Protein AF-A0A1U7CXY1-F1 (afdb_monomer_lite)

Structure (mmCIF, N/CA/C/O backbone):
data_AF-A0A1U7CXY1-F1
#
_entry.id   AF-A0A1U7CXY1-F1
#
loop_
_atom_site.group_PDB
_atom_site.id
_atom_site.type_symbol
_atom_site.label_atom_id
_atom_site.label_alt_id
_atom_site.label_comp_id
_atom_site.label_asym_id
_atom_site.label_entity_id
_atom_site.label_seq_id
_atom_site.pdbx_PDB_ins_code
_atom_site.Cartn_x
_atom_site.Cartn_y
_atom_site.Cartn_z
_atom_site.occupancy
_atom_site.B_iso_or_equiv
_atom_site.auth_seq_id
_atom_site.auth_comp_id
_atom_site.auth_asym_id
_atom_site.auth_atom_id
_atom_site.pdbx_PDB_model_num
ATOM 1 N N . MET A 1 1 ? -41.734 67.613 63.235 1.00 40.50 1 MET A N 1
ATOM 2 C CA . MET A 1 1 ? -42.767 66.826 62.538 1.00 40.50 1 MET A CA 1
ATOM 3 C C . MET A 1 1 ? -42.144 66.331 61.251 1.00 40.50 1 MET A C 1
ATOM 5 O O . MET A 1 1 ? -41.524 67.147 60.585 1.00 40.50 1 MET A O 1
ATOM 9 N N . ASP A 1 2 ? -42.250 65.020 61.036 1.00 42.50 2 ASP A N 1
ATOM 10 C CA . ASP A 1 2 ? -41.986 64.222 59.826 1.00 42.50 2 ASP A CA 1
ATOM 11 C C . ASP A 1 2 ? -40.597 64.374 59.172 1.00 42.50 2 ASP A C 1
ATOM 13 O O . ASP A 1 2 ? -40.271 65.404 58.602 1.00 42.50 2 ASP A O 1
ATOM 17 N N . GLY A 1 3 ? -39.666 63.416 59.226 1.00 46.53 3 GLY A N 1
ATOM 18 C CA . GLY A 1 3 ? -39.809 61.965 59.360 1.00 46.53 3 GLY A CA 1
ATOM 19 C C . GLY A 1 3 ? -39.833 61.328 57.973 1.00 46.53 3 GLY A C 1
ATOM 20 O O . GLY A 1 3 ? -40.895 60.905 57.537 1.00 46.53 3 GLY A O 1
ATOM 21 N N . ASP A 1 4 ? -38.681 61.283 57.288 1.00 50.22 4 ASP A N 1
ATOM 22 C CA . ASP A 1 4 ? -38.557 60.582 56.008 1.00 50.22 4 ASP A CA 1
ATOM 23 C C . ASP A 1 4 ? -37.479 59.491 56.049 1.00 50.22 4 ASP A C 1
ATOM 25 O O . ASP A 1 4 ? -36.355 59.659 56.532 1.00 50.22 4 ASP A O 1
ATOM 29 N N . ASP A 1 5 ? -37.927 58.339 55.575 1.00 54.22 5 ASP A N 1
ATOM 30 C CA . ASP A 1 5 ? -37.474 56.977 55.793 1.00 54.22 5 ASP A CA 1
ATOM 31 C C . ASP A 1 5 ? -36.696 56.523 54.551 1.00 54.22 5 ASP A C 1
ATOM 33 O O . ASP A 1 5 ? -37.265 56.382 53.470 1.00 54.22 5 ASP A O 1
ATOM 37 N N . ARG A 1 6 ? -35.388 56.248 54.667 1.00 48.00 6 ARG A N 1
ATOM 38 C CA . ARG A 1 6 ? -34.667 55.438 53.663 1.00 48.00 6 ARG A CA 1
ATOM 39 C C . ARG A 1 6 ? -33.826 54.347 54.307 1.00 48.00 6 ARG A C 1
ATOM 41 O O . ARG A 1 6 ? -32.605 54.408 54.424 1.00 48.00 6 ARG A O 1
ATOM 48 N N . ARG A 1 7 ? -34.568 53.306 54.672 1.00 44.97 7 ARG A N 1
ATOM 49 C CA . ARG A 1 7 ? -34.212 51.886 54.793 1.00 44.97 7 ARG A CA 1
ATOM 50 C C . ARG A 1 7 ? -32.926 51.483 54.057 1.00 44.97 7 ARG A C 1
ATOM 52 O O . ARG A 1 7 ? -32.896 51.341 52.834 1.00 44.97 7 ARG A O 1
ATOM 59 N N . ARG A 1 8 ? -31.895 51.145 54.834 1.00 47.06 8 ARG A N 1
ATOM 60 C CA . ARG A 1 8 ? -30.815 50.248 54.404 1.00 47.06 8 ARG A CA 1
ATOM 61 C C . ARG A 1 8 ? -31.394 48.841 54.218 1.00 47.06 8 ARG A C 1
ATOM 63 O O . ARG A 1 8 ? -31.866 48.236 55.177 1.00 47.06 8 ARG A O 1
ATOM 70 N N . ARG A 1 9 ? -31.350 48.307 52.992 1.00 49.25 9 ARG A N 1
ATOM 71 C CA . ARG A 1 9 ? -31.550 46.871 52.728 1.00 49.25 9 ARG A CA 1
ATOM 72 C C . ARG A 1 9 ? -30.465 46.091 53.472 1.00 49.25 9 ARG A C 1
ATOM 74 O O . ARG A 1 9 ? -29.294 46.183 53.118 1.00 49.25 9 ARG A O 1
ATOM 81 N N . GLY A 1 10 ? -30.857 45.325 54.485 1.00 45.25 10 GLY A N 1
ATOM 82 C CA . GLY A 1 10 ? -30.003 44.291 55.054 1.00 45.25 10 GLY A CA 1
ATOM 83 C C . GLY A 1 10 ? -29.733 43.221 53.999 1.00 45.25 10 GLY A C 1
ATOM 84 O O . GLY A 1 10 ? -30.667 42.612 53.476 1.00 45.25 10 GLY A O 1
ATOM 85 N N . LEU A 1 11 ? -28.458 43.011 53.677 1.00 48.41 11 LEU A N 1
ATOM 86 C CA . LEU A 1 11 ? -27.990 41.806 53.004 1.00 48.41 11 LEU A CA 1
ATOM 87 C C . LEU A 1 11 ? -28.370 40.607 53.880 1.00 48.41 11 LEU A C 1
ATOM 89 O O . LEU A 1 11 ? -27.774 40.387 54.933 1.00 48.41 11 LEU A O 1
ATOM 93 N N . ARG A 1 12 ? -29.375 39.833 53.460 1.00 45.97 12 ARG A N 1
ATOM 94 C CA . ARG A 1 12 ? -29.540 38.466 53.957 1.00 45.97 12 ARG A CA 1
ATOM 95 C C . ARG A 1 12 ? -28.348 37.669 53.440 1.00 45.97 12 ARG A C 1
ATOM 97 O O . ARG A 1 12 ? -28.246 37.435 52.238 1.00 45.97 12 ARG A O 1
ATOM 104 N N . ALA A 1 13 ? -27.455 37.279 54.344 1.00 49.75 13 ALA A N 1
ATOM 105 C CA . ALA A 1 13 ? -26.502 36.219 54.063 1.00 49.75 13 ALA A CA 1
ATOM 106 C C . ALA A 1 13 ? -27.299 34.972 53.631 1.00 49.75 13 ALA A C 1
ATOM 108 O O . ALA A 1 13 ? -28.280 34.633 54.304 1.00 49.75 13 ALA A O 1
ATOM 109 N N . PRO A 1 14 ? -26.954 34.318 52.510 1.00 50.22 14 PRO A N 1
ATOM 110 C CA . PRO A 1 14 ? -27.575 33.051 52.166 1.00 50.22 14 PRO A CA 1
ATOM 111 C C . PRO A 1 14 ? -27.293 32.065 53.300 1.00 50.22 14 PRO A C 1
ATOM 113 O O . PRO A 1 14 ? -26.146 31.895 53.713 1.00 50.22 14 PRO A O 1
ATOM 116 N N . SER A 1 15 ? -28.346 31.442 53.827 1.00 45.56 15 SER A N 1
ATOM 117 C CA . SER A 1 15 ? -28.212 30.304 54.726 1.00 45.56 15 SER A CA 1
ATOM 118 C C . SER A 1 15 ? -27.578 29.168 53.931 1.00 45.56 15 SER A C 1
ATOM 120 O O . SER A 1 15 ? -28.256 28.463 53.183 1.00 45.56 15 SER A O 1
ATOM 122 N N . VAL A 1 16 ? -26.261 29.034 54.044 1.00 48.34 16 VAL A N 1
ATOM 123 C CA . VAL A 1 16 ? -25.556 27.822 53.646 1.00 48.34 16 VAL A CA 1
ATOM 124 C C . VAL A 1 16 ? -25.973 26.767 54.662 1.00 48.34 16 VAL A C 1
ATOM 126 O O . VAL A 1 16 ? -25.459 26.731 55.777 1.00 48.34 16 VAL A O 1
ATOM 129 N N . GLU A 1 17 ? -26.976 25.962 54.317 1.00 45.97 17 GLU A N 1
ATOM 130 C CA . GLU A 1 17 ? -27.211 24.712 55.032 1.00 45.97 17 GLU A CA 1
ATOM 131 C C . GLU A 1 17 ? -25.929 23.882 54.949 1.00 45.97 17 GLU A C 1
ATOM 133 O O . GLU A 1 17 ? -25.409 23.620 53.860 1.00 45.97 17 GLU A O 1
ATOM 138 N N . ALA A 1 18 ? -25.398 23.490 56.106 1.00 44.38 18 ALA A N 1
ATOM 139 C CA . ALA A 1 18 ? -24.263 22.590 56.180 1.00 44.38 18 ALA A CA 1
ATOM 140 C C . ALA A 1 18 ? -24.681 21.230 55.599 1.00 44.38 18 ALA A C 1
ATOM 142 O O . ALA A 1 18 ? -25.408 20.458 56.222 1.00 44.38 18 ALA A O 1
ATOM 143 N N . LEU A 1 19 ? -24.199 20.924 54.394 1.00 52.28 19 LEU A N 1
ATOM 144 C CA . LEU A 1 19 ? -24.358 19.631 53.715 1.00 52.28 19 LEU A CA 1
ATOM 145 C C . LEU A 1 19 ? -23.568 18.488 54.395 1.00 52.28 19 LEU A C 1
ATOM 147 O O . LEU A 1 19 ? -23.391 17.426 53.808 1.00 52.28 19 LEU A O 1
ATOM 151 N N . GLU A 1 20 ? -23.102 18.672 55.631 1.00 46.62 20 GLU A N 1
ATOM 152 C CA . GLU A 1 20 ? -22.157 17.783 56.321 1.00 46.62 20 GLU A CA 1
ATOM 153 C C . GLU A 1 20 ? -22.770 16.461 56.822 1.00 46.62 20 GLU A C 1
ATOM 155 O O . GLU A 1 20 ? -22.054 15.591 57.304 1.00 46.62 20 GLU A O 1
ATOM 160 N N . GLY A 1 21 ? -24.083 16.258 56.672 1.00 40.16 21 GLY A N 1
ATOM 161 C CA . GLY A 1 21 ? -24.771 15.042 57.131 1.00 40.16 21 GLY A CA 1
ATOM 162 C C . GLY A 1 21 ? -25.269 14.101 56.032 1.00 40.16 21 GLY A C 1
ATOM 163 O O . GLY A 1 21 ? -25.751 13.011 56.336 1.00 40.16 21 GLY A O 1
ATOM 164 N N . ARG A 1 22 ? -25.192 14.491 54.754 1.00 43.25 22 ARG A N 1
ATOM 165 C CA . ARG A 1 22 ? -25.581 13.617 53.642 1.00 43.25 22 ARG A CA 1
ATOM 166 C C . ARG A 1 22 ? -24.326 13.014 53.044 1.00 43.25 22 ARG A C 1
ATOM 168 O O . ARG A 1 22 ? -23.714 13.595 52.153 1.00 43.25 22 ARG A O 1
ATOM 175 N N . THR A 1 23 ? -23.997 11.802 53.480 1.00 41.00 23 THR A N 1
ATOM 176 C CA . THR A 1 23 ? -23.363 10.829 52.591 1.00 41.00 23 THR A CA 1
ATOM 177 C C . THR A 1 23 ? -24.281 10.717 51.377 1.00 41.00 23 THR A C 1
ATOM 179 O O . THR A 1 23 ? -25.272 9.989 51.368 1.00 41.00 23 THR A O 1
ATOM 182 N N . LEU A 1 24 ? -24.009 11.539 50.361 1.00 45.53 24 LEU A N 1
ATOM 183 C CA . LEU A 1 24 ? -24.517 11.324 49.020 1.00 45.53 24 LEU A CA 1
ATOM 184 C C . LEU A 1 24 ? -24.288 9.838 48.724 1.00 45.53 24 LEU A C 1
ATOM 186 O O . LEU A 1 24 ? -23.252 9.288 49.104 1.00 45.53 24 LEU A O 1
ATOM 190 N N . LEU A 1 25 ? -25.227 9.185 48.038 1.00 46.34 25 LEU A N 1
ATOM 191 C CA . LEU A 1 25 ? -25.033 7.863 47.429 1.00 46.34 25 LEU A CA 1
ATOM 192 C C . LEU A 1 25 ? -23.925 7.901 46.339 1.00 46.34 25 LEU A C 1
ATOM 194 O O . LEU A 1 25 ? -24.042 7.309 45.268 1.00 46.34 25 LEU A O 1
ATOM 198 N N . SER A 1 26 ? -22.846 8.647 46.563 1.00 45.41 26 SER A N 1
ATOM 199 C CA . SER A 1 26 ? -21.667 8.727 45.735 1.00 45.41 26 SER A CA 1
ATOM 200 C C . SER A 1 26 ? -20.833 7.481 45.989 1.00 45.41 26 SER A C 1
ATOM 202 O O . SER A 1 26 ? -20.051 7.414 46.934 1.00 45.41 26 SER A O 1
ATOM 204 N N . GLY A 1 27 ? -20.995 6.493 45.116 1.00 53.28 27 GLY A N 1
ATOM 205 C CA . GLY A 1 27 ? -19.902 5.569 44.845 1.00 53.28 27 GLY A CA 1
ATOM 206 C C . GLY A 1 27 ? -20.139 4.106 45.178 1.00 53.28 27 GLY A C 1
ATOM 207 O O . GLY A 1 27 ? -19.158 3.414 45.439 1.00 53.28 27 GLY A O 1
ATOM 208 N N . TYR A 1 28 ? -21.369 3.575 45.105 1.00 54.19 28 TYR A N 1
ATOM 209 C CA . TYR A 1 28 ? -21.474 2.119 44.954 1.00 54.19 28 TYR A CA 1
ATOM 210 C C . TYR A 1 28 ? -20.873 1.722 43.599 1.00 54.19 28 TYR A C 1
ATOM 212 O O . TYR A 1 28 ? -21.511 1.809 42.550 1.00 54.19 28 TYR A O 1
ATOM 220 N N . SER A 1 29 ? -19.605 1.317 43.628 1.00 63.94 29 SER A N 1
ATOM 221 C CA . SER A 1 29 ? -18.843 0.879 42.464 1.00 63.94 29 SER A CA 1
ATOM 222 C C . SER A 1 29 ? -18.968 -0.627 42.209 1.00 63.94 29 SER A C 1
ATOM 224 O O . SER A 1 29 ? -18.279 -1.133 41.327 1.00 63.94 29 SER A O 1
ATOM 226 N N . GLY A 1 30 ? -19.871 -1.333 42.904 1.00 79.50 30 GLY A N 1
ATOM 227 C CA . GLY A 1 30 ? -20.042 -2.789 42.812 1.00 79.50 30 GLY A CA 1
ATOM 228 C C . GLY A 1 30 ? -20.538 -3.301 41.456 1.00 79.50 30 GLY A C 1
ATOM 229 O O . GLY A 1 30 ? -20.727 -2.541 40.510 1.00 79.50 30 GLY A O 1
ATOM 230 N N . LEU A 1 31 ? -20.717 -4.615 41.344 1.00 89.94 31 LEU A N 1
ATOM 231 C CA . LEU A 1 31 ? -21.117 -5.270 40.096 1.00 89.94 31 LEU A CA 1
ATOM 232 C C . LEU A 1 31 ? -22.504 -4.801 39.638 1.00 89.94 31 LEU A C 1
ATOM 234 O O . LEU A 1 31 ? -23.442 -4.749 40.427 1.00 89.94 31 LEU A O 1
ATOM 238 N N . SER A 1 32 ? -22.638 -4.473 38.355 1.00 93.88 32 SER A N 1
ATOM 239 C CA . SER A 1 32 ? -23.922 -4.125 37.740 1.00 93.88 32 SER A CA 1
ATOM 240 C C . SER A 1 32 ? -23.974 -4.633 36.303 1.00 93.88 32 SER A C 1
ATOM 242 O O . SER A 1 32 ? -22.946 -4.955 35.728 1.00 93.88 32 SER A O 1
ATOM 244 N N . ARG A 1 33 ? -25.156 -4.702 35.690 1.00 95.69 33 ARG A N 1
ATOM 245 C CA . ARG A 1 33 ? -25.291 -4.893 34.231 1.00 95.69 33 ARG A CA 1
ATOM 246 C C . ARG A 1 33 ? -25.418 -3.582 33.469 1.00 95.69 33 ARG A C 1
ATOM 248 O O . ARG A 1 33 ? -25.296 -3.567 32.254 1.00 95.69 33 ARG A O 1
ATOM 255 N N . MET A 1 34 ? -25.665 -2.489 34.180 1.00 96.31 34 MET A N 1
ATOM 256 C CA . MET A 1 34 ? -25.820 -1.162 33.606 1.00 96.31 34 MET A CA 1
ATOM 257 C C . MET A 1 34 ? -25.215 -0.118 34.538 1.00 96.31 34 MET A C 1
ATOM 259 O O . MET A 1 34 ? -25.375 -0.190 35.760 1.00 96.31 34 MET A O 1
ATOM 263 N N . ARG A 1 35 ? -24.517 0.868 33.983 1.00 95.19 35 ARG A N 1
ATOM 264 C CA . ARG A 1 35 ? -23.955 1.975 34.750 1.00 95.19 35 ARG A CA 1
ATOM 265 C C . ARG A 1 35 ? -23.931 3.244 33.927 1.00 95.19 35 ARG A C 1
ATOM 267 O O . ARG A 1 35 ? -23.490 3.232 32.787 1.00 95.19 35 ARG A O 1
ATOM 274 N N . ASN A 1 36 ? -24.319 4.342 34.559 1.00 95.06 36 ASN A N 1
ATOM 275 C CA . ASN A 1 36 ? -24.144 5.665 33.988 1.00 95.06 36 ASN A CA 1
ATOM 276 C C . ASN A 1 36 ? -22.847 6.283 34.518 1.00 95.06 36 ASN A C 1
ATOM 278 O O . ASN A 1 36 ? -22.587 6.263 35.722 1.00 95.06 36 ASN A O 1
ATOM 282 N N . VAL A 1 37 ? -22.041 6.834 33.619 1.00 94.06 37 VAL A N 1
ATOM 283 C CA . VAL A 1 37 ? -20.775 7.511 33.901 1.00 94.06 37 VAL A CA 1
ATOM 284 C C . VAL A 1 37 ? -20.924 8.956 33.465 1.00 94.06 37 VAL A C 1
ATOM 286 O O . VAL A 1 37 ? -21.086 9.252 32.283 1.00 94.06 37 VAL A O 1
ATOM 289 N N . ALA A 1 38 ? -20.894 9.867 34.431 1.00 92.19 38 ALA A N 1
ATOM 290 C CA . ALA A 1 38 ? -20.857 11.293 34.153 1.00 92.19 38 ALA A CA 1
ATOM 291 C C . ALA A 1 38 ? -19.404 11.736 33.938 1.00 92.19 38 ALA A C 1
ATOM 293 O O . ALA A 1 38 ? -18.577 11.588 34.834 1.00 92.19 38 ALA A O 1
ATOM 294 N N . THR A 1 39 ? -19.111 12.321 32.779 1.00 92.44 39 THR A N 1
ATOM 295 C CA . THR A 1 39 ? -17.839 12.990 32.469 1.00 92.44 39 THR A CA 1
ATOM 296 C C . THR A 1 39 ? -18.075 14.489 32.310 1.00 92.44 39 THR A C 1
ATOM 298 O O . THR A 1 39 ? -19.199 14.968 32.478 1.00 92.44 39 THR A O 1
ATOM 301 N N . ASN A 1 40 ? -17.036 15.252 31.968 1.00 89.06 40 ASN A N 1
ATOM 302 C CA . ASN A 1 40 ? -17.157 16.680 31.668 1.00 89.06 40 ASN A CA 1
ATOM 303 C C . ASN A 1 40 ? -17.896 16.979 30.351 1.00 89.06 40 ASN A C 1
ATOM 305 O O . ASN A 1 40 ? -18.333 18.113 30.165 1.00 89.06 40 ASN A O 1
ATOM 309 N N . THR A 1 41 ? -18.060 15.994 29.463 1.00 92.06 41 THR A N 1
ATOM 310 C CA . THR A 1 41 ? -18.671 16.173 28.132 1.00 92.06 41 THR A CA 1
ATOM 311 C C . THR A 1 41 ? -20.084 15.604 28.043 1.00 92.06 41 THR A C 1
ATOM 313 O O . THR A 1 41 ? -20.911 16.110 27.287 1.00 92.06 41 THR A O 1
ATOM 316 N N . GLY A 1 42 ? -20.428 14.631 28.887 1.00 93.88 42 GLY A N 1
ATOM 317 C CA . GLY A 1 42 ? -21.768 14.055 28.899 1.00 93.88 42 GLY A CA 1
ATOM 318 C C . GLY A 1 42 ? -21.986 13.023 29.995 1.00 93.88 42 GLY A C 1
ATOM 319 O O . GLY A 1 42 ? -21.148 12.822 30.873 1.00 93.88 42 GLY A O 1
ATOM 320 N N . VAL A 1 43 ? -23.148 12.383 29.949 1.00 95.38 43 VAL A N 1
ATOM 321 C CA . VAL A 1 43 ? -23.457 11.172 30.708 1.00 95.38 43 VAL A CA 1
ATOM 322 C C . VAL A 1 43 ? -23.550 10.021 29.720 1.00 95.38 43 VAL A C 1
ATOM 324 O O . VAL A 1 43 ? -24.389 10.053 28.821 1.00 95.38 43 VAL A O 1
ATOM 327 N N . TYR A 1 44 ? -22.712 9.011 29.912 1.00 97.50 44 TYR A N 1
ATOM 328 C CA . TYR A 1 44 ? -22.659 7.809 29.086 1.00 97.50 44 TYR A CA 1
ATOM 329 C C . TYR A 1 44 ? -23.284 6.650 29.843 1.00 97.50 44 TYR A C 1
ATOM 331 O O . TYR A 1 44 ? -23.065 6.510 31.046 1.00 97.50 44 TYR A O 1
ATOM 339 N N . GLN A 1 45 ? -24.042 5.817 29.150 1.00 97.69 45 GLN A N 1
ATOM 340 C CA . GLN A 1 45 ? -24.532 4.546 29.652 1.00 97.69 45 GLN A CA 1
ATOM 341 C C . GLN A 1 45 ? -23.638 3.433 29.141 1.00 97.69 45 GLN A C 1
ATOM 343 O O . GLN A 1 45 ? -23.401 3.312 27.943 1.00 97.69 45 GLN A O 1
ATOM 348 N N . LEU A 1 46 ? -23.180 2.608 30.069 1.00 97.81 46 LEU A N 1
ATOM 349 C CA . LEU A 1 46 ? -22.530 1.342 29.804 1.00 97.81 46 LEU A CA 1
ATOM 350 C C . LEU A 1 46 ? -23.522 0.247 30.164 1.00 97.81 46 LEU A C 1
ATOM 352 O O . LEU A 1 46 ? -24.054 0.246 31.276 1.00 97.81 46 LEU A O 1
ATOM 356 N N . GLN A 1 47 ? -23.775 -0.672 29.246 1.00 97.94 47 GLN A N 1
ATOM 357 C CA . GLN A 1 47 ? -24.720 -1.763 29.430 1.00 97.94 47 GLN A CA 1
ATOM 358 C C . GLN A 1 47 ? -24.114 -3.072 28.931 1.00 97.94 47 GLN A C 1
ATOM 360 O O . GLN A 1 47 ? -23.494 -3.115 27.875 1.00 97.94 47 GLN A O 1
ATOM 365 N N . LEU A 1 48 ? -24.333 -4.147 29.682 1.00 97.94 48 LEU A N 1
ATOM 366 C CA . LEU A 1 48 ? -24.151 -5.511 29.213 1.00 97.94 48 LEU A CA 1
ATOM 367 C C . LEU A 1 48 ? -25.517 -6.133 28.926 1.00 97.94 48 LEU A C 1
ATOM 369 O O . LEU A 1 48 ? -26.383 -6.183 29.803 1.00 97.94 48 LEU A O 1
ATOM 373 N N . SER A 1 49 ? -25.688 -6.635 27.708 1.00 97.81 49 SER A N 1
ATOM 374 C CA . SER A 1 49 ? -26.765 -7.561 27.355 1.00 97.81 49 SER A CA 1
ATOM 375 C C . SER A 1 49 ? -26.218 -8.989 27.362 1.00 97.81 49 SER A C 1
ATOM 377 O O . SER A 1 49 ? -25.096 -9.210 26.914 1.00 97.81 49 SER A O 1
ATOM 379 N N . GLY A 1 50 ? -26.981 -9.955 27.879 1.00 96.94 50 GLY A N 1
ATOM 380 C CA . GLY A 1 50 ? -26.535 -11.344 28.051 1.00 96.94 50 GLY A CA 1
ATOM 381 C C . GLY A 1 50 ? -25.868 -11.635 29.410 1.00 96.94 50 GLY A C 1
ATOM 382 O O . GLY A 1 50 ? -26.073 -10.894 30.379 1.00 96.94 50 GLY A O 1
ATOM 383 N N . PRO A 1 51 ? -25.127 -12.754 29.530 1.00 97.25 51 PRO A N 1
ATOM 384 C CA . PRO A 1 51 ? -24.446 -13.139 30.767 1.00 97.25 51 PRO A CA 1
ATOM 385 C C . PRO A 1 51 ? -23.350 -12.155 31.196 1.00 97.25 51 PRO A C 1
ATOM 387 O O . PRO A 1 51 ? -22.681 -11.546 30.361 1.00 97.25 51 PRO A O 1
ATOM 390 N N . GLY A 1 52 ? -23.135 -12.055 32.509 1.00 96.94 52 GLY A N 1
ATOM 391 C CA . GLY A 1 52 ? -22.040 -11.293 33.106 1.00 96.94 52 GLY A CA 1
ATOM 392 C C . GLY A 1 52 ? -22.453 -9.999 33.810 1.00 96.94 52 GLY A C 1
ATOM 393 O O . GLY A 1 52 ? -23.638 -9.686 33.972 1.00 96.94 52 GLY A O 1
ATOM 394 N N . PHE A 1 53 ? -21.432 -9.280 34.271 1.00 97.38 53 PHE A N 1
ATOM 395 C CA . PHE A 1 53 ? -21.517 -8.009 34.985 1.00 97.38 53 PHE A CA 1
ATOM 396 C C . PHE A 1 53 ? -20.357 -7.099 34.577 1.00 97.38 53 PHE A C 1
ATOM 398 O O . PHE A 1 53 ? -19.279 -7.571 34.226 1.00 97.38 53 PHE A O 1
ATOM 405 N N . LEU A 1 54 ? -20.572 -5.792 34.659 1.00 96.62 54 LEU A N 1
ATOM 406 C CA . LEU A 1 54 ? -19.566 -4.762 34.470 1.00 96.62 54 LEU A CA 1
ATOM 407 C C . LEU A 1 54 ? -19.248 -4.068 35.799 1.00 96.62 54 LEU A C 1
ATOM 409 O O . LEU A 1 54 ? -20.114 -3.872 36.660 1.00 96.62 54 LEU A O 1
ATOM 413 N N . LYS A 1 55 ? -17.993 -3.649 35.936 1.00 96.56 55 LYS A N 1
ATOM 414 C CA . LYS A 1 55 ? -17.487 -2.765 36.983 1.00 96.56 55 LYS A CA 1
ATOM 415 C C . LYS A 1 55 ? -16.706 -1.642 36.312 1.00 96.56 55 LYS A C 1
ATOM 417 O O . LYS A 1 55 ? -15.823 -1.904 35.505 1.00 96.56 55 LYS A O 1
ATOM 422 N N . VAL A 1 56 ? -17.025 -0.401 36.669 1.00 95.94 56 VAL A N 1
ATOM 423 C CA . VAL A 1 56 ? -16.335 0.788 36.148 1.00 95.94 56 VAL A CA 1
ATOM 424 C C . VAL A 1 56 ? -15.557 1.450 37.267 1.00 95.94 56 VAL A C 1
ATOM 426 O O . VAL A 1 56 ? -16.124 1.698 38.338 1.00 95.94 56 VAL A O 1
ATOM 429 N N . GLN A 1 57 ? -14.305 1.780 36.989 1.00 95.25 57 GLN A N 1
ATOM 430 C CA . GLN A 1 57 ? -13.471 2.647 37.805 1.00 95.25 57 GLN A CA 1
ATOM 431 C C . GLN A 1 57 ? -13.256 3.953 37.043 1.00 95.25 57 GLN A C 1
ATOM 433 O O . GLN A 1 57 ? -12.770 3.945 35.920 1.00 95.25 57 GLN A O 1
ATOM 438 N N . GLN A 1 58 ? -13.668 5.075 37.632 1.00 93.31 58 GLN A N 1
ATOM 439 C CA . GLN A 1 58 ? -13.375 6.389 37.065 1.00 93.31 58 GLN A CA 1
ATOM 440 C C . GLN A 1 58 ? -11.973 6.816 37.489 1.00 93.31 58 GLN A C 1
ATOM 442 O O . GLN A 1 58 ? -11.641 6.782 38.674 1.00 93.31 58 GLN A O 1
ATOM 447 N N . LEU A 1 59 ? -11.181 7.231 36.513 1.00 92.25 59 LEU A N 1
ATOM 448 C CA . LEU A 1 59 ? -9.846 7.778 36.672 1.00 92.25 59 LEU A CA 1
ATOM 449 C C . LEU A 1 59 ? -9.890 9.315 36.571 1.00 92.25 59 LEU A C 1
ATOM 451 O O . LEU A 1 59 ? -10.919 9.901 36.199 1.00 92.25 59 LEU A O 1
ATOM 455 N N . PRO A 1 60 ? -8.790 10.013 36.913 1.00 90.00 60 PRO A N 1
ATOM 456 C CA . PRO A 1 60 ? -8.701 11.454 36.723 1.00 90.00 60 PRO A CA 1
ATOM 457 C C . PRO A 1 60 ? -9.051 11.875 35.289 1.00 90.00 60 PRO A C 1
ATOM 459 O O . PRO A 1 60 ? -8.853 11.133 34.331 1.00 90.00 60 PRO A O 1
ATOM 462 N N . LYS A 1 61 ? -9.560 13.103 35.137 1.00 87.69 61 LYS A N 1
ATOM 463 C CA . LYS A 1 61 ? -9.926 13.708 33.838 1.00 87.69 61 LYS A CA 1
ATOM 464 C C . LYS A 1 61 ? -11.065 13.006 33.076 1.00 87.69 61 LYS A C 1
ATOM 466 O O . LYS A 1 61 ? -11.320 13.354 31.929 1.00 87.69 61 LYS A O 1
ATOM 471 N N . GLY A 1 62 ? -11.816 12.109 33.722 1.00 88.38 62 GLY A N 1
ATOM 472 C CA . GLY A 1 62 ? -13.006 11.482 33.132 1.00 88.38 62 GLY A CA 1
ATOM 473 C C . GLY A 1 62 ? -12.715 10.262 32.256 1.00 88.38 62 GLY A C 1
ATOM 474 O O . GLY A 1 62 ? -13.619 9.806 31.560 1.00 88.38 62 GLY A O 1
ATOM 475 N N . VAL A 1 63 ? -11.484 9.749 32.314 1.00 95.12 63 VAL A N 1
ATOM 476 C CA . VAL A 1 63 ? -11.085 8.442 31.774 1.00 95.12 63 VAL A CA 1
ATOM 477 C C . VAL A 1 63 ? -11.669 7.334 32.644 1.00 95.12 63 VAL A C 1
ATOM 479 O O . VAL A 1 63 ? -11.907 7.544 33.837 1.00 95.12 63 VAL A O 1
ATOM 482 N N . ILE A 1 64 ? -11.936 6.166 32.065 1.00 96.94 64 ILE A N 1
ATOM 483 C CA . ILE A 1 64 ? -12.423 5.010 32.817 1.00 96.94 64 ILE A CA 1
ATOM 484 C C . ILE A 1 64 ? -11.626 3.741 32.533 1.00 96.94 64 ILE A C 1
ATOM 486 O O . ILE A 1 64 ? -11.181 3.530 31.410 1.00 96.94 64 ILE A O 1
ATOM 490 N N . ASP A 1 65 ? -11.584 2.863 33.532 1.00 97.50 65 ASP A N 1
ATOM 491 C CA . ASP A 1 65 ? -11.299 1.443 33.345 1.00 97.50 65 ASP A CA 1
ATOM 492 C C . ASP A 1 65 ? -12.600 0.653 33.442 1.00 97.50 65 ASP A C 1
ATOM 494 O O . ASP A 1 65 ? -13.433 0.868 34.340 1.00 97.50 65 ASP A O 1
ATOM 498 N N . LEU A 1 66 ? -12.768 -0.296 32.530 1.00 97.50 66 LEU A N 1
ATOM 499 C CA . LEU A 1 66 ? -13.941 -1.144 32.427 1.00 97.50 66 LEU A CA 1
ATOM 500 C C . LEU A 1 66 ? -13.541 -2.604 32.626 1.00 97.50 66 LEU A C 1
ATOM 502 O O . LEU A 1 66 ? -12.784 -3.172 31.853 1.00 97.50 66 LEU A O 1
ATOM 506 N N . ASN A 1 67 ? -14.093 -3.233 33.660 1.00 97.81 67 ASN A N 1
ATOM 507 C CA . ASN A 1 67 ? -13.910 -4.654 33.926 1.00 97.81 67 ASN A CA 1
ATOM 508 C C . ASN A 1 67 ? -15.219 -5.393 33.645 1.00 97.81 67 ASN A C 1
ATOM 510 O O . ASN A 1 67 ? -16.248 -5.078 34.248 1.00 97.81 67 ASN A O 1
ATOM 514 N N . LEU A 1 68 ? -15.177 -6.385 32.761 1.00 98.06 68 LEU A N 1
ATOM 515 C CA . LEU A 1 68 ? -16.286 -7.272 32.435 1.00 98.06 68 LEU A CA 1
ATOM 516 C C . LEU A 1 68 ? -16.023 -8.654 33.042 1.00 98.06 68 LEU A C 1
ATOM 518 O O . LEU A 1 68 ? -14.962 -9.243 32.843 1.00 98.06 68 LEU A O 1
ATOM 522 N N . LEU A 1 69 ? -16.989 -9.176 33.796 1.00 97.56 69 LEU A N 1
ATOM 523 C CA . LEU A 1 69 ? -16.869 -10.429 34.540 1.00 97.56 69 LEU A CA 1
ATOM 524 C C . LEU A 1 69 ? -17.982 -11.395 34.143 1.00 97.56 69 LEU A C 1
ATOM 526 O O . LEU A 1 69 ? -19.137 -10.994 34.013 1.00 97.56 69 LEU A O 1
ATOM 530 N N . GLY A 1 70 ? -17.643 -12.679 33.999 1.00 96.94 70 GLY A N 1
ATOM 531 C CA . GLY A 1 70 ? -18.613 -13.730 33.670 1.00 96.94 70 GLY A CA 1
ATOM 532 C C . GLY A 1 70 ? -19.293 -13.549 32.307 1.00 96.94 70 GLY A C 1
ATOM 533 O O . GLY A 1 70 ? -20.428 -13.988 32.135 1.00 96.94 70 GLY A O 1
ATOM 534 N N . THR A 1 71 ? -18.638 -12.861 31.368 1.00 98.25 71 THR A N 1
ATOM 535 C CA . THR A 1 71 ? -19.135 -12.669 30.002 1.00 98.25 71 THR A CA 1
ATOM 536 C C . THR A 1 71 ? -18.900 -13.919 29.155 1.00 98.25 71 THR A C 1
ATOM 538 O O . THR A 1 71 ? -18.017 -14.724 29.451 1.00 98.25 71 THR A O 1
ATOM 541 N N . THR A 1 72 ? -19.711 -14.089 28.115 1.00 97.75 72 THR A N 1
ATOM 542 C CA . THR A 1 72 ? -19.691 -15.234 27.189 1.00 97.75 72 THR A CA 1
ATOM 543 C C . THR A 1 72 ? -19.746 -14.733 25.743 1.00 97.75 72 THR A C 1
ATOM 545 O O . THR A 1 72 ? -19.908 -13.534 25.505 1.00 97.75 72 THR A O 1
ATOM 548 N N . SER A 1 73 ? -19.704 -15.636 24.762 1.00 96.50 73 SER A N 1
ATOM 549 C CA . SER A 1 73 ? -19.956 -15.300 23.351 1.00 96.50 73 SER A CA 1
ATOM 550 C C . SER A 1 73 ? -21.374 -14.773 23.072 1.00 96.50 73 SER A C 1
ATOM 552 O O . SER A 1 73 ? -21.606 -14.199 22.016 1.00 96.50 73 SER A O 1
ATOM 554 N N . GLY A 1 74 ? -22.321 -14.929 24.004 1.00 97.25 74 GLY A N 1
ATOM 555 C CA . GLY A 1 74 ? -23.658 -14.328 23.927 1.00 97.25 74 GLY A CA 1
ATOM 556 C C . GLY A 1 74 ? -23.765 -12.947 24.583 1.00 97.25 74 GLY A C 1
ATOM 557 O O . GLY A 1 74 ? -24.867 -12.417 24.696 1.00 97.25 74 GLY A O 1
ATOM 558 N N . THR A 1 75 ? -22.658 -12.388 25.082 1.00 98.38 75 THR A N 1
ATOM 559 C CA . THR A 1 75 ? -22.652 -11.103 25.789 1.00 98.38 75 THR A CA 1
ATOM 560 C C . THR A 1 75 ? -22.301 -9.950 24.848 1.00 98.38 75 THR A C 1
ATOM 562 O O . THR A 1 75 ? -21.311 -10.021 24.121 1.00 98.38 75 THR A O 1
ATOM 565 N N . THR A 1 76 ? -23.050 -8.852 24.925 1.00 98.44 76 THR A N 1
ATOM 566 C CA . THR A 1 76 ? -22.773 -7.608 24.192 1.00 98.44 76 THR A CA 1
ATOM 567 C C . THR A 1 76 ? -22.504 -6.470 25.164 1.00 98.44 76 THR A C 1
ATOM 569 O O . THR A 1 76 ? -23.335 -6.199 26.033 1.00 98.44 76 THR A O 1
ATOM 572 N N . LEU A 1 77 ? -21.375 -5.781 24.995 1.00 98.56 77 LEU A N 1
ATOM 573 C CA . LEU A 1 77 ? -21.120 -4.490 25.630 1.00 98.56 77 LEU A CA 1
ATOM 574 C C . LEU A 1 77 ? -21.670 -3.366 24.756 1.00 98.56 77 LEU A C 1
ATOM 576 O O . LEU A 1 77 ? -21.331 -3.277 23.581 1.00 98.56 77 LEU A O 1
ATOM 580 N N . THR A 1 78 ? -22.464 -2.479 25.345 1.00 98.56 78 THR A N 1
ATOM 581 C CA . THR A 1 78 ? -22.942 -1.252 24.709 1.00 98.56 78 THR A CA 1
ATOM 582 C C . THR A 1 78 ? -22.467 -0.038 25.494 1.00 98.56 78 THR A C 1
ATOM 584 O O . THR A 1 78 ? -22.648 0.016 26.712 1.00 98.56 78 THR A O 1
ATOM 587 N N . VAL A 1 79 ? -21.884 0.942 24.802 1.00 98.19 79 VAL A N 1
ATOM 588 C CA . VAL A 1 79 ? -21.543 2.258 25.358 1.00 98.19 79 VAL A CA 1
ATOM 589 C C . VAL A 1 79 ? -22.206 3.336 24.514 1.00 98.19 79 VAL A C 1
ATOM 591 O O . VAL A 1 79 ? -21.872 3.503 23.344 1.00 98.19 79 VAL A O 1
ATOM 594 N N . ALA A 1 80 ? -23.133 4.076 25.118 1.00 97.81 80 ALA A N 1
ATOM 595 C CA . ALA A 1 80 ? -23.918 5.098 24.437 1.00 97.81 80 ALA A CA 1
ATOM 596 C C . ALA A 1 80 ? -23.909 6.417 25.215 1.00 97.81 80 ALA A C 1
ATOM 598 O O . ALA A 1 80 ? -24.052 6.432 26.439 1.00 97.81 80 ALA A O 1
ATOM 599 N N . LEU A 1 81 ? -23.786 7.543 24.514 1.00 96.88 81 LEU A N 1
ATOM 600 C CA . LEU A 1 81 ? -24.041 8.855 25.101 1.00 96.88 81 LEU A CA 1
ATOM 601 C C . LEU A 1 81 ? -25.548 9.022 25.358 1.00 96.88 81 LEU A C 1
ATOM 603 O O . LEU A 1 81 ? -26.334 9.119 24.422 1.00 96.88 81 LEU A O 1
ATOM 607 N N . LEU A 1 82 ? -25.959 9.106 26.626 1.00 95.81 82 LEU A N 1
ATOM 608 C CA . LEU A 1 82 ? -27.358 9.379 26.980 1.00 95.81 82 LEU A CA 1
ATOM 609 C C . LEU A 1 82 ? -27.700 10.860 26.862 1.00 95.81 82 LEU A C 1
ATOM 611 O O . LEU A 1 82 ? -28.805 11.228 26.471 1.00 95.81 82 LEU A O 1
ATOM 615 N N . ARG A 1 83 ? -26.782 11.720 27.311 1.00 94.38 83 ARG A N 1
ATOM 616 C CA . ARG A 1 83 ? -27.022 13.161 27.397 1.00 94.38 83 ARG A CA 1
ATOM 617 C C . ARG A 1 83 ? -25.713 13.933 27.355 1.00 94.38 83 ARG A C 1
ATOM 619 O O . ARG A 1 83 ? -24.904 13.809 28.276 1.00 94.38 83 ARG A O 1
ATOM 626 N N . ALA A 1 84 ? -25.538 14.774 26.340 1.00 93.50 84 ALA A N 1
ATOM 627 C CA . ALA A 1 84 ? -24.456 15.755 26.299 1.00 93.50 84 ALA A CA 1
ATOM 628 C C . ALA A 1 84 ? -24.620 16.799 27.417 1.00 93.50 84 ALA A C 1
ATOM 630 O O . ALA A 1 84 ? -25.741 17.117 27.831 1.00 93.50 84 ALA A O 1
ATOM 631 N N . ARG A 1 85 ? -23.514 17.350 27.927 1.00 91.12 85 ARG A N 1
ATOM 632 C CA . ARG A 1 85 ? -23.598 18.475 28.866 1.00 91.12 85 ARG A CA 1
ATOM 633 C C . ARG A 1 85 ? -23.947 19.768 28.117 1.00 91.12 85 ARG A C 1
ATOM 635 O O . ARG A 1 85 ? -23.347 20.035 27.079 1.00 91.12 85 ARG A O 1
ATOM 642 N N . PRO A 1 86 ? -24.850 20.612 28.653 1.00 89.81 86 PRO A N 1
ATOM 643 C CA . PRO A 1 86 ? -25.110 21.926 28.075 1.00 89.81 86 PRO A CA 1
ATOM 644 C C . PRO A 1 86 ? -23.813 22.728 27.910 1.00 89.81 86 PRO A C 1
ATOM 646 O O . PRO A 1 86 ? -22.972 22.739 28.810 1.00 89.81 86 PRO A O 1
ATOM 649 N N . HIS A 1 87 ? -23.665 23.402 26.767 1.00 90.75 87 HIS A N 1
ATOM 650 C CA . HIS A 1 87 ? -22.513 24.256 26.430 1.00 90.75 87 HIS A CA 1
ATOM 651 C C . HIS A 1 87 ? -21.155 23.537 26.327 1.00 90.75 87 HIS A C 1
ATOM 653 O O . HIS A 1 87 ? -20.108 24.187 26.350 1.00 90.75 87 HIS A O 1
ATOM 659 N N . LYS A 1 88 ? -21.143 22.205 26.209 1.00 90.00 88 LYS A N 1
ATOM 660 C CA . LYS A 1 88 ? -19.944 21.417 25.906 1.00 90.00 88 LYS A CA 1
ATOM 661 C C . LYS A 1 88 ? -20.213 20.548 24.683 1.00 90.00 88 LYS A C 1
ATOM 663 O O . LYS A 1 88 ? -21.273 19.940 24.580 1.00 90.00 88 LYS A O 1
ATOM 668 N N . ILE A 1 89 ? -19.247 20.493 23.771 1.00 89.44 89 ILE A N 1
ATOM 669 C CA . ILE A 1 89 ? -19.280 19.551 22.651 1.00 89.44 89 ILE A CA 1
ATOM 670 C C . ILE A 1 89 ? -19.157 18.142 23.243 1.00 89.44 89 ILE A C 1
ATOM 672 O O . ILE A 1 89 ? -18.328 17.905 24.129 1.00 89.44 89 ILE A O 1
ATOM 676 N N . ALA A 1 90 ? -20.030 17.233 22.810 1.00 89.88 90 ALA A N 1
ATOM 677 C CA . ALA A 1 90 ? -19.922 15.830 23.176 1.00 89.88 90 ALA A CA 1
ATOM 678 C C . ALA A 1 90 ? -18.603 15.273 22.625 1.00 89.88 90 ALA A C 1
ATOM 680 O O . ALA A 1 90 ? -18.265 15.517 21.473 1.00 89.88 90 ALA A O 1
ATOM 681 N N . SER A 1 91 ? -17.859 14.550 23.454 1.00 95.00 91 SER A N 1
ATOM 682 C CA . SER A 1 91 ? -16.627 13.872 23.043 1.00 95.00 91 SER A CA 1
ATOM 683 C C . SER A 1 91 ? -16.846 12.367 23.078 1.00 95.00 91 SER A C 1
ATOM 685 O O . SER A 1 91 ? -17.857 11.899 23.589 1.00 95.00 91 SER A O 1
ATOM 687 N N . LEU A 1 92 ? -15.875 11.587 22.624 1.00 97.00 92 LEU A N 1
ATOM 688 C CA . LEU A 1 92 ? -15.845 10.169 22.960 1.00 97.00 92 LEU A CA 1
ATOM 689 C C . LEU A 1 92 ? -15.558 9.990 24.461 1.00 97.00 92 LEU A C 1
ATOM 691 O O . LEU A 1 92 ? -14.897 10.832 25.082 1.00 97.00 92 LEU A O 1
ATOM 695 N N . LEU A 1 93 ? -16.082 8.916 25.057 1.00 97.62 93 LEU A N 1
ATOM 696 C CA . LEU A 1 93 ? -15.718 8.462 26.400 1.00 97.62 93 LEU A CA 1
ATOM 697 C C . LEU A 1 93 ? -14.369 7.725 26.332 1.00 97.62 93 LEU A C 1
ATOM 699 O O . LEU A 1 93 ? -14.331 6.646 25.742 1.00 97.62 93 LEU A O 1
ATOM 703 N N . PRO A 1 94 ? -13.283 8.250 26.928 1.00 97.69 94 PRO A N 1
ATOM 704 C CA . PRO A 1 94 ? -11.999 7.561 26.917 1.00 97.69 94 PRO A CA 1
ATOM 705 C C . PRO A 1 94 ? -12.010 6.362 27.872 1.00 97.69 94 PRO A C 1
ATOM 707 O O . PRO A 1 94 ? -12.231 6.510 29.079 1.00 97.69 94 PRO A O 1
ATOM 710 N N . ILE A 1 95 ? -11.760 5.179 27.318 1.00 98.19 95 ILE A N 1
ATOM 711 C CA . ILE A 1 95 ? -11.562 3.921 28.035 1.00 98.19 95 ILE A CA 1
ATOM 712 C C . ILE A 1 95 ? -10.068 3.622 28.004 1.00 98.19 95 ILE A C 1
ATOM 714 O O . ILE A 1 95 ? -9.518 3.358 26.935 1.00 98.19 95 ILE A O 1
ATOM 718 N N . GLN A 1 96 ? -9.419 3.676 29.166 1.00 97.75 96 GLN A N 1
ATOM 719 C CA . GLN A 1 96 ? -8.015 3.310 29.286 1.00 97.75 96 GLN A CA 1
ATOM 720 C C . GLN A 1 96 ? -7.875 1.798 29.164 1.00 97.75 96 GLN A C 1
ATOM 722 O O . GLN A 1 96 ? -7.352 1.347 28.154 1.00 97.75 96 GLN A O 1
ATOM 727 N N . ASP A 1 97 ? -8.434 1.029 30.097 1.00 97.62 97 ASP A N 1
ATOM 728 C CA . ASP A 1 97 ? -8.381 -0.431 30.016 1.00 97.62 97 ASP A CA 1
ATOM 729 C C . ASP A 1 97 ? -9.773 -1.069 29.906 1.00 97.62 97 ASP A C 1
ATOM 731 O O . ASP A 1 97 ? -10.694 -0.761 30.672 1.00 97.62 97 ASP A O 1
ATOM 735 N N . LEU A 1 98 ? -9.921 -2.010 28.966 1.00 98.31 98 LEU A N 1
ATOM 736 C CA . LEU A 1 98 ? -11.082 -2.892 28.830 1.00 98.31 98 LEU A CA 1
ATOM 737 C C . LEU A 1 98 ? -10.698 -4.328 29.205 1.00 98.31 98 LEU A C 1
ATOM 739 O O . LEU A 1 98 ? -10.300 -5.148 28.377 1.00 98.31 98 LEU A O 1
ATOM 743 N N . ASN A 1 99 ? -10.853 -4.656 30.480 1.00 98.25 99 ASN A N 1
ATOM 744 C CA . ASN A 1 99 ? -10.520 -5.969 31.008 1.00 98.25 99 ASN A CA 1
ATOM 745 C C . ASN A 1 99 ? -11.705 -6.936 30.898 1.00 98.25 99 ASN A C 1
ATOM 747 O O . ASN A 1 99 ? -12.676 -6.834 31.650 1.00 98.25 99 ASN A O 1
ATOM 751 N N . VAL A 1 100 ? -11.621 -7.905 29.988 1.00 98.12 100 VAL A N 1
ATOM 752 C CA . VAL A 1 100 ? -12.605 -8.987 29.851 1.00 98.12 100 VAL A CA 1
ATOM 753 C C . VAL A 1 100 ? -12.074 -10.213 30.581 1.00 98.12 100 VAL A C 1
ATOM 755 O O . VAL A 1 100 ? -11.341 -11.021 30.016 1.00 98.12 100 VAL A O 1
ATOM 758 N N . VAL A 1 101 ? -12.458 -10.375 31.849 1.00 97.56 101 VAL A N 1
ATOM 759 C CA . VAL A 1 101 ? -11.867 -11.383 32.747 1.00 97.56 101 VAL A CA 1
ATOM 760 C C . VAL A 1 101 ? -12.081 -12.808 32.233 1.00 97.56 101 VAL A C 1
ATOM 762 O O . VAL A 1 101 ? -11.195 -13.650 32.350 1.00 97.56 101 VAL A O 1
ATOM 765 N N . SER A 1 102 ? -13.241 -13.092 31.634 1.00 97.00 102 SER A N 1
ATOM 766 C CA . SER A 1 102 ? -13.514 -14.408 31.040 1.00 97.00 102 SER A CA 1
ATOM 767 C C . SER A 1 102 ? -12.839 -14.619 29.684 1.00 97.00 102 SER A C 1
ATOM 769 O O . SER A 1 102 ? -12.890 -15.731 29.160 1.00 97.00 102 SER A O 1
ATOM 771 N N . ARG A 1 103 ? -12.252 -13.566 29.093 1.00 97.81 103 ARG A N 1
ATOM 772 C CA . ARG A 1 103 ? -11.741 -13.520 27.712 1.00 97.81 103 ARG A CA 1
ATOM 773 C C . ARG A 1 103 ? -12.782 -13.888 26.656 1.00 97.81 103 ARG A C 1
ATOM 775 O O . ARG A 1 103 ? -12.422 -14.231 25.534 1.00 97.81 103 ARG A O 1
ATOM 782 N N . GLN A 1 104 ? -14.065 -13.838 27.007 1.00 97.56 104 GLN A N 1
ATOM 783 C CA . GLN A 1 104 ? -15.154 -14.142 26.093 1.00 97.56 104 GLN A CA 1
ATOM 784 C C . GLN A 1 104 ? -16.116 -12.974 25.981 1.00 97.56 104 GLN A C 1
ATOM 786 O O . GLN A 1 104 ? -16.628 -12.486 26.990 1.00 97.56 104 GLN A O 1
ATOM 791 N N . LEU A 1 105 ? -16.391 -12.558 24.751 1.00 97.62 105 LEU A N 1
ATOM 792 C CA . LEU A 1 105 ? -17.354 -11.506 24.457 1.00 97.62 105 LEU A CA 1
ATOM 793 C C . LEU A 1 105 ? -17.949 -11.727 23.065 1.00 97.62 105 LEU A C 1
ATOM 795 O O . LEU A 1 105 ? -17.236 -12.093 22.134 1.00 97.62 105 LEU A O 1
ATOM 799 N N . GLY A 1 106 ? -19.260 -11.544 22.935 1.00 97.38 106 GLY A N 1
ATOM 800 C CA . GLY A 1 106 ? -19.982 -11.718 21.676 1.00 97.38 106 GLY A CA 1
ATOM 801 C C . GLY A 1 106 ? -19.925 -10.498 20.770 1.00 97.38 106 GLY A C 1
ATOM 802 O O . GLY A 1 106 ? -19.783 -10.643 19.556 1.00 97.38 106 GLY A O 1
ATOM 803 N N . ALA A 1 107 ? -20.042 -9.301 21.347 1.00 98.12 107 ALA A N 1
ATOM 804 C CA . ALA A 1 107 ? -19.986 -8.037 20.617 1.00 98.12 107 ALA A CA 1
ATOM 805 C C . ALA A 1 107 ? -19.594 -6.853 21.511 1.00 98.12 107 ALA A C 1
ATOM 807 O O . ALA A 1 107 ? -19.872 -6.837 22.713 1.00 98.12 107 ALA A O 1
ATOM 808 N N . ILE A 1 108 ? -19.029 -5.827 20.883 1.00 98.50 108 ILE A N 1
ATOM 809 C CA . ILE A 1 108 ? -18.823 -4.490 21.432 1.00 98.50 108 ILE A CA 1
ATOM 810 C C . ILE A 1 108 ? -19.486 -3.492 20.482 1.00 98.50 108 ILE A C 1
ATOM 812 O O . ILE A 1 108 ? -19.132 -3.410 19.309 1.00 98.50 108 ILE A O 1
ATOM 816 N N . ASN A 1 109 ? -20.435 -2.721 21.003 1.00 97.88 109 ASN A N 1
ATOM 817 C CA . ASN A 1 109 ? -21.056 -1.585 20.336 1.00 97.88 109 ASN A CA 1
ATOM 818 C C . ASN A 1 109 ? -20.789 -0.323 21.166 1.00 97.88 109 ASN A C 1
ATOM 820 O O . ASN A 1 109 ? -21.567 0.036 22.052 1.00 97.88 109 ASN A O 1
ATOM 824 N N . ALA A 1 110 ? -19.639 0.300 20.933 1.00 97.75 110 ALA A N 1
ATOM 825 C CA . ALA A 1 110 ? -19.137 1.411 21.726 1.00 97.75 110 ALA A CA 1
ATOM 826 C C . ALA A 1 110 ? -18.751 2.611 20.848 1.00 97.75 110 ALA A C 1
ATOM 828 O O . ALA A 1 110 ? -17.737 3.259 21.092 1.00 97.75 110 ALA A O 1
ATOM 829 N N . SER A 1 111 ? -19.575 2.952 19.852 1.00 97.06 111 SER A N 1
ATOM 830 C CA . SER A 1 111 ? -19.344 4.103 18.958 1.00 97.06 111 SER A CA 1
ATOM 831 C C . SER A 1 111 ? -19.206 5.447 19.689 1.00 97.06 111 SER A C 1
ATOM 833 O O . SER A 1 111 ? -18.619 6.383 19.167 1.00 97.06 111 SER A O 1
ATOM 835 N N . SER A 1 112 ? -19.714 5.556 20.922 1.00 97.44 112 SER A N 1
ATOM 836 C CA . SER A 1 112 ? -19.529 6.734 21.787 1.00 97.44 112 SER A CA 1
ATOM 837 C C . SER A 1 112 ? -18.249 6.689 22.641 1.00 97.44 112 SER A C 1
ATOM 839 O O . SER A 1 112 ? -18.117 7.485 23.573 1.00 97.44 112 SER A O 1
ATOM 841 N N . ALA A 1 113 ? -17.333 5.750 22.395 1.00 98.06 113 ALA A N 1
ATOM 842 C CA . ALA A 1 113 ? -16.122 5.543 23.185 1.00 98.06 113 ALA A CA 1
ATOM 843 C C . ALA A 1 113 ? -14.846 5.566 22.336 1.00 98.06 113 ALA A C 1
ATOM 845 O O . ALA A 1 113 ? -14.841 5.144 21.183 1.00 98.06 113 ALA A O 1
ATOM 846 N N . LEU A 1 114 ? -13.763 6.019 22.958 1.00 98.19 114 LEU A N 1
ATOM 847 C CA . LEU A 1 114 ? -12.394 5.950 22.459 1.00 98.19 114 LEU A CA 1
ATOM 848 C C . LEU A 1 114 ? -11.673 4.889 23.288 1.00 98.19 114 LEU A C 1
ATOM 850 O O . LEU A 1 114 ? -11.620 5.024 24.512 1.00 98.19 114 LEU A O 1
ATOM 854 N N . LEU A 1 115 ? -11.108 3.861 22.657 1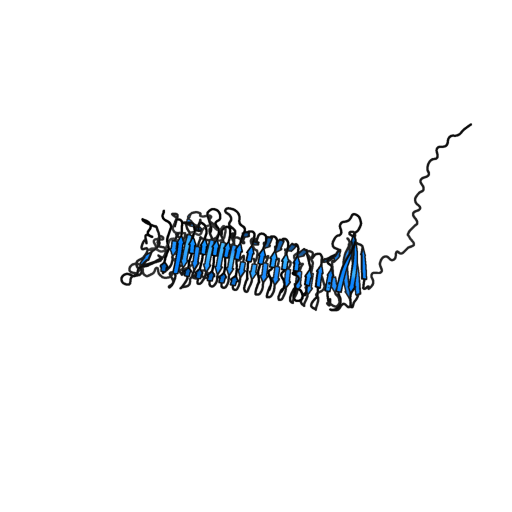.00 98.56 115 LEU A N 1
ATOM 855 C CA . LEU A 1 115 ? -10.174 2.972 23.352 1.00 98.56 115 LEU A CA 1
ATOM 856 C C . LEU A 1 115 ? -8.786 3.615 23.315 1.00 98.56 115 LEU A C 1
ATOM 858 O O . LEU A 1 115 ? -8.228 3.796 22.240 1.00 98.56 115 LEU A O 1
ATOM 862 N N . SER A 1 116 ? -8.240 3.982 24.473 1.00 97.44 116 SER A N 1
ATOM 863 C CA . SER A 1 116 ? -6.933 4.647 24.580 1.00 97.44 116 SER A CA 1
ATOM 864 C C . SER A 1 116 ? -5.819 3.754 25.130 1.00 97.44 116 SER A C 1
ATOM 866 O O . SER A 1 116 ? -4.668 4.173 25.119 1.00 97.44 116 SER A O 1
ATOM 868 N N . GLY A 1 117 ? -6.145 2.567 25.643 1.00 97.38 117 GLY A N 1
ATOM 869 C CA . GLY A 1 117 ? -5.187 1.599 26.184 1.00 97.38 117 GLY A CA 1
ATOM 870 C C . GLY A 1 117 ? -5.584 0.161 25.844 1.00 97.38 117 GLY A C 1
ATOM 871 O O . GLY A 1 117 ? -6.063 -0.110 24.741 1.00 97.38 117 GLY A O 1
ATOM 872 N N . ALA A 1 118 ? -5.372 -0.787 26.755 1.00 98.12 118 ALA A N 1
ATOM 873 C CA . ALA A 1 118 ? -5.432 -2.200 26.397 1.00 98.12 118 ALA A CA 1
ATOM 874 C C . ALA A 1 118 ? -6.815 -2.833 26.597 1.00 98.12 118 ALA A C 1
ATOM 876 O O . ALA A 1 118 ? -7.478 -2.660 27.622 1.00 98.12 118 ALA A O 1
ATOM 877 N N . MET A 1 119 ? -7.223 -3.665 25.640 1.00 98.44 119 MET A N 1
ATOM 878 C CA . MET A 1 119 ? -8.286 -4.646 25.813 1.00 98.44 119 MET A CA 1
ATOM 879 C C . MET A 1 119 ? -7.675 -6.015 26.126 1.00 98.44 119 MET A C 1
ATOM 881 O O . MET A 1 119 ? -6.702 -6.433 25.506 1.00 98.44 119 MET A O 1
ATOM 885 N N . SER A 1 120 ? -8.264 -6.762 27.063 1.00 98.31 120 SER A N 1
ATOM 886 C CA . SER A 1 120 ? -7.876 -8.167 27.249 1.00 98.31 120 SER A CA 1
ATOM 887 C C . SER A 1 120 ? -8.110 -8.983 25.972 1.00 98.31 120 SER A C 1
ATOM 889 O O . SER A 1 120 ? -9.202 -8.877 25.407 1.00 98.31 120 SER A O 1
ATOM 891 N N . PRO A 1 121 ? -7.169 -9.859 25.567 1.00 98.38 121 PRO A N 1
ATOM 892 C CA . PRO A 1 121 ? -7.351 -10.707 24.396 1.00 98.38 121 PRO A CA 1
ATOM 893 C C . PRO A 1 121 ? -8.626 -11.550 24.473 1.00 98.38 121 PRO A C 1
ATOM 895 O O . PRO A 1 121 ? -8.887 -12.209 25.487 1.00 98.38 121 PRO A O 1
ATOM 898 N N . LEU A 1 122 ? -9.403 -11.556 23.390 1.00 98.44 122 LEU A N 1
ATOM 899 C CA . LEU A 1 122 ? -10.628 -12.344 23.273 1.00 98.44 122 LEU A CA 1
ATOM 900 C C . LEU A 1 122 ? -10.320 -13.713 22.667 1.00 98.44 122 LEU A C 1
ATOM 902 O O . LEU A 1 122 ? -9.698 -13.824 21.614 1.00 98.44 122 LEU A O 1
ATOM 906 N N . ALA A 1 123 ? -10.777 -14.774 23.328 1.00 97.19 123 ALA A N 1
ATOM 907 C CA . ALA A 1 123 ? -10.518 -16.154 22.931 1.00 97.19 123 ALA A CA 1
ATOM 908 C C . ALA A 1 123 ? -11.437 -16.651 21.800 1.00 97.19 123 ALA A C 1
ATOM 910 O O . ALA A 1 123 ? -11.124 -17.655 21.165 1.00 97.19 123 ALA A O 1
ATOM 911 N N . ASN A 1 124 ? -12.571 -15.987 21.562 1.00 95.94 124 ASN A N 1
ATOM 912 C CA . ASN A 1 124 ? -13.577 -16.371 20.568 1.00 95.94 124 ASN A CA 1
ATOM 913 C C . ASN A 1 124 ? -13.716 -15.331 19.448 1.00 95.94 124 ASN A C 1
ATOM 915 O O . ASN A 1 124 ? -13.264 -14.196 19.576 1.00 95.94 124 ASN A O 1
ATOM 919 N N . SER A 1 125 ? -14.404 -15.713 18.369 1.00 97.00 125 SER A N 1
ATOM 920 C CA . SER A 1 125 ? -14.839 -14.774 17.329 1.00 97.00 125 SER A CA 1
ATOM 921 C C . SER A 1 125 ? -15.874 -13.788 17.867 1.00 97.00 125 SER A C 1
ATOM 923 O O . SER A 1 125 ? -16.734 -14.166 18.666 1.00 97.00 125 SER A O 1
ATOM 925 N N . VAL A 1 126 ? -15.823 -12.551 17.384 1.00 97.25 126 VAL A N 1
ATOM 926 C CA . VAL A 1 126 ? -16.702 -11.451 17.788 1.00 97.25 126 VAL A CA 1
ATOM 927 C C . VAL A 1 126 ? -17.644 -11.118 16.632 1.00 97.25 126 VAL A C 1
ATOM 929 O O . VAL A 1 126 ? -17.221 -10.959 15.491 1.00 97.25 126 VAL A O 1
ATOM 932 N N . SER A 1 127 ? -18.939 -11.013 16.914 1.00 96.81 127 SER A N 1
ATOM 933 C CA . SER A 1 127 ? -19.943 -10.668 15.897 1.00 96.81 127 SER A CA 1
ATOM 934 C C . SER A 1 127 ? -19.872 -9.199 15.469 1.00 96.81 127 SER A C 1
ATOM 936 O O . SER A 1 127 ? -20.075 -8.892 14.300 1.00 96.81 127 SER A O 1
ATOM 938 N N . GLN A 1 128 ? -19.533 -8.296 16.391 1.00 96.31 128 GLN A N 1
ATOM 939 C CA . GLN A 1 128 ? -19.327 -6.880 16.102 1.00 96.31 128 GLN A CA 1
ATOM 940 C C . GLN A 1 128 ? -18.263 -6.286 17.026 1.00 96.31 128 GLN A C 1
ATOM 942 O O . GLN A 1 128 ? -18.338 -6.460 18.243 1.00 96.31 128 GLN A O 1
ATOM 947 N N . LEU A 1 129 ? -17.310 -5.553 16.459 1.00 97.50 129 LEU A N 1
ATOM 948 C CA . LEU A 1 129 ? -16.319 -4.764 17.184 1.00 97.50 129 LEU A CA 1
ATOM 949 C C . LEU A 1 129 ? -16.447 -3.304 16.746 1.00 97.50 129 LEU A C 1
ATOM 951 O O . LEU A 1 129 ? -16.049 -2.950 15.638 1.00 97.50 129 LEU A O 1
ATOM 955 N N . SER A 1 130 ? -17.021 -2.457 17.596 1.00 97.25 130 SER A N 1
ATOM 956 C CA . SER A 1 130 ? -17.193 -1.042 17.281 1.00 97.25 130 SER A CA 1
ATOM 957 C C . SER A 1 130 ? -16.755 -0.126 18.410 1.00 97.25 130 SER A C 1
ATOM 959 O O . SER A 1 130 ? -17.194 -0.280 19.550 1.00 97.25 130 SER A O 1
ATOM 961 N N . PHE A 1 131 ? -15.938 0.856 18.043 1.00 98.31 131 PHE A N 1
ATOM 962 C CA . PHE A 1 131 ? -15.529 1.997 18.851 1.00 98.31 131 PHE A CA 1
ATOM 963 C C . PHE A 1 131 ? -15.727 3.269 18.025 1.00 98.31 131 PHE A C 1
ATOM 965 O O . PHE A 1 131 ? -15.784 3.206 16.800 1.00 98.31 131 PHE A O 1
ATOM 972 N N . GLY A 1 132 ? -15.848 4.419 18.683 1.00 97.94 132 GLY A N 1
ATOM 973 C CA . GLY A 1 132 ? -15.827 5.709 17.992 1.00 97.94 132 GLY A CA 1
ATOM 974 C C . GLY A 1 132 ? -14.440 6.043 17.450 1.00 97.94 132 GLY A C 1
ATOM 975 O O . GLY A 1 132 ? -14.337 6.621 16.379 1.00 97.94 132 GLY A O 1
ATOM 976 N N . ALA A 1 133 ? -13.394 5.632 18.171 1.00 98.44 133 ALA A N 1
ATOM 977 C CA . ALA A 1 133 ? -12.003 5.772 17.759 1.00 98.44 133 ALA A CA 1
ATOM 978 C C . ALA A 1 133 ? -11.092 4.782 18.509 1.00 98.44 133 ALA A C 1
ATOM 980 O O . ALA A 1 133 ? -11.436 4.311 19.604 1.00 98.44 133 ALA A O 1
ATOM 981 N N . LEU A 1 134 ? -9.912 4.515 17.950 1.00 98.75 134 LEU A N 1
ATOM 982 C CA . LEU A 1 134 ? -8.780 3.865 18.615 1.00 98.75 134 LEU A CA 1
ATOM 983 C C . LEU A 1 134 ? -7.635 4.871 18.716 1.00 98.75 134 LEU A C 1
ATOM 985 O O . LEU A 1 134 ? -7.257 5.458 17.710 1.00 98.75 134 LEU A O 1
ATOM 989 N N . GLY A 1 135 ? -7.120 5.081 19.928 1.00 98.31 135 GLY A N 1
ATOM 990 C CA . GLY A 1 135 ? -6.024 6.015 20.183 1.00 98.31 135 GLY A CA 1
ATOM 991 C C . GLY A 1 135 ? -4.642 5.350 20.188 1.00 98.31 135 GLY A C 1
ATOM 992 O O . GLY A 1 135 ? -4.556 4.120 20.177 1.00 98.31 135 GLY A O 1
ATOM 993 N N . PRO A 1 136 ? -3.554 6.135 20.319 1.00 98.38 136 PRO A N 1
ATOM 994 C CA . PRO A 1 136 ? -2.186 5.679 20.041 1.00 98.38 136 PRO A CA 1
ATOM 995 C C . PRO A 1 136 ? -1.705 4.434 20.794 1.00 98.38 136 PRO A C 1
ATOM 997 O O . PRO A 1 136 ? -0.828 3.722 20.315 1.00 98.38 136 PRO A O 1
ATOM 1000 N N . ALA A 1 137 ? -2.240 4.167 21.985 1.00 98.25 137 ALA A N 1
ATOM 1001 C CA . ALA A 1 137 ? -1.880 3.005 22.797 1.00 98.25 137 ALA A CA 1
ATOM 1002 C C . ALA A 1 137 ? -2.983 1.930 22.833 1.00 98.25 137 ALA A C 1
ATOM 1004 O O . ALA A 1 137 ? -2.932 1.037 23.679 1.00 98.25 137 ALA A O 1
ATOM 1005 N N . ALA A 1 138 ? -3.979 2.007 21.943 1.00 98.75 138 ALA A N 1
ATOM 1006 C CA . ALA A 1 138 ? -5.064 1.040 21.853 1.00 98.75 138 ALA A CA 1
ATOM 1007 C C . ALA A 1 138 ? -4.530 -0.353 21.504 1.00 98.75 138 ALA A C 1
ATOM 1009 O O . ALA A 1 138 ? -3.828 -0.513 20.509 1.00 98.75 138 ALA A O 1
ATOM 1010 N N . GLN A 1 139 ? -4.881 -1.368 22.294 1.00 98.69 139 GLN A N 1
ATOM 1011 C CA . GLN A 1 139 ? -4.495 -2.759 22.031 1.00 98.69 139 GLN A CA 1
ATOM 1012 C C . GLN A 1 139 ? -5.735 -3.639 21.959 1.00 98.69 139 GLN A C 1
ATOM 1014 O O . GLN A 1 139 ? -6.507 -3.709 22.916 1.00 98.69 139 GLN A O 1
ATOM 1019 N N . ILE A 1 140 ? -5.935 -4.301 20.825 1.00 98.62 140 ILE A N 1
ATOM 1020 C CA . ILE A 1 140 ? -7.045 -5.217 20.580 1.00 98.62 140 ILE A CA 1
ATOM 1021 C C . ILE A 1 140 ? -6.474 -6.510 20.017 1.00 98.62 140 ILE A C 1
ATOM 1023 O O . ILE A 1 140 ? -5.965 -6.525 18.902 1.00 98.62 140 ILE A O 1
ATOM 1027 N N . ASP A 1 141 ? -6.663 -7.604 20.747 1.00 98.69 141 ASP A N 1
ATOM 1028 C CA . ASP A 1 141 ? -6.369 -8.953 20.272 1.00 98.69 141 ASP A CA 1
ATOM 1029 C C . ASP A 1 141 ? -7.655 -9.787 20.230 1.00 98.69 141 ASP A C 1
ATOM 1031 O O . ASP A 1 141 ? -8.361 -9.942 21.234 1.00 98.69 141 ASP A O 1
ATOM 1035 N N . VAL A 1 142 ? -7.953 -10.364 19.068 1.00 98.44 142 VAL A N 1
ATOM 1036 C CA . VAL A 1 142 ? -9.060 -11.302 18.859 1.00 98.44 142 VAL A CA 1
ATOM 1037 C C . VAL A 1 142 ? -8.495 -12.589 18.267 1.00 98.44 142 VAL A C 1
ATOM 1039 O O . VAL A 1 142 ? -8.039 -12.616 17.129 1.00 98.44 142 VAL A O 1
ATOM 1042 N N . ASN A 1 143 ? -8.549 -13.689 19.019 1.00 97.75 143 ASN A N 1
ATOM 1043 C CA . ASN A 1 143 ? -8.048 -14.993 18.566 1.00 97.75 143 ASN A CA 1
ATOM 1044 C C . ASN A 1 143 ? -8.976 -15.667 17.538 1.00 97.75 143 ASN A C 1
ATOM 1046 O O . ASN A 1 143 ? -8.583 -16.632 16.885 1.00 97.75 143 ASN A O 1
ATOM 1050 N N . GLY A 1 144 ? -10.216 -15.187 17.411 1.00 96.62 144 GLY A N 1
ATOM 1051 C CA . GLY A 1 144 ? -11.161 -15.592 16.370 1.00 96.62 144 GLY A CA 1
ATOM 1052 C C . GLY A 1 144 ? -11.242 -14.593 15.213 1.00 96.62 144 GLY A C 1
ATOM 1053 O O . GLY A 1 144 ? -10.337 -13.792 14.991 1.00 96.62 144 GLY A O 1
ATOM 1054 N N . GLY A 1 145 ? -12.347 -14.645 14.469 1.00 97.19 145 GLY A N 1
ATOM 1055 C CA . GLY A 1 145 ? -12.686 -13.639 13.458 1.00 97.19 145 GLY A CA 1
ATOM 1056 C C . GLY A 1 145 ? -13.539 -12.503 14.024 1.00 97.19 145 GLY A C 1
ATOM 1057 O O . GLY A 1 145 ? -14.110 -12.624 15.110 1.00 97.19 145 GLY A O 1
ATOM 1058 N N . VAL A 1 146 ? -13.669 -11.422 13.261 1.00 97.56 146 VAL A N 1
ATOM 1059 C CA . VAL A 1 146 ? -14.576 -10.306 13.556 1.00 97.56 146 VAL A CA 1
ATOM 1060 C C . VAL A 1 146 ? -15.556 -10.175 12.397 1.00 97.56 146 VAL A C 1
ATOM 1062 O O . VAL A 1 146 ? -15.153 -9.862 11.282 1.00 97.56 146 VAL A O 1
ATOM 1065 N N . ALA A 1 147 ? -16.842 -10.436 12.635 1.00 96.12 147 ALA A N 1
ATOM 1066 C CA . ALA A 1 147 ? -17.829 -10.469 11.552 1.00 96.12 147 ALA A CA 1
ATOM 1067 C C . ALA A 1 147 ? -18.211 -9.075 11.024 1.00 96.12 147 ALA A C 1
ATOM 1069 O O . ALA A 1 147 ? -18.586 -8.965 9.860 1.00 96.12 147 ALA A O 1
ATOM 1070 N N . LEU A 1 148 ? -18.092 -8.036 11.856 1.00 94.88 148 LEU A N 1
ATOM 1071 C CA . LEU A 1 148 ? -18.238 -6.629 11.485 1.00 94.88 148 LEU A CA 1
ATOM 1072 C C . LEU A 1 148 ? -17.327 -5.770 12.366 1.00 94.88 148 LEU A C 1
ATOM 1074 O O . LEU A 1 148 ? -17.416 -5.840 13.595 1.00 94.88 148 LEU A O 1
ATOM 1078 N N . MET A 1 149 ? -16.499 -4.928 11.752 1.00 96.38 149 MET A N 1
ATOM 1079 C CA . MET A 1 149 ? -15.732 -3.904 12.462 1.00 96.38 149 MET A CA 1
ATOM 1080 C C . MET A 1 149 ? -16.171 -2.504 12.031 1.00 96.38 149 MET A C 1
ATOM 1082 O O . MET A 1 149 ? -16.313 -2.226 10.843 1.00 96.38 149 MET A O 1
ATOM 1086 N N . THR A 1 150 ? -16.399 -1.618 13.000 1.00 94.94 150 THR A N 1
ATOM 1087 C CA . THR A 1 150 ? -16.779 -0.220 12.742 1.00 94.94 150 THR A CA 1
ATOM 1088 C C . THR A 1 150 ? -16.003 0.688 13.673 1.00 94.94 150 THR A C 1
ATOM 1090 O O . THR A 1 150 ? -16.357 0.831 14.846 1.00 94.94 150 THR A O 1
ATOM 1093 N N . VAL A 1 151 ? -14.931 1.261 13.141 1.00 96.44 151 VAL A N 1
ATOM 1094 C CA . VAL A 1 151 ? -14.006 2.128 13.861 1.00 96.44 151 VAL A CA 1
ATOM 1095 C C . VAL A 1 151 ? -13.654 3.283 12.923 1.00 96.44 151 VAL A C 1
ATOM 1097 O O . VAL A 1 151 ? -12.777 3.108 12.081 1.00 96.44 151 VAL A O 1
ATOM 1100 N N . PRO A 1 152 ? -14.369 4.416 13.026 1.00 96.50 152 PRO A N 1
ATOM 1101 C CA . PRO A 1 152 ? -14.164 5.559 12.142 1.00 96.50 152 PRO A CA 1
ATOM 1102 C C . PRO A 1 152 ? -12.746 6.125 12.219 1.00 96.50 152 PRO A C 1
ATOM 1104 O O . PRO A 1 152 ? -12.168 6.447 11.200 1.00 96.50 152 PRO A O 1
ATOM 1107 N N . GLU A 1 153 ? -12.137 6.196 13.395 1.00 97.88 153 GLU A N 1
ATOM 1108 C CA . GLU A 1 153 ? -10.801 6.782 13.530 1.00 97.88 153 GLU A CA 1
ATOM 1109 C C . GLU A 1 153 ? -9.830 5.766 14.127 1.00 97.88 153 GLU A C 1
ATOM 1111 O O . GLU A 1 153 ? -10.095 5.173 15.180 1.00 97.88 153 GLU A O 1
ATOM 1116 N N . ILE A 1 154 ? -8.711 5.543 13.441 1.00 98.62 154 ILE A N 1
ATOM 1117 C CA . ILE A 1 154 ? -7.646 4.647 13.891 1.00 98.62 154 ILE A CA 1
ATOM 1118 C C . ILE A 1 154 ? -6.351 5.447 13.947 1.00 98.62 154 ILE A C 1
ATOM 1120 O O . ILE A 1 154 ? -5.802 5.792 12.910 1.00 98.62 154 ILE A O 1
ATOM 1124 N N . ASP A 1 155 ? -5.849 5.691 15.152 1.00 98.56 155 ASP A N 1
ATOM 1125 C CA . ASP A 1 155 ? -4.533 6.275 15.410 1.00 98.56 155 ASP A CA 1
ATOM 1126 C C . ASP A 1 155 ? -3.753 5.301 16.299 1.00 98.56 155 ASP A C 1
ATOM 1128 O O . ASP A 1 155 ? -4.040 5.172 17.485 1.00 98.56 155 ASP A O 1
ATOM 1132 N N . LEU A 1 156 ? -2.821 4.538 15.730 1.00 98.75 156 LEU A N 1
ATOM 1133 C CA . LEU A 1 156 ? -2.036 3.531 16.448 1.00 98.75 156 LEU A CA 1
ATOM 1134 C C . LEU A 1 156 ? -0.567 3.945 16.485 1.00 98.75 156 LEU A C 1
ATOM 1136 O O . LEU A 1 156 ? 0.127 3.888 15.476 1.00 98.75 156 LEU A O 1
ATOM 1140 N N . GLY A 1 157 ? -0.081 4.297 17.670 1.00 98.38 157 GLY A N 1
ATOM 1141 C CA . GLY A 1 157 ? 1.327 4.576 17.930 1.00 98.38 157 GLY A CA 1
ATOM 1142 C C . GLY A 1 157 ? 2.155 3.298 18.145 1.00 98.38 157 GLY A C 1
ATOM 1143 O O . GLY A 1 157 ? 1.642 2.189 17.987 1.00 98.38 157 GLY A O 1
ATOM 1144 N N . PRO A 1 158 ? 3.410 3.411 18.624 1.00 98.06 158 PRO A N 1
ATOM 1145 C CA . PRO A 1 158 ? 4.359 2.290 18.682 1.00 98.06 158 PRO A CA 1
ATOM 1146 C C . PRO A 1 158 ? 3.947 1.084 19.539 1.00 98.06 158 PRO A C 1
ATOM 1148 O O . PRO A 1 158 ? 4.492 -0.008 19.396 1.00 98.06 158 PRO A O 1
ATOM 1151 N N . THR A 1 159 ? 3.019 1.268 20.480 1.00 97.69 159 THR A N 1
ATOM 1152 C CA . THR A 1 159 ? 2.467 0.182 21.308 1.00 97.69 159 THR A CA 1
ATOM 1153 C C . THR A 1 159 ? 1.048 -0.208 20.902 1.00 97.69 159 THR A C 1
ATOM 1155 O O . THR A 1 159 ? 0.529 -1.219 21.390 1.00 97.69 159 THR A O 1
ATOM 1158 N N . GLY A 1 160 ? 0.419 0.587 20.034 1.00 98.62 160 GLY A N 1
ATOM 1159 C CA . GLY A 1 160 ? -0.934 0.389 19.556 1.00 98.62 160 GLY A CA 1
ATOM 1160 C C . GLY A 1 160 ? -1.001 -0.753 18.551 1.00 98.62 160 GLY A C 1
ATOM 1161 O O . GLY A 1 160 ? -0.174 -0.867 17.645 1.00 98.62 160 GLY A O 1
ATOM 1162 N N . HIS A 1 161 ? -1.986 -1.631 18.707 1.00 98.75 161 HIS A N 1
ATOM 1163 C CA . HIS A 1 161 ? -2.234 -2.678 17.733 1.00 98.75 161 HIS A CA 1
ATOM 1164 C C . HIS A 1 161 ? -3.679 -3.156 17.703 1.00 98.75 161 HIS A C 1
ATOM 1166 O O . HIS A 1 161 ? -4.370 -3.211 18.717 1.00 98.75 161 HIS A O 1
ATOM 1172 N N . VAL A 1 162 ? -4.091 -3.604 16.524 1.00 98.75 162 VAL A N 1
ATOM 1173 C CA . VAL A 1 162 ? -5.276 -4.431 16.318 1.00 98.75 162 VAL A CA 1
ATOM 1174 C C . VAL A 1 162 ? -4.814 -5.717 15.652 1.00 98.75 162 VAL A C 1
ATOM 1176 O O . VAL A 1 162 ? -4.224 -5.675 14.577 1.00 98.75 162 VAL A O 1
ATOM 1179 N N . VAL A 1 163 ? -5.060 -6.859 16.283 1.00 98.69 163 VAL A N 1
ATOM 1180 C CA . VAL A 1 163 ? -4.721 -8.178 15.748 1.00 98.69 163 VAL A CA 1
ATOM 1181 C C . VAL A 1 163 ? -5.959 -9.061 15.793 1.00 98.69 163 VAL A C 1
ATOM 1183 O O . VAL A 1 163 ? -6.466 -9.416 16.855 1.00 98.69 163 VAL A O 1
ATOM 1186 N N . ILE A 1 164 ? -6.441 -9.445 14.617 1.00 98.44 164 ILE A N 1
ATOM 1187 C CA . ILE A 1 164 ? -7.553 -10.376 14.434 1.00 98.44 164 ILE A CA 1
ATOM 1188 C C . ILE A 1 164 ? -6.958 -11.642 13.837 1.00 98.44 164 ILE A C 1
ATOM 1190 O O . ILE A 1 164 ? -6.522 -11.624 12.700 1.00 98.44 164 ILE A O 1
ATOM 1194 N N . SER A 1 165 ? -6.905 -12.746 14.576 1.00 98.25 165 SER A N 1
ATOM 1195 C CA . SER A 1 165 ? -6.253 -13.979 14.100 1.00 98.25 165 SER A CA 1
ATOM 1196 C C . SER A 1 165 ? -7.043 -14.682 12.989 1.00 98.25 165 SER A C 1
ATOM 1198 O O . SER A 1 165 ? -6.467 -15.407 12.178 1.00 98.25 165 SER A O 1
ATOM 1200 N N . GLY A 1 166 ? -8.367 -14.506 12.972 1.00 97.38 166 GLY A N 1
ATOM 1201 C CA . GLY A 1 166 ? -9.267 -15.069 11.970 1.00 97.38 166 GLY A CA 1
ATOM 1202 C C . GLY A 1 166 ? -9.548 -14.132 10.795 1.00 97.38 166 GLY A C 1
ATOM 1203 O O . GLY A 1 166 ? -8.732 -13.287 10.431 1.00 97.38 166 GLY A O 1
ATOM 1204 N N . ASP A 1 167 ? -10.727 -14.316 10.201 1.00 97.38 167 ASP A N 1
ATOM 1205 C CA . ASP A 1 167 ? -11.217 -13.487 9.100 1.00 97.38 167 ASP A CA 1
ATOM 1206 C C . ASP A 1 167 ? -11.844 -12.187 9.638 1.00 97.38 167 ASP A C 1
ATOM 1208 O O . ASP A 1 167 ? -12.490 -12.193 10.695 1.00 97.38 167 ASP A O 1
ATOM 1212 N N . LEU A 1 168 ? -11.704 -11.091 8.893 1.00 97.12 168 LEU A N 1
ATOM 1213 C CA . LEU A 1 168 ? -12.418 -9.836 9.123 1.00 97.12 168 LEU A CA 1
ATOM 1214 C C . LEU A 1 168 ? -13.584 -9.695 8.126 1.00 97.12 168 LEU A C 1
ATOM 1216 O O . LEU A 1 168 ? -13.482 -10.048 6.953 1.00 97.12 168 LEU A O 1
ATOM 1220 N N . ASN A 1 169 ? -14.710 -9.172 8.608 1.00 90.94 169 ASN A N 1
ATOM 1221 C CA . ASN A 1 169 ? -15.942 -8.939 7.852 1.00 90.94 169 ASN A CA 1
ATOM 1222 C C . ASN A 1 169 ? -16.538 -10.194 7.187 1.00 90.94 169 ASN A C 1
ATOM 1224 O O . ASN A 1 169 ? -17.220 -10.114 6.170 1.00 90.94 169 ASN A O 1
ATOM 1228 N N . SER A 1 170 ? -16.313 -11.378 7.762 1.00 85.19 170 SER A N 1
ATOM 1229 C CA . SER A 1 170 ? -16.784 -12.650 7.191 1.00 85.19 170 SER A CA 1
ATOM 1230 C C . SER A 1 170 ? -18.293 -12.895 7.319 1.00 85.19 170 SER A C 1
ATOM 1232 O O . SER A 1 170 ? -18.819 -13.791 6.662 1.00 85.19 170 SER A O 1
ATOM 1234 N N . GLY A 1 171 ? -19.000 -12.127 8.156 1.00 80.88 171 GLY A N 1
ATOM 1235 C CA . GLY A 1 171 ? -20.443 -12.277 8.397 1.00 80.88 171 GLY A CA 1
ATOM 1236 C C . GLY A 1 171 ? -21.291 -11.083 7.958 1.00 80.88 171 GLY A C 1
ATOM 1237 O O . GLY A 1 171 ? -22.471 -11.031 8.298 1.00 80.88 171 GLY A O 1
ATOM 1238 N N . SER A 1 172 ? -20.707 -10.121 7.244 1.00 83.25 172 SER A N 1
ATOM 1239 C CA . SER A 1 172 ? -21.349 -8.866 6.851 1.00 83.25 172 SER A CA 1
ATOM 1240 C C . SER A 1 172 ? -21.160 -8.625 5.355 1.00 83.25 172 SER A C 1
ATOM 1242 O O . SER A 1 172 ? -20.154 -9.030 4.787 1.00 83.25 172 SER A O 1
ATOM 1244 N N . THR A 1 173 ? -22.116 -7.957 4.709 1.00 86.69 173 THR A N 1
ATOM 1245 C CA . THR A 1 173 ? -21.930 -7.361 3.371 1.00 86.69 173 THR A CA 1
ATOM 1246 C C . THR A 1 173 ? -21.587 -5.875 3.454 1.00 86.69 173 THR A C 1
ATOM 1248 O O . THR A 1 173 ? -21.258 -5.257 2.445 1.00 86.69 173 THR A O 1
ATOM 1251 N N . THR A 1 174 ? -21.700 -5.284 4.644 1.00 90.81 174 THR A N 1
ATOM 1252 C CA . THR A 1 174 ? -21.354 -3.888 4.904 1.00 90.81 174 THR A CA 1
ATOM 1253 C C . THR A 1 174 ? -19.834 -3.751 4.921 1.00 90.81 174 THR A C 1
ATOM 1255 O O . THR A 1 174 ? -19.194 -4.485 5.680 1.00 90.81 174 THR A O 1
ATOM 1258 N N . PRO A 1 175 ? -19.258 -2.827 4.133 1.00 91.19 175 PRO A N 1
ATOM 1259 C CA . PRO A 1 175 ? -17.833 -2.530 4.189 1.00 91.19 175 PRO A CA 1
ATOM 1260 C C . PRO A 1 175 ? -17.397 -2.077 5.585 1.00 91.19 175 PRO A C 1
ATOM 1262 O O . PRO A 1 175 ? -18.170 -1.436 6.303 1.00 91.19 175 PRO A O 1
ATOM 1265 N N . MET A 1 176 ? -16.139 -2.337 5.936 1.00 95.50 176 MET A N 1
ATOM 1266 C CA . MET A 1 176 ? -15.516 -1.621 7.047 1.00 95.50 176 MET A CA 1
ATOM 1267 C C . MET A 1 176 ? -15.292 -0.179 6.600 1.00 95.50 176 MET A C 1
ATOM 1269 O O . MET A 1 176 ? -14.649 0.048 5.580 1.00 95.50 176 MET A O 1
ATOM 1273 N N . GLN A 1 177 ? -15.847 0.768 7.351 1.00 94.94 177 GLN A N 1
ATOM 1274 C CA . GLN A 1 177 ? -15.704 2.199 7.105 1.00 94.94 177 GLN A CA 1
ATOM 1275 C C . GLN A 1 177 ? -14.805 2.797 8.181 1.00 94.94 177 GLN A C 1
ATOM 1277 O O . GLN A 1 177 ? -15.045 2.603 9.378 1.00 94.94 177 GLN A O 1
ATOM 1282 N N . ILE A 1 178 ? -13.780 3.490 7.716 1.00 97.56 178 ILE A N 1
ATOM 1283 C CA . ILE A 1 178 ? -12.826 4.283 8.472 1.00 97.56 178 ILE A CA 1
ATOM 1284 C C . ILE A 1 178 ? -12.861 5.672 7.823 1.00 97.56 178 ILE A C 1
ATOM 1286 O O . ILE A 1 178 ? -12.952 5.789 6.601 1.00 97.56 178 ILE A O 1
ATOM 1290 N N . ASP A 1 179 ? -12.832 6.717 8.626 1.00 97.31 179 ASP A N 1
ATOM 1291 C CA . ASP A 1 179 ? -12.636 8.089 8.189 1.00 97.31 179 ASP A CA 1
ATOM 1292 C C . ASP A 1 179 ? -11.145 8.266 7.882 1.00 97.31 179 ASP A C 1
ATOM 1294 O O . ASP A 1 179 ? -10.785 8.268 6.712 1.00 97.31 179 ASP A O 1
ATOM 1298 N N . ASP A 1 180 ? -10.277 8.243 8.897 1.00 97.62 180 ASP A N 1
ATOM 1299 C CA . ASP A 1 180 ? -8.818 8.348 8.747 1.00 97.62 180 ASP A CA 1
ATOM 1300 C C . ASP A 1 180 ? -8.081 7.214 9.481 1.00 97.62 180 ASP A C 1
ATOM 1302 O O . ASP A 1 180 ? -8.494 6.760 10.559 1.00 97.62 180 ASP A O 1
ATOM 1306 N N . MET A 1 181 ? -6.962 6.762 8.903 1.00 98.69 181 MET A N 1
ATOM 1307 C CA . MET A 1 181 ? -6.093 5.741 9.493 1.00 98.69 181 MET A CA 1
ATOM 1308 C C . MET A 1 181 ? -4.644 6.222 9.562 1.00 98.69 181 MET A C 1
ATOM 1310 O O . MET A 1 181 ? -3.979 6.388 8.544 1.00 98.69 181 MET A O 1
ATOM 1314 N N . THR A 1 182 ? -4.124 6.350 10.779 1.00 98.69 182 THR A N 1
ATOM 1315 C CA . THR A 1 182 ? -2.706 6.572 11.071 1.00 98.69 182 THR A CA 1
ATOM 1316 C C . THR A 1 182 ? -2.158 5.408 11.891 1.00 98.69 182 THR A C 1
ATOM 1318 O O . THR A 1 182 ? -2.707 5.040 12.928 1.00 98.69 182 THR A O 1
ATOM 1321 N N . ILE A 1 183 ? -1.065 4.803 11.433 1.00 98.69 183 ILE A N 1
ATOM 1322 C CA . ILE A 1 183 ? -0.348 3.747 12.152 1.00 98.69 183 ILE A CA 1
ATOM 1323 C C . ILE A 1 183 ? 1.132 4.133 12.178 1.00 98.69 183 ILE A C 1
ATOM 1325 O O . ILE A 1 183 ? 1.834 3.934 11.195 1.00 98.69 183 ILE A O 1
ATOM 1329 N N . ASP A 1 184 ? 1.615 4.691 13.284 1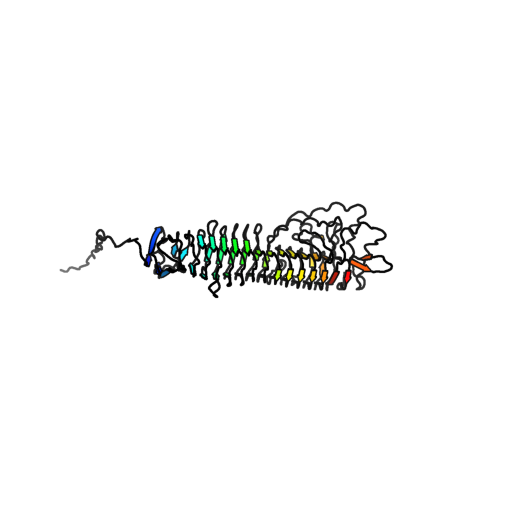.00 98.00 184 ASP A N 1
ATOM 1330 C CA . ASP A 1 184 ? 2.997 5.150 13.470 1.00 98.00 184 ASP A CA 1
ATOM 1331 C C . ASP A 1 184 ? 3.721 4.252 14.485 1.00 98.00 184 ASP A C 1
ATOM 1333 O O . ASP A 1 184 ? 3.612 4.419 15.699 1.00 98.00 184 ASP A O 1
ATOM 1337 N N . GLY A 1 185 ? 4.396 3.213 13.988 1.00 97.62 185 GLY A N 1
ATOM 1338 C CA . GLY A 1 185 ? 5.026 2.160 14.800 1.00 97.62 185 GLY A CA 1
ATOM 1339 C C . GLY A 1 185 ? 4.078 1.091 15.334 1.00 97.62 185 GLY A C 1
ATOM 1340 O O . GLY A 1 185 ? 4.544 0.095 15.889 1.00 97.62 185 GLY A O 1
ATOM 1341 N N . GLY A 1 186 ? 2.769 1.285 15.179 1.00 98.44 186 GLY A N 1
ATOM 1342 C CA . GLY A 1 186 ? 1.751 0.300 15.521 1.00 98.44 186 GLY A CA 1
ATOM 1343 C C . GLY A 1 186 ? 1.511 -0.737 14.422 1.00 98.44 186 GLY A C 1
ATOM 1344 O O . GLY A 1 186 ? 2.212 -0.801 13.409 1.00 98.44 186 GLY A O 1
ATOM 1345 N N . ARG A 1 187 ? 0.466 -1.554 14.597 1.00 98.56 187 ARG A N 1
ATOM 1346 C CA . ARG A 1 187 ? 0.043 -2.527 13.573 1.00 98.56 187 ARG A CA 1
ATOM 1347 C C . ARG A 1 187 ? -1.462 -2.767 13.539 1.00 98.56 187 ARG A C 1
ATOM 1349 O O . ARG A 1 187 ? -2.097 -2.916 14.579 1.00 98.56 187 ARG A O 1
ATOM 1356 N N . PHE A 1 188 ? -2.007 -2.923 12.343 1.00 98.75 188 PHE A N 1
ATOM 1357 C CA . PHE A 1 188 ? -3.352 -3.425 12.096 1.00 98.75 188 PHE A CA 1
ATOM 1358 C C . PHE A 1 188 ? -3.243 -4.711 11.271 1.00 98.75 188 PHE A C 1
ATOM 1360 O O . PHE A 1 188 ? -2.838 -4.684 10.111 1.00 98.75 188 PHE A O 1
ATOM 1367 N N . VAL A 1 189 ? -3.554 -5.854 11.881 1.00 98.75 189 VAL A N 1
ATOM 1368 C CA . VAL A 1 189 ? -3.297 -7.185 11.318 1.00 98.75 189 VAL A CA 1
ATOM 1369 C C . VAL A 1 189 ? -4.570 -8.019 11.291 1.00 98.75 189 VAL A C 1
ATOM 1371 O O . VAL A 1 189 ? -5.195 -8.270 12.322 1.00 98.75 189 VAL A O 1
ATOM 1374 N N . ILE A 1 190 ? -4.896 -8.524 10.106 1.00 98.56 190 ILE A N 1
ATOM 1375 C CA . ILE A 1 190 ? -5.919 -9.539 9.861 1.00 98.56 190 ILE A CA 1
ATOM 1376 C C . ILE A 1 190 ? -5.178 -10.828 9.509 1.00 98.56 190 ILE A C 1
ATOM 1378 O O . ILE A 1 190 ? -4.445 -10.881 8.532 1.00 98.56 190 ILE A O 1
ATOM 1382 N N . GLY A 1 191 ? -5.323 -11.872 10.314 1.00 98.19 191 GLY A N 1
ATOM 1383 C CA . GLY A 1 191 ? -4.505 -13.082 10.251 1.00 98.19 191 GLY A CA 1
ATOM 1384 C C . GLY A 1 191 ? -4.845 -13.994 9.077 1.00 98.19 191 GLY A C 1
ATOM 1385 O O . GLY A 1 191 ? -3.995 -14.767 8.636 1.00 98.19 191 GLY A O 1
ATOM 1386 N N . ARG A 1 192 ? -6.071 -13.902 8.551 1.00 97.75 192 ARG A N 1
ATOM 1387 C CA . ARG A 1 192 ? -6.523 -14.666 7.385 1.00 97.75 192 ARG A CA 1
ATOM 1388 C C . ARG A 1 192 ? -7.054 -13.746 6.289 1.00 97.75 192 ARG A C 1
ATOM 1390 O O . ARG A 1 192 ? -6.251 -13.053 5.671 1.00 97.75 192 ARG A O 1
ATOM 1397 N N . ASP A 1 193 ? -8.360 -13.771 6.025 1.00 97.81 193 ASP A N 1
ATOM 1398 C CA . ASP A 1 193 ? -8.961 -13.036 4.916 1.00 97.81 193 ASP A CA 1
ATOM 1399 C C . ASP A 1 193 ? -9.771 -11.839 5.398 1.00 97.81 193 ASP A C 1
ATOM 1401 O O . ASP A 1 193 ? -10.275 -11.816 6.523 1.00 97.81 193 ASP A O 1
ATOM 1405 N N . SER A 1 194 ? -9.983 -10.885 4.500 1.00 96.81 194 SER A N 1
ATOM 1406 C CA . SER A 1 194 ? -11.059 -9.913 4.624 1.00 96.81 194 SER A CA 1
ATOM 1407 C C . SER A 1 194 ? -11.935 -9.934 3.373 1.00 96.81 194 SER A C 1
ATOM 1409 O O . SER A 1 194 ? -11.456 -9.940 2.236 1.00 96.81 194 SER A O 1
ATOM 1411 N N . VAL A 1 195 ? -13.242 -10.079 3.603 1.00 93.81 195 VAL A N 1
ATOM 1412 C CA . VAL A 1 195 ? -14.208 -10.456 2.557 1.00 93.81 195 VAL A CA 1
ATOM 1413 C C . VAL A 1 195 ? -14.846 -9.234 1.905 1.00 93.81 195 VAL A C 1
ATOM 1415 O O . VAL A 1 195 ? -14.978 -9.181 0.685 1.00 93.81 195 VAL A O 1
ATOM 1418 N N . THR A 1 196 ? -15.255 -8.256 2.711 1.00 95.69 196 THR A N 1
ATOM 1419 C CA . THR A 1 196 ? -15.867 -7.012 2.229 1.00 95.69 196 THR A CA 1
ATOM 1420 C C . THR A 1 196 ? -14.810 -5.945 1.961 1.00 95.69 196 THR A C 1
ATOM 1422 O O . THR A 1 196 ? -13.673 -6.070 2.430 1.00 95.69 196 THR A O 1
ATOM 1425 N N . PRO A 1 197 ? -15.171 -4.856 1.257 1.00 96.44 197 PRO A N 1
ATOM 1426 C CA . PRO A 1 197 ? -14.262 -3.735 1.109 1.00 96.44 197 PRO A CA 1
ATOM 1427 C C . PRO A 1 197 ? -13.843 -3.169 2.470 1.00 96.44 197 PRO A C 1
ATOM 1429 O O . PRO A 1 197 ? -14.630 -3.166 3.429 1.00 96.44 197 PRO A O 1
ATOM 1432 N N . ILE A 1 198 ? -12.605 -2.689 2.525 1.00 97.94 198 ILE A N 1
ATOM 1433 C CA . ILE A 1 198 ? -12.116 -1.798 3.576 1.00 97.94 198 ILE A CA 1
ATOM 1434 C C . ILE A 1 198 ? -12.045 -0.416 2.936 1.00 97.94 198 ILE A C 1
ATOM 1436 O O . ILE A 1 198 ? -11.331 -0.229 1.952 1.00 97.94 198 ILE A O 1
ATOM 1440 N N . THR A 1 199 ? -12.816 0.528 3.459 1.00 98.00 199 THR A N 1
ATOM 1441 C CA . THR A 1 199 ? -12.887 1.897 2.954 1.00 98.00 199 THR A CA 1
ATOM 1442 C C . THR A 1 199 ? -12.357 2.843 4.017 1.00 98.00 199 THR A C 1
ATOM 1444 O O . THR A 1 199 ? -12.889 2.884 5.123 1.00 98.00 199 THR A O 1
ATOM 1447 N N . ILE A 1 200 ? -11.316 3.586 3.665 1.00 98.56 200 ILE A N 1
ATOM 1448 C CA . ILE A 1 200 ? -10.770 4.717 4.406 1.00 98.56 200 ILE A CA 1
ATOM 1449 C C . ILE A 1 200 ? -11.194 5.953 3.616 1.00 98.56 200 ILE A C 1
ATOM 1451 O O . ILE A 1 200 ? -10.830 6.082 2.453 1.00 98.56 200 ILE A O 1
ATOM 1455 N N . SER A 1 201 ? -12.044 6.801 4.181 1.00 98.12 201 SER A N 1
ATOM 1456 C CA . SER A 1 201 ? -12.648 7.922 3.449 1.00 98.12 201 SER A CA 1
ATOM 1457 C C . SER A 1 201 ? -11.657 9.066 3.221 1.00 98.12 201 SER A C 1
ATOM 1459 O O . SER A 1 201 ? -11.728 9.734 2.194 1.00 98.12 201 SER A O 1
ATOM 1461 N N . GLY A 1 202 ? -10.750 9.276 4.170 1.00 98.25 202 GLY A N 1
ATOM 1462 C CA . GLY A 1 202 ? -9.648 10.225 4.133 1.00 98.25 202 GLY A CA 1
ATOM 1463 C C . GLY A 1 202 ? -8.316 9.526 3.881 1.00 98.25 202 GLY A C 1
ATOM 1464 O O . GLY A 1 202 ? -8.206 8.702 2.967 1.00 98.25 202 GLY A O 1
ATOM 1465 N N . ASP A 1 203 ? -7.305 9.868 4.675 1.00 98.56 203 ASP A N 1
ATOM 1466 C CA . ASP A 1 203 ? -5.919 9.464 4.437 1.00 98.56 203 ASP A CA 1
ATOM 1467 C C . ASP A 1 203 ? -5.555 8.144 5.140 1.00 98.56 203 ASP A C 1
ATOM 1469 O O . ASP A 1 203 ? -6.019 7.824 6.240 1.00 98.56 203 ASP A O 1
ATOM 1473 N N . LEU A 1 204 ? -4.650 7.392 4.507 1.00 98.75 204 LEU A N 1
ATOM 1474 C CA . LEU A 1 204 ? -3.942 6.264 5.107 1.00 98.75 204 LEU A CA 1
ATOM 1475 C C . LEU A 1 204 ? -2.471 6.639 5.287 1.00 98.75 204 LEU A C 1
ATOM 1477 O O . LEU A 1 204 ? -1.712 6.672 4.320 1.00 98.75 204 LEU A O 1
ATOM 1481 N N . THR A 1 205 ? -2.048 6.860 6.529 1.00 98.69 205 THR A N 1
ATOM 1482 C CA . THR A 1 205 ? -0.645 7.121 6.873 1.00 98.69 205 THR A CA 1
ATOM 1483 C C . THR A 1 205 ? -0.052 5.946 7.642 1.00 98.69 205 THR A C 1
ATOM 1485 O O . THR A 1 205 ? -0.447 5.660 8.772 1.00 98.69 205 THR A O 1
ATOM 1488 N N . LEU A 1 206 ? 0.943 5.284 7.054 1.00 98.62 206 LEU A N 1
ATOM 1489 C CA . LEU A 1 206 ? 1.767 4.281 7.724 1.00 98.62 206 LEU A CA 1
ATOM 1490 C C . LEU A 1 206 ? 3.120 4.911 8.055 1.00 98.62 206 LEU A C 1
ATOM 1492 O O . LEU A 1 206 ? 3.995 5.024 7.198 1.00 98.62 206 LEU A O 1
ATOM 1496 N N . GLY A 1 207 ? 3.237 5.368 9.301 1.00 96.75 207 GLY A N 1
ATOM 1497 C CA . GLY A 1 207 ? 4.411 6.005 9.885 1.00 96.75 207 GLY A CA 1
ATOM 1498 C C . GLY A 1 207 ? 5.578 5.038 10.111 1.00 96.75 207 GLY A C 1
ATOM 1499 O O . GLY A 1 207 ? 5.704 4.005 9.453 1.00 96.75 207 GLY A O 1
ATOM 1500 N N . GLN A 1 208 ? 6.438 5.356 11.076 1.00 95.75 208 GLN A N 1
ATOM 1501 C CA . GLN A 1 208 ? 7.685 4.637 11.334 1.00 95.75 208 GLN A CA 1
ATOM 1502 C C . GLN A 1 208 ? 7.435 3.165 11.675 1.00 95.75 208 GLN A C 1
ATOM 1504 O O . GLN A 1 208 ? 7.066 2.861 12.801 1.00 95.75 208 GLN A O 1
ATOM 1509 N N . ASN A 1 209 ? 7.688 2.231 10.756 1.00 97.69 209 ASN A N 1
ATOM 1510 C CA . ASN A 1 209 ? 7.345 0.804 10.906 1.00 97.69 209 ASN A CA 1
ATOM 1511 C C . ASN A 1 209 ? 5.839 0.533 11.105 1.00 97.69 209 ASN A C 1
ATOM 1513 O O . ASN A 1 209 ? 5.465 -0.474 11.708 1.00 97.69 209 ASN A O 1
ATOM 1517 N N . GLY A 1 210 ? 4.973 1.433 10.634 1.00 98.56 210 GLY A N 1
ATOM 1518 C CA . GLY A 1 210 ? 3.531 1.218 10.633 1.00 98.56 210 GLY A CA 1
ATOM 1519 C C . GLY A 1 210 ? 3.136 0.080 9.697 1.00 98.56 210 GLY A C 1
ATOM 1520 O O . GLY A 1 210 ? 3.534 0.069 8.534 1.00 98.56 210 GLY A O 1
ATOM 1521 N N . LEU A 1 211 ? 2.337 -0.871 10.181 1.00 98.75 211 LEU A N 1
ATOM 1522 C CA . LEU A 1 211 ? 1.951 -2.050 9.400 1.00 98.75 211 LEU A CA 1
ATOM 1523 C C . LEU A 1 211 ? 0.434 -2.156 9.230 1.00 98.75 211 LEU A C 1
ATOM 1525 O O . LEU A 1 211 ? -0.288 -2.292 10.219 1.00 98.75 211 LEU A O 1
ATOM 1529 N N . LEU A 1 212 ? -0.027 -2.227 7.981 1.00 98.75 212 LEU A N 1
ATOM 1530 C CA . LEU A 1 212 ? -1.351 -2.739 7.624 1.00 98.75 212 LEU A CA 1
ATOM 1531 C C . LEU A 1 212 ? -1.181 -4.095 6.934 1.00 98.75 212 LEU A C 1
ATOM 1533 O O . LEU A 1 212 ? -0.632 -4.168 5.837 1.00 98.75 212 LEU A O 1
ATOM 1537 N N . SER A 1 213 ? -1.642 -5.178 7.563 1.00 98.69 213 SER A N 1
ATOM 1538 C CA . SER A 1 213 ? -1.409 -6.535 7.062 1.00 98.69 213 SER A CA 1
ATOM 1539 C C . SER A 1 213 ? -2.669 -7.390 6.971 1.00 98.69 213 SER A C 1
ATOM 1541 O O . SER A 1 213 ? -3.476 -7.441 7.900 1.00 98.69 213 SER A O 1
ATOM 1543 N N . ILE A 1 214 ? -2.785 -8.125 5.864 1.00 98.75 214 ILE A N 1
ATOM 1544 C CA . ILE A 1 214 ? -3.797 -9.152 5.612 1.00 98.75 214 ILE A CA 1
ATOM 1545 C C . ILE A 1 214 ? -3.069 -10.458 5.302 1.00 98.75 214 ILE A C 1
ATOM 1547 O O . ILE A 1 214 ? -2.328 -10.560 4.327 1.00 98.75 214 ILE A O 1
ATOM 1551 N N . GLY A 1 215 ? -3.258 -11.469 6.144 1.00 98.44 215 GLY A N 1
ATOM 1552 C CA . GLY A 1 215 ? -2.447 -12.682 6.153 1.00 98.44 215 GLY A CA 1
ATOM 1553 C C . GLY A 1 215 ? -2.611 -13.548 4.908 1.00 98.44 215 GLY A C 1
ATOM 1554 O O . GLY A 1 215 ? -1.665 -14.237 4.520 1.00 98.44 215 GLY A O 1
ATOM 1555 N N . ARG A 1 216 ? -3.780 -13.511 4.258 1.00 98.25 216 ARG A N 1
ATOM 1556 C CA . ARG A 1 216 ? -4.049 -14.270 3.033 1.00 98.25 216 ARG A CA 1
ATOM 1557 C C . ARG A 1 216 ? -4.693 -13.411 1.950 1.00 98.25 216 ARG A C 1
ATOM 1559 O O . ARG A 1 216 ? -3.941 -12.844 1.164 1.00 98.25 216 ARG A O 1
ATOM 1566 N N . ASP A 1 217 ? -6.020 -13.327 1.866 1.00 98.44 217 ASP A N 1
ATOM 1567 C CA . ASP A 1 217 ? -6.674 -12.585 0.782 1.00 98.44 217 ASP A CA 1
ATOM 1568 C C . ASP A 1 217 ? -7.513 -11.407 1.266 1.00 98.44 217 ASP A C 1
ATOM 1570 O O . ASP A 1 217 ? -8.242 -11.487 2.253 1.00 98.44 217 ASP A O 1
ATOM 1574 N N . GLN A 1 218 ? -7.492 -10.347 0.472 1.00 97.81 218 GLN A N 1
ATOM 1575 C CA . GLN A 1 218 ? -8.470 -9.272 0.516 1.00 97.81 218 GLN A CA 1
ATOM 1576 C C . GLN A 1 218 ? -9.358 -9.408 -0.722 1.00 97.81 218 GLN A C 1
ATOM 1578 O O . GLN A 1 218 ? -8.950 -9.074 -1.835 1.00 97.81 218 GLN A O 1
ATOM 1583 N N . LEU A 1 219 ? -10.546 -9.989 -0.533 1.00 96.62 219 LEU A N 1
ATOM 1584 C CA . LEU A 1 219 ? -11.421 -10.458 -1.620 1.00 96.62 219 LEU A CA 1
ATOM 1585 C C . LEU A 1 219 ? -12.211 -9.337 -2.306 1.00 96.62 219 LEU A C 1
ATOM 1587 O O . LEU A 1 219 ? -12.797 -9.556 -3.364 1.00 96.62 219 LEU A O 1
ATOM 1591 N N . ALA A 1 220 ? -12.209 -8.147 -1.718 1.00 97.00 220 ALA A N 1
ATOM 1592 C CA . ALA A 1 220 ? -12.804 -6.933 -2.256 1.00 97.00 220 ALA A CA 1
ATOM 1593 C C . ALA A 1 220 ? -11.775 -5.791 -2.211 1.00 97.00 220 ALA A C 1
ATOM 1595 O O . ALA A 1 220 ? -10.756 -5.941 -1.543 1.00 97.00 220 ALA A O 1
ATOM 1596 N N . PRO A 1 221 ? -11.980 -4.649 -2.883 1.00 97.69 221 PRO A N 1
ATOM 1597 C CA . PRO A 1 221 ? -10.983 -3.582 -2.882 1.00 97.69 221 PRO A CA 1
ATOM 1598 C C . PRO A 1 221 ? -10.669 -3.042 -1.478 1.00 97.69 221 PRO A C 1
ATOM 1600 O O . PRO A 1 221 ? -11.547 -2.984 -0.612 1.00 97.69 221 PRO A O 1
ATOM 1603 N N . ILE A 1 222 ? -9.433 -2.589 -1.283 1.00 98.56 222 ILE A N 1
ATOM 1604 C CA . ILE A 1 222 ? -9.116 -1.549 -0.299 1.00 98.56 222 ILE A CA 1
ATOM 1605 C C . ILE A 1 222 ? -9.288 -0.218 -1.024 1.00 98.56 222 ILE A C 1
ATOM 1607 O O . ILE A 1 222 ? -8.775 -0.041 -2.127 1.00 98.56 222 ILE A O 1
ATOM 1611 N N . THR A 1 223 ? -10.049 0.701 -0.445 1.00 98.62 223 THR A N 1
ATOM 1612 C CA . THR A 1 223 ? -10.257 2.040 -1.003 1.00 98.62 223 THR A CA 1
ATOM 1613 C C . THR A 1 223 ? -9.800 3.073 0.006 1.00 98.62 223 THR A C 1
ATOM 1615 O O . THR A 1 223 ? -10.254 3.041 1.144 1.00 98.62 223 THR A O 1
ATOM 1618 N N . VAL A 1 224 ? -8.923 3.972 -0.421 1.00 98.75 224 VAL A N 1
ATOM 1619 C CA . VAL A 1 224 ? -8.476 5.144 0.331 1.00 98.75 224 VAL A CA 1
ATOM 1620 C C . VAL A 1 224 ? -8.948 6.361 -0.448 1.00 98.75 224 VAL A C 1
ATOM 1622 O O . VAL A 1 224 ? -8.563 6.529 -1.598 1.00 98.75 224 VAL A O 1
ATOM 1625 N N . GLY A 1 225 ? -9.849 7.159 0.117 1.00 98.50 225 GLY A N 1
ATOM 1626 C CA . GLY A 1 225 ? -10.416 8.323 -0.563 1.00 98.50 225 GLY A CA 1
ATOM 1627 C C . GLY A 1 225 ? -9.415 9.469 -0.694 1.00 98.50 225 GLY A C 1
ATOM 1628 O O . GLY A 1 225 ? -9.473 10.212 -1.669 1.00 98.50 225 GLY A O 1
ATOM 1629 N N . GLY A 1 226 ? -8.487 9.581 0.257 1.00 98.38 226 GLY A N 1
ATOM 1630 C CA . GLY A 1 226 ? -7.369 10.514 0.236 1.00 98.38 226 GLY A CA 1
ATOM 1631 C C . GLY A 1 226 ? -6.057 9.870 -0.215 1.00 98.38 226 GLY A C 1
ATOM 1632 O O . GLY A 1 226 ? -6.018 9.038 -1.124 1.00 98.38 226 GLY A O 1
ATOM 1633 N N . THR A 1 227 ? -4.970 10.281 0.427 1.00 98.62 227 THR A N 1
ATOM 1634 C CA . THR A 1 227 ? -3.592 9.886 0.115 1.00 98.62 227 THR A CA 1
ATOM 1635 C C . THR A 1 227 ? -3.184 8.635 0.889 1.00 98.62 227 THR A C 1
ATOM 1637 O O . THR A 1 227 ? -3.466 8.499 2.081 1.00 98.62 227 THR A O 1
ATOM 1640 N N . VAL A 1 228 ? -2.452 7.736 0.230 1.00 98.81 228 VAL A N 1
ATOM 1641 C CA . VAL A 1 228 ? -1.671 6.685 0.894 1.00 98.81 228 VAL A CA 1
ATOM 1642 C C . VAL A 1 228 ? -0.250 7.191 1.081 1.00 98.81 228 VAL A C 1
ATOM 1644 O O . VAL A 1 228 ? 0.467 7.421 0.110 1.00 98.81 228 VAL A O 1
ATOM 1647 N N . ARG A 1 229 ? 0.180 7.332 2.331 1.00 98.69 229 ARG A N 1
ATOM 1648 C CA . ARG A 1 229 ? 1.515 7.805 2.688 1.00 98.69 229 ARG A CA 1
ATOM 1649 C C . ARG A 1 229 ? 2.258 6.752 3.496 1.00 98.69 229 ARG A C 1
ATOM 1651 O O . ARG A 1 229 ? 1.839 6.398 4.596 1.00 98.69 229 ARG A O 1
ATOM 1658 N N . LEU A 1 230 ? 3.371 6.269 2.954 1.00 98.56 230 LEU A N 1
ATOM 1659 C CA . LEU A 1 230 ? 4.249 5.287 3.584 1.00 98.56 230 LEU A CA 1
ATOM 1660 C C . LEU A 1 230 ? 5.554 5.976 3.981 1.00 98.56 230 LEU A C 1
ATOM 1662 O O . LEU A 1 230 ? 6.309 6.428 3.124 1.00 98.56 230 LEU A O 1
ATOM 1666 N N . GLU A 1 231 ? 5.807 6.075 5.281 1.00 98.06 231 GLU A N 1
ATOM 1667 C CA . GLU A 1 231 ? 7.053 6.597 5.844 1.00 98.06 231 GLU A CA 1
ATOM 1668 C C . GLU A 1 231 ? 8.068 5.472 6.084 1.00 98.06 231 GLU A C 1
ATOM 1670 O O . GLU A 1 231 ? 7.826 4.313 5.754 1.00 98.06 231 GLU A O 1
ATOM 1675 N N . ALA A 1 232 ? 9.223 5.798 6.671 1.00 97.25 232 ALA A N 1
ATOM 1676 C CA . ALA A 1 232 ? 10.291 4.837 6.942 1.00 97.25 232 ALA A CA 1
ATOM 1677 C C . ALA A 1 232 ? 9.782 3.553 7.636 1.00 97.25 232 ALA A C 1
ATOM 1679 O O . ALA A 1 232 ? 9.229 3.596 8.730 1.00 97.25 232 ALA A O 1
ATOM 1680 N N . GLY A 1 233 ? 9.979 2.393 7.010 1.00 96.56 233 GLY A N 1
ATOM 1681 C CA . GLY A 1 233 ? 9.493 1.088 7.467 1.00 96.56 233 GLY A CA 1
ATOM 1682 C C . GLY A 1 233 ? 7.985 0.838 7.311 1.00 96.56 233 GLY A C 1
ATOM 1683 O O . GLY A 1 233 ? 7.555 -0.287 7.556 1.00 96.56 233 GLY A O 1
ATOM 1684 N N . GLY A 1 234 ? 7.189 1.834 6.911 1.00 98.25 234 GLY A N 1
ATOM 1685 C CA . G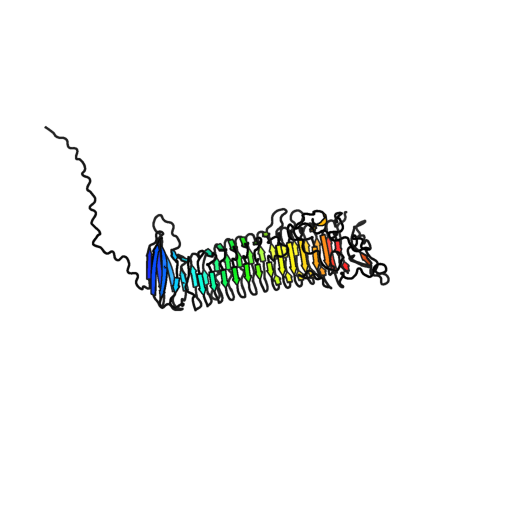LY A 1 234 ? 5.752 1.696 6.669 1.00 98.25 234 GLY A CA 1
ATOM 1686 C C . GLY A 1 234 ? 5.449 0.692 5.552 1.00 98.25 234 GLY A C 1
ATOM 1687 O O . GLY A 1 234 ? 6.116 0.706 4.511 1.00 98.25 234 GLY A O 1
ATOM 1688 N N . GLU A 1 235 ? 4.468 -0.191 5.770 1.00 98.44 235 GLU A N 1
ATOM 1689 C CA . GLU A 1 235 ? 4.172 -1.319 4.873 1.00 98.44 235 GLU A CA 1
ATOM 1690 C C . GLU A 1 235 ? 2.671 -1.639 4.772 1.00 98.44 235 GLU A C 1
ATOM 1692 O O . GLU A 1 235 ? 1.992 -1.860 5.781 1.00 98.44 235 GLU A O 1
ATOM 1697 N N . ILE A 1 236 ? 2.179 -1.777 3.536 1.00 98.75 236 ILE A N 1
ATOM 1698 C CA . ILE A 1 236 ? 0.927 -2.493 3.246 1.00 98.75 236 ILE A CA 1
ATOM 1699 C C . ILE A 1 236 ? 1.289 -3.901 2.776 1.00 98.75 236 ILE A C 1
ATOM 1701 O O . ILE A 1 236 ? 1.905 -4.058 1.724 1.00 98.75 236 ILE A O 1
ATOM 1705 N N . LEU A 1 237 ? 0.870 -4.925 3.519 1.00 98.62 237 LEU A N 1
ATOM 1706 C CA . LEU A 1 237 ? 1.206 -6.321 3.238 1.00 98.62 237 LEU A CA 1
ATOM 1707 C C . LEU A 1 237 ? -0.041 -7.181 3.021 1.00 98.62 237 LEU A C 1
ATOM 1709 O O . LEU A 1 237 ? -0.846 -7.361 3.934 1.00 98.62 237 LEU A O 1
ATOM 1713 N N . VAL A 1 238 ? -0.141 -7.830 1.861 1.00 98.75 238 VAL A N 1
ATOM 1714 C CA . VAL A 1 238 ? -1.141 -8.873 1.589 1.00 98.75 238 VAL A CA 1
ATOM 1715 C C . VAL A 1 238 ? -0.442 -10.195 1.285 1.00 98.75 238 VAL A C 1
ATOM 1717 O O . VAL A 1 238 ? 0.329 -10.326 0.332 1.00 98.75 238 VAL A O 1
ATOM 1720 N N . GLY A 1 239 ? -0.699 -11.200 2.121 1.00 98.56 239 GLY A N 1
ATOM 1721 C CA . GLY A 1 239 ? 0.028 -12.467 2.115 1.00 98.56 239 GLY A CA 1
ATOM 1722 C C . GLY A 1 239 ? -0.251 -13.368 0.911 1.00 98.56 239 GLY A C 1
ATOM 1723 O O . GLY A 1 239 ? 0.539 -14.275 0.646 1.00 98.56 239 GLY A O 1
ATOM 1724 N N . ARG A 1 240 ? -1.338 -13.124 0.173 1.00 98.31 240 ARG A N 1
ATOM 1725 C CA . ARG A 1 240 ? -1.668 -13.791 -1.088 1.00 98.31 240 ARG A CA 1
ATOM 1726 C C . ARG A 1 240 ? -2.300 -12.807 -2.076 1.00 98.31 240 ARG A C 1
ATOM 1728 O O . ARG A 1 240 ? -1.547 -12.092 -2.722 1.00 98.31 240 ARG A O 1
ATOM 1735 N N . ASN A 1 241 ? -3.621 -12.759 -2.239 1.00 98.56 241 ASN A N 1
ATOM 1736 C CA . ASN A 1 241 ? -4.232 -11.944 -3.294 1.00 98.56 241 ASN A CA 1
ATOM 1737 C C . ASN A 1 241 ? -4.877 -10.673 -2.747 1.00 98.56 241 ASN A C 1
ATOM 1739 O O . ASN A 1 241 ? -5.591 -10.711 -1.744 1.00 98.56 241 ASN A O 1
ATOM 1743 N N . LEU A 1 242 ? -4.695 -9.571 -3.470 1.00 98.75 242 LEU A N 1
ATOM 1744 C CA . LEU A 1 242 ? -5.422 -8.326 -3.257 1.00 98.75 242 LEU A CA 1
ATOM 1745 C C . LEU A 1 242 ? -6.336 -8.085 -4.460 1.00 98.75 242 LEU A C 1
ATOM 1747 O O . LEU A 1 242 ? -5.867 -7.968 -5.592 1.00 98.75 242 LEU A O 1
ATOM 1751 N N . PHE A 1 243 ? -7.648 -8.029 -4.222 1.00 98.44 243 PHE A N 1
ATOM 1752 C CA . PHE A 1 243 ? -8.621 -7.764 -5.281 1.00 98.44 243 PHE A CA 1
ATOM 1753 C C . PHE A 1 243 ? -8.400 -6.396 -5.939 1.00 98.44 243 PHE A C 1
ATOM 1755 O O . PHE A 1 243 ? -8.552 -6.261 -7.145 1.00 98.44 243 PHE A O 1
ATOM 1762 N N . GLY A 1 244 ? -8.020 -5.389 -5.163 1.00 98.31 244 GLY A N 1
ATOM 1763 C CA . GLY A 1 244 ? -7.586 -4.117 -5.713 1.00 98.31 244 GLY A CA 1
ATOM 1764 C C . GLY A 1 244 ? -7.241 -3.109 -4.632 1.00 98.31 244 GLY A C 1
ATOM 1765 O O . GLY A 1 244 ? -7.695 -3.239 -3.492 1.00 98.31 244 GLY A O 1
ATOM 1766 N N . LEU A 1 245 ? -6.445 -2.115 -5.002 1.00 98.75 245 LEU A N 1
ATOM 1767 C CA . LEU A 1 245 ? -6.147 -0.938 -4.197 1.00 98.75 245 LEU A CA 1
ATOM 1768 C C . LEU A 1 245 ? -6.529 0.303 -5.003 1.00 98.75 245 LEU A C 1
ATOM 1770 O O . LEU A 1 245 ? -5.935 0.567 -6.045 1.00 98.75 245 LEU A O 1
ATOM 1774 N N . ASN A 1 246 ? -7.523 1.040 -4.517 1.00 98.69 246 ASN A N 1
ATOM 1775 C CA . ASN A 1 246 ? -7.992 2.279 -5.130 1.00 98.69 246 ASN A CA 1
ATOM 1776 C C . ASN A 1 246 ? -7.627 3.445 -4.214 1.00 98.69 246 ASN A C 1
ATOM 1778 O O . ASN A 1 246 ? -7.993 3.423 -3.038 1.00 98.69 246 ASN A O 1
ATOM 1782 N N . VAL A 1 247 ? -6.933 4.444 -4.744 1.00 98.75 247 VAL A N 1
ATOM 1783 C CA . VAL A 1 247 ? -6.460 5.616 -4.006 1.00 98.75 247 VAL A CA 1
ATOM 1784 C C . VAL A 1 247 ? -6.964 6.869 -4.714 1.00 98.75 247 VAL A C 1
ATOM 1786 O O . VAL A 1 247 ? -6.614 7.097 -5.867 1.00 98.75 247 VAL A O 1
ATOM 1789 N N . GLY A 1 248 ? -7.811 7.649 -4.041 1.00 98.50 248 GLY A N 1
ATOM 1790 C CA . GLY A 1 248 ? -8.418 8.869 -4.585 1.00 98.50 248 GLY A CA 1
ATOM 1791 C C . GLY A 1 248 ? -7.479 10.081 -4.591 1.00 98.50 248 GLY A C 1
ATOM 1792 O O . GLY A 1 248 ? -7.727 11.051 -5.304 1.00 98.50 248 GLY A O 1
ATOM 1793 N N . GLY A 1 249 ? -6.398 10.030 -3.810 1.00 98.19 249 GLY A N 1
ATOM 1794 C CA . GLY A 1 249 ? -5.296 10.990 -3.826 1.00 98.19 249 GLY A CA 1
ATOM 1795 C C . GLY A 1 249 ? -4.001 10.374 -4.354 1.00 98.19 249 GLY A C 1
ATOM 1796 O O . GLY A 1 249 ? -4.008 9.572 -5.289 1.00 98.19 249 GLY A O 1
ATOM 1797 N N . ASP A 1 250 ? -2.883 10.745 -3.733 1.00 98.56 250 ASP A N 1
ATOM 1798 C CA . ASP A 1 250 ? -1.554 10.277 -4.124 1.00 98.56 250 ASP A CA 1
ATOM 1799 C C . ASP A 1 250 ? -1.175 8.962 -3.424 1.00 98.56 250 ASP A C 1
ATOM 1801 O O . ASP A 1 250 ? -1.662 8.634 -2.340 1.00 98.56 250 ASP A O 1
ATOM 1805 N N . VAL A 1 251 ? -0.237 8.225 -4.015 1.00 98.69 251 VAL A N 1
ATOM 1806 C CA . VAL A 1 251 ? 0.542 7.186 -3.332 1.00 98.69 251 VAL A CA 1
ATOM 1807 C C . VAL A 1 251 ? 1.959 7.710 -3.159 1.00 98.69 251 VAL A C 1
ATOM 1809 O O . VAL A 1 251 ? 2.691 7.862 -4.134 1.00 98.69 251 VAL A O 1
ATOM 1812 N N . LEU A 1 252 ? 2.349 7.981 -1.916 1.00 98.44 252 LEU A N 1
ATOM 1813 C CA . LEU A 1 252 ? 3.647 8.546 -1.556 1.00 98.44 252 LEU A CA 1
ATOM 1814 C C . LEU A 1 252 ? 4.445 7.526 -0.744 1.00 98.44 252 LEU A C 1
ATOM 1816 O O . LEU A 1 252 ? 4.138 7.271 0.422 1.00 98.44 252 LEU A O 1
ATOM 1820 N N . VAL A 1 253 ? 5.481 6.951 -1.350 1.00 98.19 253 VAL A N 1
ATOM 1821 C CA . VAL A 1 253 ? 6.397 6.010 -0.699 1.00 98.19 253 VAL A CA 1
ATOM 1822 C C . VAL A 1 253 ? 7.700 6.742 -0.382 1.00 98.19 253 VAL A C 1
ATOM 1824 O O . VAL A 1 253 ? 8.561 6.917 -1.240 1.00 98.19 253 VAL A O 1
ATOM 1827 N N . ASN A 1 254 ? 7.839 7.224 0.852 1.00 97.31 254 ASN A N 1
ATOM 1828 C CA . ASN A 1 254 ? 8.977 8.045 1.260 1.00 97.31 254 ASN A CA 1
ATOM 1829 C C . ASN A 1 254 ? 10.239 7.207 1.511 1.00 97.31 254 ASN A C 1
ATOM 1831 O O . ASN A 1 254 ? 10.141 6.026 1.855 1.00 97.31 254 ASN A O 1
ATOM 1835 N N . PRO A 1 255 ? 11.442 7.805 1.394 1.00 95.38 255 PRO A N 1
ATOM 1836 C CA . PRO A 1 255 ? 12.702 7.094 1.582 1.00 95.38 255 PRO A CA 1
ATOM 1837 C C . PRO A 1 255 ? 12.753 6.251 2.863 1.00 95.38 255 PRO A C 1
ATOM 1839 O O . PRO A 1 255 ? 12.534 6.750 3.968 1.00 95.38 255 PRO A O 1
ATOM 1842 N N . GLY A 1 256 ? 13.095 4.972 2.707 1.00 93.69 256 GLY A N 1
ATOM 1843 C CA . GLY A 1 256 ? 13.190 4.006 3.799 1.00 93.69 256 GLY A CA 1
ATOM 1844 C C . GLY A 1 256 ? 11.892 3.251 4.087 1.00 93.69 256 GLY A C 1
ATOM 1845 O O . GLY A 1 256 ? 11.902 2.397 4.971 1.00 93.69 256 GLY A O 1
ATOM 1846 N N . ALA A 1 257 ? 10.789 3.548 3.395 1.00 95.56 257 ALA A N 1
ATOM 1847 C CA . ALA A 1 257 ? 9.557 2.767 3.472 1.00 95.56 257 ALA A CA 1
ATOM 1848 C C . ALA A 1 257 ? 9.738 1.346 2.910 1.00 95.56 257 ALA A C 1
ATOM 1850 O O . ALA A 1 257 ? 10.585 1.092 2.051 1.00 95.56 257 ALA A O 1
ATOM 1851 N N . SER A 1 258 ? 8.905 0.414 3.371 1.00 95.19 258 SER A N 1
ATOM 1852 C CA . SER A 1 258 ? 8.885 -0.962 2.852 1.00 95.19 258 SER A CA 1
ATOM 1853 C C . SER A 1 258 ? 8.017 -1.094 1.593 1.00 95.19 258 SER A C 1
ATOM 1855 O O . SER A 1 258 ? 8.174 -2.055 0.843 1.00 95.19 258 SER A O 1
ATOM 1857 N N . GLY A 1 259 ? 7.123 -0.127 1.355 1.00 97.19 259 GLY A N 1
ATOM 1858 C CA . GLY A 1 259 ? 6.265 -0.066 0.173 1.00 97.19 259 GLY A CA 1
ATOM 1859 C C . GLY A 1 259 ? 4.973 -0.876 0.305 1.00 97.19 259 GLY A C 1
ATOM 1860 O O . GLY A 1 259 ? 4.475 -1.149 1.401 1.00 97.19 259 GLY A O 1
ATOM 1861 N N . ILE A 1 260 ? 4.408 -1.235 -0.845 1.00 98.69 260 ILE A N 1
ATOM 1862 C CA . ILE A 1 260 ? 3.207 -2.064 -0.966 1.00 98.69 260 ILE A CA 1
ATOM 1863 C C . ILE A 1 260 ? 3.636 -3.448 -1.444 1.00 98.69 260 ILE A C 1
ATOM 1865 O O . ILE A 1 260 ? 4.192 -3.584 -2.534 1.00 98.69 260 ILE A O 1
ATOM 1869 N N . LEU A 1 261 ? 3.349 -4.488 -0.662 1.00 98.62 261 LEU A N 1
ATOM 1870 C CA . LEU A 1 261 ? 3.720 -5.864 -0.973 1.00 98.62 261 LEU A CA 1
ATOM 1871 C C . LEU A 1 261 ? 2.492 -6.777 -1.040 1.00 98.62 261 LEU A C 1
ATOM 1873 O O . LEU A 1 261 ? 1.837 -7.063 -0.039 1.00 98.62 261 LEU A O 1
ATOM 1877 N N . VAL A 1 262 ? 2.230 -7.323 -2.226 1.00 98.75 262 VAL A N 1
ATOM 1878 C CA . VAL A 1 262 ? 1.211 -8.350 -2.470 1.00 98.75 262 VAL A CA 1
ATOM 1879 C C . VAL A 1 262 ? 1.917 -9.623 -2.915 1.00 98.75 262 VAL A C 1
ATOM 1881 O O . VAL A 1 262 ? 2.473 -9.687 -4.003 1.00 98.75 262 VAL A O 1
ATOM 1884 N N . ARG A 1 263 ? 1.932 -10.674 -2.093 1.00 98.56 263 ARG A N 1
ATOM 1885 C CA . ARG A 1 263 ? 2.723 -11.887 -2.399 1.00 98.56 263 ARG A CA 1
ATOM 1886 C C . ARG A 1 263 ? 2.141 -12.761 -3.517 1.00 98.56 263 ARG A C 1
ATOM 1888 O O . ARG A 1 263 ? 2.833 -13.640 -4.020 1.00 98.56 263 ARG A O 1
ATOM 1895 N N . GLY A 1 264 ? 0.878 -12.566 -3.867 1.00 98.56 264 GLY A N 1
ATOM 1896 C CA . GLY A 1 264 ? 0.174 -13.236 -4.957 1.00 98.56 264 GLY A CA 1
ATOM 1897 C C . GLY A 1 264 ? -0.188 -12.247 -6.058 1.00 98.56 264 GLY A C 1
ATOM 1898 O O . GLY A 1 264 ? 0.669 -11.500 -6.524 1.00 98.56 264 GLY A O 1
ATOM 1899 N N . THR A 1 265 ? -1.447 -12.269 -6.490 1.00 98.75 265 THR A N 1
ATOM 1900 C CA . THR A 1 265 ? -1.959 -11.400 -7.557 1.00 98.75 265 THR A CA 1
ATOM 1901 C C . THR A 1 265 ? -2.560 -10.114 -6.988 1.00 98.75 265 THR A C 1
ATOM 1903 O O . THR A 1 265 ? -3.317 -10.158 -6.014 1.00 98.75 265 THR A O 1
ATOM 1906 N N . LEU A 1 266 ? -2.271 -8.985 -7.640 1.00 98.75 266 LEU A N 1
ATOM 1907 C CA . LEU A 1 266 ? -2.952 -7.706 -7.452 1.00 98.75 266 LEU A CA 1
ATOM 1908 C C . LEU A 1 266 ? -3.886 -7.468 -8.646 1.00 98.75 266 LEU A C 1
ATOM 1910 O O . LEU A 1 266 ? -3.424 -7.242 -9.760 1.00 98.75 266 LEU A O 1
ATOM 1914 N N . ASN A 1 267 ? -5.200 -7.539 -8.426 1.00 98.31 267 ASN A N 1
ATOM 1915 C CA . ASN A 1 267 ? -6.215 -7.454 -9.491 1.00 98.31 267 ASN A CA 1
ATOM 1916 C C . ASN A 1 267 ? -6.624 -6.017 -9.874 1.00 98.31 267 ASN A C 1
ATOM 1918 O O . ASN A 1 267 ? -7.646 -5.819 -10.532 1.00 98.31 267 ASN A O 1
ATOM 1922 N N . GLY A 1 268 ? -5.833 -5.032 -9.457 1.00 97.81 268 GLY A N 1
ATOM 1923 C CA . GLY A 1 268 ? -6.003 -3.637 -9.830 1.00 97.81 268 GLY A CA 1
ATOM 1924 C C . GLY A 1 268 ? -5.305 -2.711 -8.846 1.00 97.81 268 GLY A C 1
ATOM 1925 O O . GLY A 1 268 ? -5.488 -2.829 -7.635 1.00 97.81 268 GLY A O 1
ATOM 1926 N N . LEU A 1 269 ? -4.521 -1.777 -9.362 1.00 98.69 269 LEU A N 1
ATOM 1927 C CA . LEU A 1 269 ? -4.069 -0.600 -8.635 1.00 98.69 269 LEU A CA 1
ATOM 1928 C C . LEU A 1 269 ? -4.534 0.627 -9.408 1.00 98.69 269 LEU A C 1
ATOM 1930 O O . LEU A 1 269 ? -4.141 0.792 -10.560 1.00 98.69 269 LEU A O 1
ATOM 1934 N N . ALA A 1 270 ? -5.361 1.459 -8.786 1.00 98.62 270 ALA A N 1
ATOM 1935 C CA . ALA A 1 270 ? -5.816 2.722 -9.349 1.00 98.62 270 ALA A CA 1
ATOM 1936 C C . ALA A 1 270 ? -5.429 3.862 -8.408 1.00 98.62 270 ALA A C 1
ATOM 1938 O O . ALA A 1 270 ? -5.760 3.822 -7.223 1.00 98.62 270 ALA A O 1
ATOM 1939 N N . VAL A 1 271 ? -4.725 4.854 -8.942 1.00 98.69 271 VAL A N 1
ATOM 1940 C CA . VAL A 1 271 ? -4.304 6.060 -8.228 1.00 98.69 271 VAL A CA 1
ATOM 1941 C C . VAL A 1 271 ? -4.819 7.264 -9.003 1.00 98.69 271 VAL A C 1
ATOM 1943 O O . VAL A 1 271 ? -4.439 7.469 -10.155 1.00 98.69 271 VAL A O 1
ATOM 1946 N N . ASP A 1 272 ? -5.705 8.043 -8.391 1.00 98.44 272 ASP A N 1
ATOM 1947 C CA . ASP A 1 272 ? -6.272 9.237 -9.021 1.00 98.44 272 ASP A CA 1
ATOM 1948 C C . ASP A 1 272 ? -5.277 10.409 -9.029 1.00 98.44 272 ASP A C 1
ATOM 1950 O O . ASP A 1 272 ? -5.312 11.238 -9.938 1.00 98.44 272 ASP A O 1
ATOM 1954 N N . GLY A 1 273 ? -4.369 10.452 -8.050 1.00 97.88 273 GLY A N 1
ATOM 1955 C CA . GLY A 1 273 ? -3.229 11.363 -7.980 1.00 97.88 273 GLY A CA 1
ATOM 1956 C C . GLY A 1 273 ? -1.950 10.789 -8.601 1.00 97.88 273 GLY A C 1
ATOM 1957 O O . GLY A 1 273 ? -1.992 10.052 -9.588 1.00 97.88 273 GLY A O 1
ATOM 1958 N N . VAL A 1 274 ? -0.794 11.139 -8.034 1.00 98.19 274 VAL A N 1
ATOM 1959 C CA . VAL A 1 274 ? 0.519 10.628 -8.466 1.00 98.19 274 VAL A CA 1
ATOM 1960 C C . VAL A 1 274 ? 0.919 9.367 -7.709 1.00 98.19 274 VAL A C 1
ATOM 1962 O O . VAL A 1 274 ? 0.594 9.199 -6.535 1.00 98.19 274 VAL A O 1
ATOM 1965 N N . PHE A 1 275 ? 1.696 8.499 -8.355 1.00 98.56 275 PHE A N 1
ATOM 1966 C CA . PHE A 1 275 ? 2.433 7.439 -7.669 1.00 98.56 275 PHE A CA 1
ATOM 1967 C C . PHE A 1 275 ? 3.899 7.860 -7.575 1.00 98.56 275 PHE A C 1
ATOM 1969 O O . PHE A 1 275 ? 4.632 7.820 -8.566 1.00 98.56 275 PHE A O 1
ATOM 1976 N N . GLN A 1 276 ? 4.341 8.233 -6.377 1.00 97.94 276 GLN A N 1
ATOM 1977 C CA . GLN A 1 276 ? 5.719 8.607 -6.094 1.00 97.94 276 GLN A CA 1
ATOM 1978 C C . GLN A 1 276 ? 6.406 7.534 -5.245 1.00 97.94 276 GLN A C 1
ATOM 1980 O O . GLN A 1 276 ? 5.971 7.226 -4.136 1.00 97.94 276 GLN A O 1
ATOM 1985 N N . GLY A 1 277 ? 7.504 6.988 -5.760 1.00 97.06 277 GLY A N 1
ATOM 1986 C CA . GLY A 1 277 ? 8.349 6.040 -5.045 1.00 97.06 277 GLY A CA 1
ATOM 1987 C C . GLY A 1 277 ? 9.468 6.688 -4.237 1.00 97.06 277 GLY A C 1
ATOM 1988 O O . GLY A 1 277 ? 9.638 7.911 -4.202 1.00 97.06 277 GLY A O 1
ATOM 1989 N N . GLN A 1 278 ? 10.294 5.835 -3.632 1.00 93.31 278 GLN A N 1
ATOM 1990 C CA . GLN A 1 278 ? 11.380 6.249 -2.742 1.00 93.31 278 GLN A CA 1
ATOM 1991 C C . GLN A 1 278 ? 12.506 7.011 -3.435 1.00 93.31 278 GLN A C 1
ATOM 1993 O O . GLN A 1 278 ? 13.344 7.608 -2.755 1.00 93.31 278 GLN A O 1
ATOM 1998 N N . GLY A 1 279 ? 12.594 6.945 -4.767 1.00 87.56 279 GLY A N 1
ATOM 1999 C CA . GLY A 1 279 ? 13.748 7.457 -5.498 1.00 87.56 279 GLY A CA 1
ATOM 2000 C C . GLY A 1 279 ? 15.036 6.753 -5.092 1.00 87.56 279 GLY A C 1
ATOM 2001 O O . GLY A 1 279 ? 16.063 7.393 -4.913 1.00 87.56 279 GLY A O 1
ATOM 2002 N N . SER A 1 280 ? 14.995 5.432 -4.918 1.00 86.38 280 SER A N 1
ATOM 2003 C CA . SER A 1 280 ? 16.180 4.610 -4.670 1.00 86.38 280 SER A CA 1
ATOM 2004 C C . SER A 1 280 ? 16.198 3.437 -5.630 1.00 86.38 280 SER A C 1
ATOM 2006 O O . SER A 1 280 ? 15.248 2.667 -5.681 1.00 86.38 280 SER A O 1
ATOM 2008 N N . ALA A 1 281 ? 17.320 3.230 -6.322 1.00 77.94 281 ALA A N 1
ATOM 2009 C CA . ALA A 1 281 ? 17.454 2.154 -7.303 1.00 77.94 281 ALA A CA 1
ATOM 2010 C C . ALA A 1 281 ? 17.381 0.732 -6.711 1.00 77.94 281 ALA A C 1
ATOM 2012 O O . ALA A 1 281 ? 17.283 -0.245 -7.447 1.00 77.94 281 ALA A O 1
ATOM 2013 N N . THR A 1 282 ? 17.467 0.612 -5.384 1.00 83.75 282 THR A N 1
ATOM 2014 C CA . THR A 1 282 ? 17.448 -0.673 -4.661 1.00 83.75 282 THR A CA 1
ATOM 2015 C C . THR A 1 282 ? 16.147 -0.918 -3.905 1.00 83.75 282 THR A C 1
ATOM 2017 O O . THR A 1 282 ? 15.910 -2.037 -3.452 1.00 83.75 282 THR A O 1
ATOM 2020 N N . ALA A 1 283 ? 15.312 0.112 -3.761 1.00 88.94 283 ALA A N 1
ATOM 2021 C CA . ALA A 1 283 ? 14.022 -0.006 -3.106 1.00 88.94 283 ALA A CA 1
ATOM 2022 C C . ALA A 1 283 ? 12.989 -0.599 -4.070 1.00 88.94 283 ALA A C 1
ATOM 2024 O O . ALA A 1 283 ? 13.090 -0.429 -5.283 1.00 88.94 283 ALA A O 1
ATOM 2025 N N . VAL A 1 284 ? 11.996 -1.298 -3.526 1.00 94.06 284 VAL A N 1
ATOM 2026 C CA . VAL A 1 284 ? 10.804 -1.726 -4.264 1.00 94.06 284 VAL A CA 1
ATOM 2027 C C . VAL A 1 284 ? 9.625 -1.014 -3.622 1.00 94.06 284 VAL A C 1
ATOM 2029 O O . VAL A 1 284 ? 9.366 -1.219 -2.441 1.00 94.06 284 VAL A O 1
ATOM 2032 N N . ASP A 1 285 ? 8.935 -0.176 -4.389 1.00 97.81 285 ASP A N 1
ATOM 2033 C CA . ASP A 1 285 ? 7.814 0.628 -3.891 1.00 97.81 285 ASP A CA 1
ATOM 2034 C C . ASP A 1 285 ? 6.488 -0.123 -4.037 1.00 97.81 285 ASP A C 1
ATOM 2036 O O . ASP A 1 285 ? 5.611 -0.031 -3.177 1.00 97.81 285 ASP A O 1
ATOM 2040 N N . LEU A 1 286 ? 6.378 -0.928 -5.099 1.00 98.62 286 LEU A N 1
ATOM 2041 C CA . LEU A 1 286 ? 5.291 -1.872 -5.329 1.00 98.62 286 LEU A CA 1
ATOM 2042 C C . LEU A 1 286 ? 5.860 -3.241 -5.711 1.00 98.62 286 LEU A C 1
ATOM 2044 O O . LEU A 1 286 ? 6.428 -3.412 -6.790 1.00 98.62 286 LEU A O 1
ATOM 2048 N N . GLY A 1 287 ? 5.683 -4.229 -4.838 1.00 98.25 287 GLY A N 1
ATOM 2049 C CA . GLY A 1 287 ? 6.040 -5.623 -5.076 1.00 98.25 287 GLY A CA 1
ATOM 2050 C C . GLY A 1 287 ? 4.801 -6.496 -5.252 1.00 98.25 287 GLY A C 1
ATOM 2051 O O . GLY A 1 287 ? 3.976 -6.586 -4.344 1.00 98.25 287 GLY A O 1
ATOM 2052 N N . VAL A 1 288 ? 4.688 -7.192 -6.384 1.00 98.69 288 VAL A N 1
ATOM 2053 C CA . VAL A 1 288 ? 3.611 -8.159 -6.648 1.00 98.69 288 VAL A CA 1
ATOM 2054 C C . VAL A 1 288 ? 4.220 -9.518 -6.980 1.00 98.69 288 VAL A C 1
ATOM 2056 O O . VAL A 1 288 ? 5.033 -9.637 -7.888 1.00 98.69 288 VAL A O 1
ATOM 2059 N N . GLY A 1 289 ? 3.866 -10.566 -6.243 1.00 98.19 289 GLY A N 1
ATOM 2060 C CA . GLY A 1 289 ? 4.519 -11.871 -6.379 1.00 98.19 289 GLY A CA 1
ATOM 2061 C C . GLY A 1 289 ? 4.118 -12.648 -7.634 1.00 98.19 289 GLY A C 1
ATOM 2062 O O . GLY A 1 289 ? 4.926 -13.422 -8.143 1.00 98.19 289 GLY A O 1
ATOM 2063 N N . LEU A 1 290 ? 2.900 -12.443 -8.146 1.00 98.44 290 LEU A N 1
ATOM 2064 C CA . LEU A 1 290 ? 2.393 -13.087 -9.360 1.00 98.44 290 LEU A CA 1
ATOM 2065 C C . LEU A 1 290 ? 2.039 -12.047 -10.426 1.00 98.44 290 LEU A C 1
ATOM 2067 O O . LEU A 1 290 ? 2.939 -11.511 -11.066 1.00 98.44 290 LEU A O 1
ATOM 2071 N N . ASP A 1 291 ? 0.748 -11.793 -10.638 1.00 98.62 291 ASP A N 1
ATOM 2072 C CA . ASP A 1 291 ? 0.250 -10.938 -11.712 1.00 98.62 291 ASP A CA 1
ATOM 2073 C C . ASP A 1 291 ? -0.241 -9.590 -11.163 1.00 98.62 291 ASP A C 1
ATOM 2075 O O . ASP A 1 291 ? -0.890 -9.541 -10.115 1.00 98.62 291 ASP A O 1
ATOM 2079 N N . LEU A 1 292 ? 0.042 -8.509 -11.888 1.00 98.75 292 LEU A N 1
ATOM 2080 C CA . LEU A 1 292 ? -0.552 -7.186 -11.703 1.00 98.75 292 LEU A CA 1
ATOM 2081 C C . LEU A 1 292 ? -1.543 -6.941 -12.845 1.00 98.75 292 LEU A C 1
ATOM 2083 O O . LEU A 1 292 ? -1.132 -6.692 -13.978 1.00 98.75 292 LEU A O 1
ATOM 2087 N N . ASN A 1 293 ? -2.840 -7.043 -12.552 1.00 98.31 293 ASN A N 1
ATOM 2088 C CA . ASN A 1 293 ? -3.915 -6.903 -13.533 1.00 98.31 293 ASN A CA 1
ATOM 2089 C C . ASN A 1 293 ? -4.561 -5.519 -13.406 1.00 98.31 293 ASN A C 1
ATOM 2091 O O . ASN A 1 293 ? -5.510 -5.345 -12.651 1.00 98.31 293 ASN A O 1
ATOM 2095 N N . GLY A 1 294 ? -4.059 -4.547 -14.157 1.00 97.62 294 GLY A N 1
ATOM 2096 C CA . GLY A 1 294 ? -4.479 -3.152 -14.101 1.00 97.62 294 GLY A CA 1
ATOM 2097 C C . GLY A 1 294 ? -3.576 -2.339 -13.182 1.00 97.62 294 GLY A C 1
ATOM 2098 O O . GLY A 1 294 ? -3.575 -2.535 -11.967 1.00 97.62 294 GLY A O 1
ATOM 2099 N N . PHE A 1 295 ? -2.829 -1.410 -13.767 1.00 98.44 295 PHE A N 1
ATOM 2100 C CA . PHE A 1 295 ? -2.063 -0.404 -13.047 1.00 98.44 295 PHE A CA 1
ATOM 2101 C C . PHE A 1 295 ? -2.333 0.959 -13.672 1.00 98.44 295 PHE A C 1
ATOM 2103 O O . PHE A 1 295 ? -1.825 1.253 -14.748 1.00 98.44 295 PHE A O 1
ATOM 2110 N N . VAL A 1 296 ? -3.168 1.751 -13.007 1.00 98.62 296 VAL A N 1
ATOM 2111 C CA . VAL A 1 296 ? -3.673 3.028 -13.503 1.00 98.62 296 VAL A CA 1
ATOM 2112 C C . VAL A 1 296 ? -3.199 4.157 -12.596 1.00 98.62 296 VAL A C 1
ATOM 2114 O O . VAL A 1 296 ? -3.414 4.105 -11.384 1.00 98.62 296 VAL A O 1
ATOM 2117 N N . VAL A 1 297 ? -2.585 5.181 -13.186 1.00 98.50 297 VAL A N 1
ATOM 2118 C CA . VAL A 1 297 ? -2.208 6.430 -12.515 1.00 98.50 297 VAL A CA 1
ATOM 2119 C C . VAL A 1 297 ? -2.757 7.596 -13.334 1.00 98.50 297 VAL A C 1
ATOM 2121 O O . VAL A 1 297 ? -2.269 7.878 -14.430 1.00 98.50 297 VAL A O 1
ATOM 2124 N N . ASN A 1 298 ? -3.799 8.245 -12.816 1.00 97.50 298 ASN A N 1
ATOM 2125 C CA . ASN A 1 298 ? -4.527 9.305 -13.517 1.00 97.50 298 ASN A CA 1
ATOM 2126 C C . ASN A 1 298 ? -3.928 10.693 -13.280 1.00 97.50 298 ASN A C 1
ATOM 2128 O O . ASN A 1 298 ? -4.089 11.578 -14.119 1.00 97.50 298 ASN A O 1
ATOM 2132 N N . GLY A 1 299 ? -3.273 10.900 -12.139 1.00 92.88 299 GLY A N 1
ATOM 2133 C CA . GLY A 1 299 ? -2.705 12.186 -11.773 1.00 92.88 299 GLY A CA 1
ATOM 2134 C C . GLY A 1 299 ? -1.316 12.411 -12.355 1.00 92.88 299 GLY A C 1
ATOM 2135 O O . GLY A 1 299 ? -0.724 11.568 -13.030 1.00 92.88 299 GLY A O 1
ATOM 2136 N N . GLY A 1 300 ? -0.805 13.608 -12.098 1.00 87.56 300 GLY A N 1
ATOM 2137 C CA . GLY A 1 300 ? 0.450 14.105 -12.636 1.00 87.56 300 GLY A CA 1
ATOM 2138 C C . GLY A 1 300 ? 0.479 15.620 -12.589 1.00 87.56 300 GLY A C 1
ATOM 2139 O O . GLY A 1 300 ? -0.548 16.286 -12.465 1.00 87.56 300 GLY A O 1
ATOM 2140 N N . THR A 1 301 ? 1.677 16.172 -12.676 1.00 81.31 301 THR A N 1
ATOM 2141 C CA . THR A 1 301 ? 1.879 17.615 -12.827 1.00 81.31 301 THR A CA 1
ATOM 2142 C C . THR A 1 301 ? 2.927 17.835 -13.893 1.00 81.31 301 THR A C 1
ATOM 2144 O O . THR A 1 301 ? 3.778 16.969 -14.093 1.00 81.31 301 THR A O 1
ATOM 2147 N N . GLU A 1 302 ? 2.853 18.984 -14.560 1.00 84.44 302 GLU A N 1
ATOM 2148 C CA . GLU A 1 302 ? 3.736 19.284 -15.680 1.00 84.44 302 GLU A CA 1
ATOM 2149 C C . GLU A 1 302 ? 5.217 19.121 -15.303 1.00 84.44 302 GLU A C 1
ATOM 2151 O O . GLU A 1 302 ? 5.706 19.746 -14.357 1.00 84.44 302 GLU A O 1
ATOM 2156 N N . ASN A 1 303 ? 5.945 18.350 -16.108 1.00 83.19 303 ASN A N 1
ATOM 2157 C CA . ASN A 1 303 ? 7.369 18.016 -15.987 1.00 83.19 303 ASN A CA 1
ATOM 2158 C C . ASN A 1 303 ? 7.761 17.111 -14.808 1.00 83.19 303 ASN A C 1
ATOM 2160 O O . ASN A 1 303 ? 8.959 16.976 -14.527 1.00 83.19 303 ASN A O 1
ATOM 2164 N N . LEU A 1 304 ? 6.809 16.510 -14.097 1.00 82.38 304 LEU A N 1
ATOM 2165 C CA . LEU A 1 304 ? 7.117 15.608 -12.985 1.00 82.38 304 LEU A CA 1
ATOM 2166 C C . LEU A 1 304 ? 6.738 14.156 -13.257 1.00 82.38 304 LEU A C 1
ATOM 2168 O O . LEU A 1 304 ? 7.341 13.277 -12.637 1.00 82.38 304 LEU A O 1
ATOM 2172 N N . GLY A 1 305 ? 5.828 13.892 -14.189 1.00 89.50 305 GLY A N 1
ATOM 2173 C CA . GLY A 1 305 ? 5.289 12.561 -14.411 1.00 89.50 305 GLY A CA 1
ATOM 2174 C C . GLY A 1 305 ? 4.047 12.257 -13.554 1.00 89.50 305 GLY A C 1
ATOM 2175 O O . GLY A 1 305 ? 3.794 12.910 -12.537 1.00 89.50 305 GLY A O 1
ATOM 2176 N N . GLY A 1 306 ? 3.297 11.216 -13.910 1.00 95.19 306 GLY A N 1
ATOM 2177 C CA . GLY A 1 306 ? 2.279 10.592 -13.061 1.00 95.19 306 GLY A CA 1
ATOM 2178 C C . GLY A 1 306 ? 2.894 9.506 -12.183 1.00 95.19 306 GLY A C 1
ATOM 2179 O O . GLY A 1 306 ? 2.614 9.428 -10.987 1.00 95.19 306 GLY A O 1
ATOM 2180 N N . LEU A 1 307 ? 3.807 8.720 -12.763 1.00 97.69 307 LEU A N 1
ATOM 2181 C CA . LEU A 1 307 ? 4.640 7.753 -12.050 1.00 97.69 307 LEU A CA 1
ATOM 2182 C C . LEU A 1 307 ? 6.051 8.319 -11.872 1.00 97.69 307 LEU A C 1
ATOM 2184 O O . LEU A 1 307 ? 6.747 8.570 -12.857 1.00 97.69 307 LEU A O 1
ATOM 2188 N N . GLN A 1 308 ? 6.471 8.518 -10.625 1.00 96.12 308 GLN A N 1
ATOM 2189 C CA . GLN A 1 308 ? 7.670 9.283 -10.294 1.00 96.12 308 GLN A CA 1
ATOM 2190 C C . GLN A 1 308 ? 8.603 8.492 -9.389 1.00 96.12 308 GLN A C 1
ATOM 2192 O O . GLN A 1 308 ? 8.227 8.120 -8.278 1.00 96.12 308 GLN A O 1
ATOM 2197 N N . SER A 1 309 ? 9.852 8.304 -9.814 1.00 95.44 309 SER A N 1
ATOM 2198 C CA . SER A 1 309 ? 10.908 7.751 -8.959 1.00 95.44 309 SER A CA 1
ATOM 2199 C C . SER A 1 309 ? 10.523 6.418 -8.297 1.00 95.44 309 SER A C 1
ATOM 2201 O O . SER A 1 309 ? 10.929 6.152 -7.163 1.00 95.44 309 SER A O 1
ATOM 2203 N N . ALA A 1 310 ? 9.707 5.623 -8.996 1.00 96.44 310 ALA A N 1
ATOM 2204 C CA . ALA A 1 310 ? 9.018 4.465 -8.456 1.00 96.44 310 ALA A CA 1
ATOM 2205 C C . ALA A 1 310 ? 9.495 3.159 -9.080 1.00 96.44 310 ALA A C 1
ATOM 2207 O O . ALA A 1 310 ? 9.610 3.037 -10.299 1.00 96.44 310 ALA A O 1
ATOM 2208 N N . ASN A 1 311 ? 9.705 2.164 -8.226 1.00 95.88 311 ASN A N 1
ATOM 2209 C CA . ASN A 1 311 ? 10.133 0.832 -8.615 1.00 95.88 311 ASN A CA 1
ATOM 2210 C C . ASN A 1 311 ? 8.996 -0.169 -8.426 1.00 95.88 311 ASN A C 1
ATOM 2212 O O . ASN A 1 311 ? 8.643 -0.542 -7.302 1.00 95.88 311 ASN A O 1
ATOM 2216 N N . VAL A 1 312 ? 8.454 -0.630 -9.550 1.00 97.81 312 VAL A N 1
ATOM 2217 C CA . VAL A 1 312 ? 7.381 -1.618 -9.639 1.00 97.81 312 VAL A CA 1
ATOM 2218 C C . VAL A 1 312 ? 7.971 -2.959 -10.054 1.00 97.81 312 VAL A C 1
ATOM 2220 O O . VAL A 1 312 ? 8.545 -3.099 -11.133 1.00 97.81 312 VAL A O 1
ATOM 2223 N N . ASN A 1 313 ? 7.820 -3.963 -9.194 1.00 96.19 313 ASN A N 1
ATOM 2224 C CA . ASN A 1 313 ? 8.427 -5.274 -9.368 1.00 96.19 313 ASN A CA 1
ATOM 2225 C C . ASN A 1 313 ? 7.382 -6.383 -9.308 1.00 96.19 313 ASN A C 1
ATOM 2227 O O . ASN A 1 313 ? 6.802 -6.641 -8.251 1.00 96.19 313 ASN A O 1
ATOM 2231 N N . VAL A 1 314 ? 7.163 -7.051 -10.439 1.00 98.00 314 VAL A N 1
ATOM 2232 C CA . VAL A 1 314 ? 6.113 -8.059 -10.582 1.00 98.00 314 VAL A CA 1
ATOM 2233 C C . VAL A 1 314 ? 6.708 -9.411 -10.960 1.00 98.00 314 VAL A C 1
ATOM 2235 O O . VAL A 1 314 ? 7.432 -9.545 -11.942 1.00 98.00 314 VAL A O 1
ATOM 2238 N N . GLY A 1 315 ? 6.403 -10.444 -10.177 1.00 97.25 315 GLY A N 1
ATOM 2239 C CA . GLY A 1 315 ? 7.026 -11.762 -10.299 1.00 97.25 315 GLY A CA 1
ATOM 2240 C C . GLY A 1 315 ? 6.643 -12.530 -11.564 1.00 97.25 315 GLY A C 1
ATOM 2241 O O . GLY A 1 315 ? 7.391 -13.417 -11.975 1.00 97.25 315 GLY A O 1
ATOM 2242 N N . LYS A 1 316 ? 5.515 -12.198 -12.206 1.00 97.56 316 LYS A N 1
ATOM 2243 C CA . LYS A 1 316 ? 5.056 -12.860 -13.431 1.00 97.56 316 LYS A CA 1
ATOM 2244 C C . LYS A 1 316 ? 4.613 -11.871 -14.510 1.00 97.56 316 LYS A C 1
ATOM 2246 O O . LYS A 1 316 ? 5.451 -11.487 -15.321 1.00 97.56 316 LYS A O 1
ATOM 2251 N N . ASN A 1 317 ? 3.335 -11.492 -14.579 1.00 98.38 317 ASN A N 1
ATOM 2252 C CA . ASN A 1 317 ? 2.833 -10.632 -15.654 1.00 98.38 317 ASN A CA 1
ATOM 2253 C C . ASN A 1 317 ? 2.351 -9.276 -15.144 1.00 98.38 317 ASN A C 1
ATOM 2255 O O . ASN A 1 317 ? 1.733 -9.190 -14.087 1.00 98.38 317 ASN A O 1
ATOM 2259 N N . ILE A 1 318 ? 2.542 -8.243 -15.959 1.00 98.56 318 ILE A N 1
ATOM 2260 C CA . ILE A 1 318 ? 1.847 -6.962 -15.825 1.00 98.56 318 ILE A CA 1
ATOM 2261 C C . ILE A 1 318 ? 0.882 -6.830 -17.000 1.00 98.56 318 ILE A C 1
ATOM 2263 O O . ILE A 1 318 ? 1.254 -7.068 -18.150 1.00 98.56 318 ILE A O 1
ATOM 2267 N N . ILE A 1 319 ? -0.364 -6.473 -16.719 1.00 98.25 319 ILE A N 1
ATOM 2268 C CA . ILE A 1 319 ? -1.422 -6.340 -17.718 1.00 98.25 319 ILE A CA 1
ATOM 2269 C C . ILE A 1 319 ? -2.100 -4.988 -17.516 1.00 98.25 319 ILE A C 1
ATOM 2271 O O . ILE A 1 319 ? -2.472 -4.672 -16.392 1.00 98.25 319 ILE A O 1
ATOM 2275 N N . ASN A 1 320 ? -2.309 -4.230 -18.594 1.00 97.69 320 ASN A N 1
ATOM 2276 C CA . ASN A 1 320 ? -2.996 -2.936 -18.612 1.00 97.69 320 ASN A CA 1
ATOM 2277 C C . ASN A 1 320 ? -2.338 -1.895 -17.691 1.00 97.69 320 ASN A C 1
ATOM 2279 O O . ASN A 1 320 ? -2.878 -1.551 -16.640 1.00 97.69 320 ASN A O 1
ATOM 2283 N N . VAL A 1 321 ? -1.169 -1.403 -18.097 1.00 98.25 321 VAL A N 1
ATOM 2284 C CA . VAL A 1 321 ? -0.547 -0.213 -17.506 1.00 98.25 321 VAL A CA 1
ATOM 2285 C C . VAL A 1 321 ? -1.094 1.019 -18.216 1.00 98.25 321 VAL A C 1
ATOM 2287 O O . VAL A 1 321 ? -0.992 1.110 -19.437 1.00 98.25 321 VAL A O 1
ATOM 2290 N N . ASP A 1 322 ? -1.645 1.961 -17.463 1.00 98.44 322 ASP A N 1
ATOM 2291 C CA . ASP A 1 322 ? -2.134 3.241 -17.967 1.00 98.44 322 ASP A CA 1
ATOM 2292 C C . ASP A 1 322 ? -1.634 4.373 -17.064 1.00 98.44 322 ASP A C 1
ATOM 2294 O O . ASP A 1 322 ? -1.975 4.441 -15.885 1.00 98.44 322 ASP A O 1
ATOM 2298 N N . VAL A 1 323 ? -0.777 5.241 -17.594 1.00 98.31 323 VAL A N 1
ATOM 2299 C CA . VAL A 1 323 ? -0.237 6.390 -16.859 1.00 98.31 323 VAL A CA 1
ATOM 2300 C C . VAL A 1 323 ? -0.545 7.646 -17.654 1.00 98.31 323 VAL A C 1
ATOM 2302 O O . VAL A 1 323 ? 0.063 7.886 -18.696 1.00 98.31 323 VAL A O 1
ATOM 2305 N N . ALA A 1 324 ? -1.475 8.460 -17.161 1.00 97.25 324 ALA A N 1
ATOM 2306 C CA . ALA A 1 324 ? -2.006 9.607 -17.896 1.00 97.25 324 ALA A CA 1
ATOM 2307 C C . ALA A 1 324 ? -0.956 10.697 -18.168 1.00 97.25 324 ALA A C 1
ATOM 2309 O O . ALA A 1 324 ? -1.024 11.379 -19.188 1.00 97.25 324 ALA A O 1
ATOM 2310 N N . HIS A 1 325 ? 0.029 10.841 -17.280 1.00 95.50 325 HIS A N 1
ATOM 2311 C CA . HIS A 1 325 ? 1.007 11.928 -17.314 1.00 95.50 325 HIS A CA 1
ATOM 2312 C C . HIS A 1 325 ? 2.453 11.430 -17.288 1.00 95.50 325 HIS A C 1
ATOM 2314 O O . HIS A 1 325 ? 3.250 11.939 -16.527 1.00 95.50 325 HIS A O 1
ATOM 2320 N N . GLY A 1 326 ? 2.835 10.440 -18.086 1.00 96.50 326 GLY A N 1
ATOM 2321 C CA . GLY A 1 326 ? 4.242 10.049 -18.225 1.00 96.50 326 GLY A CA 1
ATOM 2322 C C . GLY A 1 326 ? 4.870 9.275 -17.050 1.00 96.50 326 GLY A C 1
ATOM 2323 O O . GLY A 1 326 ? 4.411 9.310 -15.905 1.00 96.50 326 GLY A O 1
ATOM 2324 N N . ILE A 1 327 ? 5.953 8.551 -17.351 1.00 97.50 327 ILE A N 1
ATOM 2325 C CA . ILE A 1 327 ? 6.729 7.718 -16.414 1.00 97.50 327 ILE A CA 1
ATOM 2326 C C . ILE A 1 327 ? 8.147 8.267 -16.276 1.00 97.50 327 ILE A C 1
ATOM 2328 O O . ILE A 1 327 ? 8.910 8.298 -17.245 1.00 97.50 327 ILE A O 1
ATOM 2332 N N . PHE A 1 328 ? 8.474 8.773 -15.089 1.00 96.19 328 PHE A N 1
ATOM 2333 C CA . PHE A 1 328 ? 9.660 9.587 -14.850 1.00 96.19 328 PHE A CA 1
ATOM 2334 C C . PHE A 1 328 ? 10.527 8.951 -13.760 1.00 96.19 328 PHE A C 1
ATOM 2336 O O . PHE A 1 328 ? 10.063 8.690 -12.650 1.00 96.19 328 PHE A O 1
ATOM 2343 N N . ARG A 1 329 ? 11.817 8.743 -14.047 1.00 94.00 329 ARG A N 1
ATOM 2344 C CA . ARG A 1 329 ? 12.830 8.222 -13.108 1.00 94.00 329 ARG A CA 1
ATOM 2345 C C . ARG A 1 329 ? 12.470 6.884 -12.456 1.00 94.00 329 ARG A C 1
ATOM 2347 O O . ARG A 1 329 ? 12.916 6.609 -11.347 1.00 94.00 329 ARG A O 1
ATOM 2354 N N . SER A 1 330 ? 11.661 6.080 -13.132 1.00 95.81 330 SER A N 1
ATOM 2355 C CA . SER A 1 330 ? 11.007 4.899 -12.570 1.00 95.81 330 SER A CA 1
ATOM 2356 C C . SER A 1 330 ? 11.500 3.615 -13.229 1.00 95.81 330 SER A C 1
ATOM 2358 O O . SER A 1 330 ? 12.010 3.632 -14.350 1.00 95.81 330 SER A O 1
ATOM 2360 N N . TRP A 1 331 ? 11.322 2.492 -12.542 1.00 95.25 331 TRP A N 1
ATOM 2361 C CA . TRP A 1 331 ? 11.620 1.168 -13.073 1.00 95.25 331 TRP A CA 1
ATOM 2362 C C . TRP A 1 331 ? 10.408 0.255 -12.956 1.00 95.25 331 TRP A C 1
ATOM 2364 O O . TRP A 1 331 ? 9.836 0.096 -11.880 1.00 95.25 331 TRP A O 1
ATOM 2374 N N . ILE A 1 332 ? 10.017 -0.361 -14.067 1.00 96.81 332 ILE A N 1
ATOM 2375 C CA . ILE A 1 332 ? 8.915 -1.321 -14.124 1.00 96.81 332 ILE A CA 1
ATOM 2376 C C . ILE A 1 332 ? 9.471 -2.639 -14.636 1.00 96.81 332 ILE A C 1
ATOM 2378 O O . ILE A 1 332 ? 10.006 -2.694 -15.739 1.00 96.81 332 ILE A O 1
ATOM 2382 N N . THR A 1 333 ? 9.319 -3.715 -13.866 1.00 95.62 333 THR A N 1
ATOM 2383 C CA . THR A 1 333 ? 9.799 -5.040 -14.269 1.00 95.62 333 THR A CA 1
ATOM 2384 C C . THR A 1 333 ? 8.760 -6.139 -14.086 1.00 95.62 333 THR A C 1
ATOM 2386 O O . THR A 1 333 ? 8.033 -6.170 -13.089 1.00 95.62 333 THR A O 1
ATOM 2389 N N . ALA A 1 334 ? 8.728 -7.071 -15.040 1.00 96.75 334 ALA A N 1
ATOM 2390 C CA . ALA A 1 334 ? 7.932 -8.290 -14.983 1.00 96.75 334 ALA A CA 1
ATOM 2391 C C . ALA A 1 334 ? 8.794 -9.549 -15.172 1.00 96.75 334 ALA A C 1
ATOM 2393 O O . ALA A 1 334 ? 9.603 -9.649 -16.099 1.00 96.75 334 ALA A O 1
ATOM 2394 N N . GLY A 1 335 ? 8.563 -10.566 -14.341 1.00 93.31 335 GLY A N 1
ATOM 2395 C CA . GLY A 1 335 ? 9.255 -11.857 -14.421 1.00 93.31 335 GLY A CA 1
ATOM 2396 C C . GLY A 1 335 ? 8.902 -12.705 -15.650 1.00 93.31 335 GLY A C 1
ATOM 2397 O O . GLY A 1 335 ? 9.557 -13.712 -15.901 1.00 93.31 335 GLY A O 1
ATOM 2398 N N . ALA A 1 336 ? 7.886 -12.320 -16.422 1.00 95.75 336 ALA A N 1
ATOM 2399 C CA . ALA A 1 336 ? 7.503 -12.970 -17.668 1.00 95.75 336 ALA A CA 1
ATOM 2400 C C . ALA A 1 336 ? 7.143 -11.942 -18.746 1.00 95.75 336 ALA A C 1
ATOM 2402 O O . ALA A 1 336 ? 7.918 -11.747 -19.682 1.00 95.75 336 ALA A O 1
ATOM 2403 N N . ASN A 1 337 ? 5.983 -11.288 -18.626 1.00 97.75 337 ASN A N 1
ATOM 2404 C CA . ASN A 1 337 ? 5.438 -10.468 -19.707 1.00 97.75 337 ASN A CA 1
ATOM 2405 C C . ASN A 1 337 ? 4.829 -9.151 -19.226 1.00 97.75 337 ASN A C 1
ATOM 2407 O O . ASN A 1 337 ? 4.295 -9.075 -18.119 1.00 97.75 337 ASN A O 1
ATOM 2411 N N . ILE A 1 338 ? 4.813 -8.157 -20.111 1.00 98.19 338 ILE A N 1
ATOM 2412 C CA . ILE A 1 338 ? 4.038 -6.926 -19.959 1.00 98.19 338 ILE A CA 1
ATOM 2413 C C . ILE A 1 338 ? 3.113 -6.764 -21.172 1.00 98.19 338 ILE A C 1
ATOM 2415 O O . ILE A 1 338 ? 3.564 -6.824 -22.317 1.00 98.19 338 ILE A O 1
ATOM 2419 N N . TYR A 1 339 ? 1.819 -6.558 -20.927 1.00 97.56 339 TYR A N 1
ATOM 2420 C CA . TYR A 1 339 ? 0.796 -6.429 -21.967 1.00 97.56 339 TYR A CA 1
ATOM 2421 C C . TYR A 1 339 ? -0.029 -5.160 -21.794 1.00 97.56 339 TYR A C 1
ATOM 2423 O O . TYR A 1 339 ? -0.635 -4.970 -20.744 1.00 97.56 339 TYR A O 1
ATOM 2431 N N . GLY A 1 340 ? -0.131 -4.359 -22.856 1.00 97.12 340 GLY A N 1
ATOM 2432 C CA . GLY A 1 340 ? -0.988 -3.176 -22.887 1.00 97.12 340 GLY A CA 1
ATOM 2433 C C . GLY A 1 340 ? -0.442 -2.075 -21.990 1.00 97.12 340 GLY A C 1
ATOM 2434 O O . GLY A 1 340 ? -0.846 -1.961 -20.839 1.00 97.12 340 GLY A O 1
ATOM 2435 N N . ILE A 1 341 ? 0.481 -1.279 -22.519 1.00 98.06 341 ILE A N 1
ATOM 2436 C CA . ILE A 1 341 ? 1.033 -0.106 -21.843 1.00 98.06 341 ILE A CA 1
ATOM 2437 C C . ILE A 1 341 ? 0.561 1.132 -22.599 1.00 98.06 341 ILE A C 1
ATOM 2439 O O . ILE A 1 341 ? 0.859 1.266 -23.781 1.00 98.06 341 ILE A O 1
ATOM 2443 N N . THR A 1 342 ? -0.130 2.043 -21.926 1.00 98.31 342 THR A N 1
ATOM 2444 C CA . THR A 1 342 ? -0.475 3.369 -22.448 1.00 98.31 342 THR A CA 1
ATOM 2445 C C . THR A 1 342 ? 0.132 4.421 -21.535 1.00 98.31 342 THR A C 1
ATOM 2447 O O . THR A 1 342 ? -0.038 4.374 -20.322 1.00 98.31 342 THR A O 1
ATOM 2450 N N . ILE A 1 343 ? 0.898 5.343 -22.111 1.00 98.12 343 ILE A N 1
ATOM 2451 C CA . ILE A 1 343 ? 1.576 6.402 -21.367 1.00 98.12 343 ILE A CA 1
ATOM 2452 C C . ILE A 1 343 ? 1.255 7.720 -22.056 1.00 98.12 343 ILE A C 1
ATOM 2454 O O . ILE A 1 343 ? 1.684 7.953 -23.190 1.00 98.12 343 ILE A O 1
ATOM 2458 N N . GLY A 1 344 ? 0.471 8.559 -21.388 1.00 96.75 344 GLY A N 1
ATOM 2459 C CA . GLY A 1 344 ? 0.174 9.912 -21.834 1.00 96.75 344 GLY A CA 1
ATOM 2460 C C . GLY A 1 344 ? 1.403 10.824 -21.737 1.00 96.75 344 GLY A C 1
ATOM 2461 O O . GLY A 1 344 ? 2.359 10.510 -21.019 1.00 96.75 344 GLY A O 1
ATOM 2462 N N . PRO A 1 345 ? 1.430 11.931 -22.491 1.00 93.50 345 PRO A N 1
ATOM 2463 C CA . PRO A 1 345 ? 2.576 12.821 -22.513 1.00 93.50 345 PRO A CA 1
ATOM 2464 C C . PRO A 1 345 ? 2.555 13.778 -21.317 1.00 93.50 345 PRO A C 1
ATOM 2466 O O . PRO A 1 345 ? 1.514 14.318 -20.946 1.00 93.50 345 PRO A O 1
ATOM 2469 N N . ASP A 1 346 ? 3.735 14.074 -20.787 1.00 91.06 346 ASP A N 1
ATOM 2470 C CA . ASP A 1 346 ? 3.994 15.190 -19.886 1.00 91.06 346 ASP A CA 1
ATOM 2471 C C . ASP A 1 346 ? 4.949 16.179 -20.580 1.00 91.06 346 ASP A C 1
ATOM 2473 O O . ASP A 1 346 ? 6.173 16.077 -20.500 1.00 91.06 346 ASP A O 1
ATOM 2477 N N . VAL A 1 347 ? 4.343 17.044 -21.403 1.00 87.81 347 VAL A N 1
ATOM 2478 C CA . VAL A 1 347 ? 4.917 18.143 -22.210 1.00 87.81 347 VAL A CA 1
ATOM 2479 C C . VAL A 1 347 ? 6.442 18.089 -22.449 1.00 87.81 347 VAL A C 1
ATOM 2481 O O . VAL A 1 347 ? 7.215 18.628 -21.661 1.00 87.81 347 VAL A O 1
ATOM 2484 N N . PRO A 1 348 ? 6.922 17.587 -23.604 1.00 91.50 348 PRO A N 1
ATOM 2485 C CA . PRO A 1 348 ? 6.318 16.632 -24.540 1.00 91.50 348 PRO A CA 1
ATOM 2486 C C . PRO A 1 348 ? 6.632 15.167 -24.173 1.00 91.50 348 PRO A C 1
ATOM 2488 O O . PRO A 1 348 ? 6.437 14.273 -24.992 1.00 91.50 348 PRO A O 1
ATOM 2491 N N . THR A 1 349 ? 7.171 14.904 -22.982 1.00 94.75 349 THR A N 1
ATOM 2492 C CA . THR A 1 349 ? 7.848 13.641 -22.671 1.00 94.75 349 THR A CA 1
ATOM 2493 C C . THR A 1 349 ? 6.885 12.632 -22.061 1.00 94.75 349 THR A C 1
ATOM 2495 O O . THR A 1 349 ? 6.266 12.897 -21.041 1.00 94.75 349 THR A O 1
ATOM 2498 N N . ALA A 1 350 ? 6.763 11.451 -22.657 1.00 96.75 350 ALA A N 1
ATOM 2499 C CA . ALA A 1 350 ? 5.991 10.345 -22.096 1.00 96.75 350 ALA A CA 1
ATOM 2500 C C . ALA A 1 350 ? 6.847 9.469 -21.171 1.00 96.75 350 ALA A C 1
ATOM 2502 O O . ALA A 1 350 ? 6.394 9.056 -20.110 1.00 96.75 350 ALA A O 1
ATOM 2503 N N . ILE A 1 351 ? 8.096 9.182 -21.540 1.00 97.00 351 ILE A N 1
ATOM 2504 C CA . ILE A 1 351 ? 8.995 8.356 -20.722 1.00 97.00 351 ILE A CA 1
ATOM 2505 C C . ILE A 1 351 ? 10.305 9.099 -20.544 1.00 97.00 351 ILE A C 1
ATOM 2507 O O . ILE A 1 351 ? 10.962 9.437 -21.527 1.00 97.00 351 ILE A O 1
ATOM 2511 N N . TYR A 1 352 ? 10.691 9.327 -19.293 1.00 95.19 352 TYR A N 1
ATOM 2512 C CA . TYR A 1 352 ? 11.879 10.093 -18.956 1.00 95.19 352 TYR A CA 1
ATOM 2513 C C . TYR A 1 352 ? 12.735 9.384 -17.914 1.00 95.19 352 TYR A C 1
ATOM 2515 O O . TYR A 1 352 ? 12.246 9.046 -16.836 1.00 95.19 352 TYR A O 1
ATOM 2523 N N . ASN A 1 353 ? 14.015 9.178 -18.214 1.00 92.06 353 ASN A N 1
ATOM 2524 C CA . ASN A 1 353 ? 14.982 8.476 -17.364 1.00 92.06 353 ASN A CA 1
ATOM 2525 C C . ASN A 1 353 ? 14.406 7.223 -16.678 1.00 92.06 353 ASN A C 1
ATOM 2527 O O . ASN A 1 353 ? 14.564 7.036 -15.469 1.00 92.06 353 ASN A O 1
ATOM 2531 N N . SER A 1 354 ? 13.677 6.401 -17.430 1.00 93.56 354 SER A N 1
ATOM 2532 C CA . SER A 1 354 ? 12.924 5.269 -16.885 1.00 93.56 354 SER A CA 1
ATOM 2533 C C . SER A 1 354 ? 13.166 3.994 -17.670 1.00 93.56 354 SER A C 1
ATOM 2535 O O . SER A 1 354 ? 13.353 4.027 -18.884 1.00 93.56 354 SER A O 1
ATOM 2537 N N . GLU A 1 355 ? 13.111 2.861 -16.983 1.00 92.94 355 GLU A N 1
ATOM 2538 C CA . GLU A 1 355 ? 13.373 1.553 -17.576 1.00 92.94 355 GLU A CA 1
ATOM 2539 C C . GLU A 1 355 ? 12.157 0.628 -17.425 1.00 92.94 355 GLU A C 1
ATOM 2541 O O . GLU A 1 355 ? 11.568 0.522 -16.348 1.00 92.94 355 GLU A O 1
ATOM 2546 N N . ILE A 1 356 ? 11.762 -0.025 -18.520 1.00 96.19 356 ILE A N 1
ATOM 2547 C CA . ILE A 1 356 ? 10.653 -0.985 -18.567 1.00 96.19 356 ILE A CA 1
ATOM 2548 C C . ILE A 1 356 ? 11.193 -2.320 -19.076 1.00 96.19 356 ILE A C 1
ATOM 2550 O O . ILE A 1 356 ? 11.597 -2.420 -20.232 1.00 96.19 356 ILE A O 1
ATOM 2554 N N . ASP A 1 357 ? 11.143 -3.352 -18.236 1.00 93.88 357 ASP A N 1
ATOM 2555 C CA . ASP A 1 357 ? 11.779 -4.642 -18.495 1.00 93.88 357 ASP A CA 1
ATOM 2556 C C . ASP A 1 357 ? 10.805 -5.821 -18.384 1.00 93.88 357 ASP A C 1
ATOM 2558 O O . ASP A 1 357 ? 10.019 -5.920 -17.440 1.00 93.88 357 ASP A O 1
ATOM 2562 N N . ALA A 1 358 ? 10.930 -6.795 -19.282 1.00 94.62 358 ALA A N 1
ATOM 2563 C CA . ALA A 1 358 ? 10.296 -8.101 -19.134 1.00 94.62 358 ALA A CA 1
ATOM 2564 C C . ALA A 1 358 ? 11.236 -9.238 -19.537 1.00 94.62 358 ALA A C 1
ATOM 2566 O O . ALA A 1 358 ? 12.019 -9.123 -20.484 1.00 94.62 358 ALA A O 1
ATOM 2567 N N . VAL A 1 359 ? 11.102 -10.386 -18.870 1.00 89.94 359 VAL A N 1
ATOM 2568 C CA . VAL A 1 359 ? 11.912 -11.575 -19.180 1.00 89.94 359 VAL A CA 1
ATOM 2569 C C . VAL A 1 359 ? 11.638 -12.117 -20.580 1.00 89.94 359 VAL A C 1
ATOM 2571 O O . VAL A 1 359 ? 12.573 -12.550 -21.240 1.00 89.94 359 VAL A O 1
ATOM 2574 N N . MET A 1 360 ? 10.389 -12.097 -21.050 1.00 92.75 360 MET A N 1
ATOM 2575 C CA . MET A 1 360 ? 10.014 -12.700 -22.333 1.00 92.75 360 MET A CA 1
ATOM 2576 C C . MET A 1 360 ? 9.419 -11.691 -23.304 1.00 92.75 360 MET A C 1
ATOM 2578 O O . MET A 1 360 ? 9.916 -11.546 -24.415 1.00 92.75 360 MET A O 1
ATOM 2582 N N . THR A 1 361 ? 8.335 -11.005 -22.945 1.00 95.38 361 THR A N 1
ATOM 2583 C CA . THR A 1 361 ? 7.602 -10.194 -23.928 1.00 95.38 361 THR A CA 1
ATOM 2584 C C . THR A 1 361 ? 7.093 -8.892 -23.341 1.00 95.38 361 THR A C 1
ATOM 2586 O O . THR A 1 361 ? 6.498 -8.881 -22.269 1.00 95.38 361 THR A O 1
ATOM 2589 N N . ILE A 1 362 ? 7.255 -7.806 -24.091 1.00 97.19 362 ILE A N 1
ATOM 2590 C CA . ILE A 1 362 ? 6.508 -6.563 -23.906 1.00 97.19 362 ILE A CA 1
ATOM 2591 C C . ILE A 1 362 ? 5.683 -6.352 -25.173 1.00 97.19 362 ILE A C 1
ATOM 2593 O O . ILE A 1 362 ? 6.217 -6.378 -26.281 1.00 97.19 362 ILE A O 1
ATOM 2597 N N . ASN A 1 363 ? 4.372 -6.192 -25.027 1.00 96.62 363 ASN A N 1
ATOM 2598 C CA . ASN A 1 363 ? 3.463 -6.109 -26.163 1.00 96.62 363 ASN A CA 1
ATOM 2599 C C . ASN A 1 363 ? 2.442 -4.981 -26.000 1.00 96.62 363 ASN A C 1
ATOM 2601 O O . ASN A 1 363 ? 1.902 -4.789 -24.908 1.00 96.62 363 ASN A O 1
ATOM 2605 N N . ASN A 1 364 ? 2.119 -4.320 -27.114 1.00 96.50 364 ASN A N 1
ATOM 2606 C CA . ASN A 1 364 ? 1.168 -3.213 -27.208 1.00 96.50 364 ASN A CA 1
ATOM 2607 C C . ASN A 1 364 ? 1.569 -2.047 -26.297 1.00 96.50 364 ASN A C 1
ATOM 2609 O O . ASN A 1 364 ? 0.892 -1.768 -25.308 1.00 96.50 364 ASN A O 1
ATOM 2613 N N . VAL A 1 365 ? 2.691 -1.402 -26.615 1.00 97.12 365 VAL A N 1
ATOM 2614 C CA . VAL A 1 365 ? 3.149 -0.196 -25.914 1.00 97.12 365 VAL A CA 1
ATOM 2615 C C . VAL A 1 365 ? 2.756 1.019 -26.734 1.00 97.12 365 VAL A C 1
ATOM 2617 O O . VAL A 1 365 ? 3.090 1.084 -27.909 1.00 97.12 365 VAL A O 1
ATOM 2620 N N . THR A 1 366 ? 2.115 2.002 -26.121 1.00 97.88 366 THR A N 1
ATOM 2621 C CA . THR A 1 366 ? 1.803 3.292 -26.730 1.00 97.88 366 THR A CA 1
ATOM 2622 C C . THR A 1 366 ? 2.307 4.404 -25.817 1.00 97.88 366 THR A C 1
ATOM 2624 O O . THR A 1 366 ? 1.709 4.687 -24.783 1.00 97.88 366 THR A O 1
ATOM 2627 N N . ALA A 1 367 ? 3.402 5.051 -26.210 1.00 97.25 367 ALA A N 1
ATOM 2628 C CA . ALA A 1 367 ? 3.876 6.289 -25.606 1.00 97.25 367 ALA A CA 1
ATOM 2629 C C . ALA A 1 367 ? 3.357 7.467 -26.439 1.00 97.25 367 ALA A C 1
ATOM 2631 O O . ALA A 1 367 ? 3.663 7.577 -27.623 1.00 97.25 367 ALA A O 1
ATOM 2632 N N . GLN A 1 368 ? 2.551 8.346 -25.849 1.00 96.88 368 GLN A N 1
ATOM 2633 C CA . GLN A 1 368 ? 1.891 9.453 -26.554 1.00 96.88 368 GLN A CA 1
ATOM 2634 C C . GLN A 1 368 ? 2.767 10.714 -26.703 1.00 96.88 368 GLN A C 1
ATOM 2636 O O . GLN A 1 368 ? 2.267 11.780 -27.053 1.00 96.88 368 GLN A O 1
ATOM 2641 N N . GLY A 1 369 ? 4.063 10.596 -26.424 1.00 95.56 369 GLY A N 1
ATOM 2642 C CA . GLY A 1 369 ? 5.039 11.679 -26.465 1.00 95.56 369 GLY A CA 1
ATOM 2643 C C . GLY A 1 369 ? 6.457 11.131 -26.577 1.00 95.56 369 GLY A C 1
ATOM 2644 O O . GLY A 1 369 ? 6.653 9.972 -26.950 1.00 95.56 369 GLY A O 1
ATOM 2645 N N . ASP A 1 370 ? 7.444 11.959 -26.249 1.00 94.31 370 ASP A N 1
ATOM 2646 C CA . ASP A 1 370 ? 8.854 11.600 -26.381 1.00 94.31 370 ASP A CA 1
ATOM 2647 C C . ASP A 1 370 ? 9.261 10.508 -25.382 1.00 94.31 370 ASP A C 1
ATOM 2649 O O . ASP A 1 370 ? 8.836 10.488 -24.223 1.00 94.31 370 ASP A O 1
ATOM 2653 N N . VAL A 1 371 ? 10.132 9.610 -25.831 1.00 94.88 371 VAL A N 1
ATOM 2654 C CA . VAL A 1 371 ? 10.850 8.653 -24.987 1.00 94.88 371 VAL A CA 1
ATOM 2655 C C . VAL A 1 371 ? 12.290 9.137 -24.923 1.00 94.88 371 VAL A C 1
ATOM 2657 O O . VAL A 1 371 ? 13.010 9.072 -25.921 1.00 94.88 371 VAL A O 1
ATOM 2660 N N . LYS A 1 372 ? 12.675 9.693 -23.772 1.00 92.38 372 LYS A N 1
ATOM 2661 C CA . LYS A 1 372 ? 13.879 10.510 -23.618 1.00 92.38 372 LYS A CA 1
ATOM 2662 C C . LYS A 1 372 ? 14.757 10.059 -22.457 1.00 92.38 372 LYS A C 1
ATOM 2664 O O . LYS A 1 372 ? 14.258 9.815 -21.359 1.00 92.38 372 LYS A O 1
ATOM 2669 N N . SER A 1 373 ? 16.070 10.048 -22.665 1.00 87.88 373 SER A N 1
ATOM 2670 C CA . SER A 1 373 ? 17.079 9.920 -21.610 1.00 87.88 373 SER A CA 1
ATOM 2671 C C . SER A 1 373 ? 17.938 11.176 -21.546 1.00 87.88 373 SER A C 1
ATOM 2673 O O . SER A 1 373 ? 18.352 11.702 -22.573 1.00 87.88 373 SER A O 1
ATOM 2675 N N . ASP A 1 374 ? 18.275 11.616 -20.342 1.00 87.88 374 ASP A N 1
ATOM 2676 C CA . ASP A 1 374 ? 19.242 12.695 -20.125 1.00 87.88 374 ASP A CA 1
ATOM 2677 C C . ASP A 1 374 ? 20.633 12.162 -19.751 1.00 87.88 374 ASP A C 1
ATOM 2679 O O . ASP A 1 374 ? 21.590 12.929 -19.728 1.00 87.88 374 ASP A O 1
ATOM 2683 N N . PHE A 1 375 ? 20.788 10.861 -19.482 1.00 79.31 3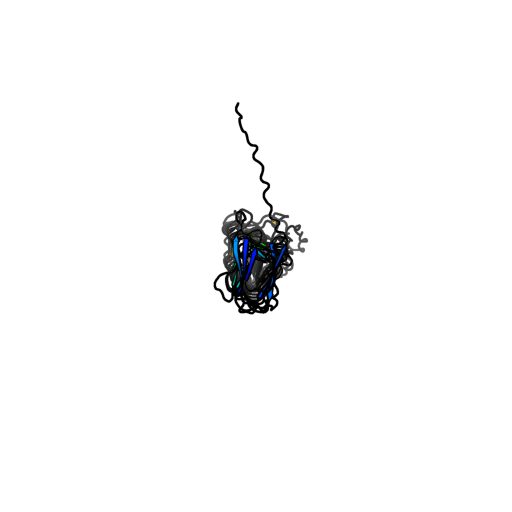75 PHE A N 1
ATOM 2684 C CA . PHE A 1 375 ? 22.080 10.275 -19.091 1.00 79.31 375 PHE A CA 1
ATOM 2685 C C . PHE A 1 375 ? 23.227 10.597 -20.069 1.00 79.31 375 PHE A C 1
ATOM 2687 O O . PHE A 1 375 ? 24.300 10.969 -19.595 1.00 79.31 375 PHE A O 1
ATOM 2694 N N . PRO A 1 376 ? 23.015 10.549 -21.399 1.00 73.62 376 PRO A N 1
ATOM 2695 C CA . PRO A 1 376 ? 23.999 10.986 -22.392 1.00 73.62 376 PRO A CA 1
ATOM 2696 C C . PRO A 1 376 ? 24.548 12.403 -22.251 1.00 73.62 376 PRO A C 1
ATOM 2698 O O . PRO A 1 376 ? 25.724 12.645 -22.516 1.00 73.62 376 PRO A O 1
ATOM 2701 N N . THR A 1 377 ? 23.698 13.353 -21.874 1.00 77.50 377 THR A N 1
ATOM 2702 C CA . THR A 1 377 ? 24.005 14.789 -21.944 1.00 77.50 377 THR A CA 1
ATOM 2703 C C . THR A 1 377 ? 24.142 15.432 -20.569 1.00 77.50 377 THR A C 1
ATOM 2705 O O . THR A 1 377 ? 24.653 16.546 -20.447 1.00 77.50 377 THR A O 1
ATOM 2708 N N . ASN A 1 378 ? 23.732 14.725 -19.517 1.00 79.19 378 ASN A N 1
ATOM 2709 C CA . ASN A 1 378 ? 23.666 15.225 -18.159 1.00 79.19 378 ASN A CA 1
ATOM 2710 C C . ASN A 1 378 ? 24.353 14.264 -17.183 1.00 79.19 378 ASN A C 1
ATOM 2712 O O . ASN A 1 378 ? 23.784 13.279 -16.715 1.00 79.19 378 ASN A O 1
ATOM 2716 N N . ALA A 1 379 ? 25.564 14.634 -16.764 1.00 74.75 379 ALA A N 1
ATOM 2717 C CA . ALA A 1 379 ? 26.315 13.932 -15.725 1.00 74.75 379 ALA A CA 1
ATOM 2718 C C . ALA A 1 379 ? 25.666 13.999 -14.322 1.00 74.75 379 ALA A C 1
ATOM 2720 O O . ALA A 1 379 ? 26.246 13.523 -13.357 1.00 74.75 379 ALA A O 1
ATOM 2721 N N . GLN A 1 380 ? 24.512 14.637 -14.155 1.00 81.12 380 GLN A N 1
ATOM 2722 C CA . GLN A 1 380 ? 23.732 14.636 -12.914 1.00 81.12 380 GLN A CA 1
ATOM 2723 C C . GLN A 1 380 ? 22.342 14.023 -13.129 1.00 81.12 380 GLN A C 1
ATOM 2725 O O . GLN A 1 380 ? 21.437 14.240 -12.321 1.00 81.12 380 GLN A O 1
ATOM 2730 N N . ALA A 1 381 ? 22.146 13.280 -14.225 1.00 80.69 381 ALA A N 1
ATOM 2731 C CA . ALA A 1 381 ? 20.918 12.539 -14.457 1.00 80.69 381 ALA A CA 1
ATOM 2732 C C . ALA A 1 381 ? 20.620 11.606 -13.269 1.00 80.69 381 ALA A C 1
ATOM 2734 O O . ALA A 1 381 ? 21.508 10.983 -12.686 1.00 80.69 381 ALA A O 1
ATOM 2735 N N . THR A 1 382 ? 19.343 11.538 -12.899 1.00 85.50 382 THR A N 1
ATOM 2736 C CA . THR A 1 382 ? 18.824 10.678 -11.826 1.00 85.50 382 THR A CA 1
ATOM 2737 C C . THR A 1 382 ? 17.814 9.697 -12.406 1.00 85.50 382 THR A C 1
ATOM 2739 O O . THR A 1 382 ? 17.276 9.940 -13.487 1.00 85.50 382 THR A O 1
ATOM 2742 N N . GLY A 1 383 ? 17.538 8.611 -11.683 1.00 86.88 383 GLY A N 1
ATOM 2743 C CA . GLY 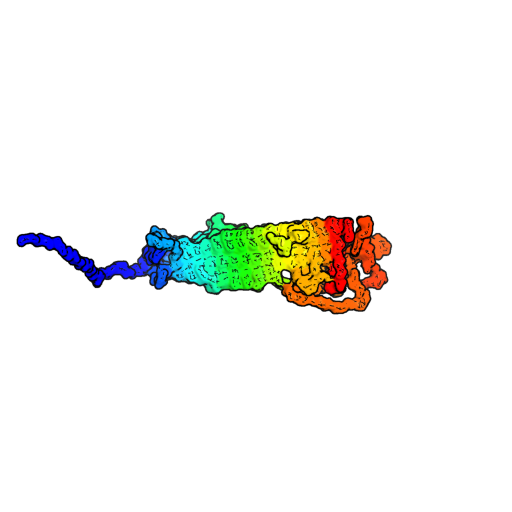A 1 383 ? 16.687 7.523 -12.164 1.00 86.88 383 GLY A CA 1
ATOM 2744 C C . GLY A 1 383 ? 17.489 6.498 -12.959 1.00 86.88 383 GLY A C 1
ATOM 2745 O O . GLY A 1 383 ? 18.557 6.075 -12.516 1.00 86.88 383 GLY A O 1
ATOM 2746 N N . TYR A 1 384 ? 16.973 6.121 -14.124 1.00 85.75 384 TYR A N 1
ATOM 2747 C CA . TYR A 1 384 ? 17.501 5.052 -14.966 1.00 85.75 384 TYR A CA 1
ATOM 2748 C C . TYR A 1 384 ? 17.806 5.576 -16.371 1.00 85.75 384 TYR A C 1
ATOM 2750 O O . TYR A 1 384 ? 17.116 6.476 -16.844 1.00 85.75 384 TYR A O 1
ATOM 2758 N N . PRO A 1 385 ? 18.804 5.039 -17.086 1.00 85.62 385 PRO A N 1
ATOM 2759 C CA . PRO A 1 385 ? 18.880 5.253 -18.525 1.00 85.62 385 PRO A CA 1
ATOM 2760 C C . PRO A 1 385 ? 17.567 4.815 -19.182 1.00 85.62 385 PRO A C 1
ATOM 2762 O O . PRO A 1 385 ? 17.042 3.750 -18.851 1.00 85.62 385 PRO A O 1
ATOM 2765 N N . THR A 1 386 ? 17.029 5.624 -20.096 1.00 88.38 386 THR A N 1
ATOM 2766 C CA . THR A 1 386 ? 15.706 5.330 -20.657 1.00 88.38 386 THR A CA 1
ATOM 2767 C C . THR A 1 386 ? 15.736 4.148 -21.609 1.00 88.38 386 THR A C 1
ATOM 2769 O O . THR A 1 386 ? 16.361 4.202 -22.674 1.00 88.38 386 THR A O 1
ATOM 2772 N N . ARG A 1 387 ? 15.055 3.068 -21.221 1.00 88.56 387 ARG A N 1
ATOM 2773 C CA . ARG A 1 387 ? 15.126 1.767 -21.893 1.00 88.56 387 ARG A CA 1
ATOM 2774 C C . ARG A 1 387 ? 13.780 1.042 -21.860 1.00 88.56 387 ARG A C 1
ATOM 2776 O O . ARG A 1 387 ? 13.072 1.078 -20.859 1.00 88.56 387 ARG A O 1
ATOM 2783 N N . ILE A 1 388 ? 13.458 0.331 -22.937 1.00 92.19 388 ILE A N 1
ATOM 2784 C CA . ILE A 1 388 ? 12.375 -0.660 -22.982 1.00 92.19 388 ILE A CA 1
ATOM 2785 C C . ILE A 1 388 ? 12.981 -1.975 -23.467 1.00 92.19 388 ILE A C 1
ATOM 2787 O O . ILE A 1 388 ? 13.458 -2.045 -24.602 1.00 92.19 388 ILE A O 1
ATOM 2791 N N . ILE A 1 389 ? 12.998 -2.999 -22.612 1.00 89.38 389 ILE A N 1
ATOM 2792 C CA . ILE A 1 389 ? 13.751 -4.232 -22.850 1.00 89.38 389 ILE A CA 1
ATOM 2793 C C . ILE A 1 389 ? 12.886 -5.475 -22.650 1.00 89.38 389 ILE A C 1
ATOM 2795 O O . ILE A 1 389 ? 12.380 -5.742 -21.563 1.00 89.38 389 ILE A O 1
ATOM 2799 N N . ALA A 1 390 ? 12.796 -6.311 -23.683 1.00 91.00 390 ALA A N 1
ATOM 2800 C CA . ALA A 1 390 ? 12.350 -7.695 -23.541 1.00 91.00 390 ALA A CA 1
ATOM 2801 C C . ALA A 1 390 ? 13.550 -8.648 -23.550 1.00 91.00 390 ALA A C 1
ATOM 2803 O O . ALA A 1 390 ? 14.553 -8.404 -24.217 1.00 91.00 390 ALA A O 1
ATOM 2804 N N . GLY A 1 391 ? 13.465 -9.769 -22.838 1.00 85.62 391 GLY A N 1
ATOM 2805 C CA . GLY A 1 391 ? 14.613 -10.663 -22.694 1.00 85.62 391 GLY A CA 1
ATOM 2806 C C . GLY A 1 391 ? 15.559 -10.241 -21.575 1.00 85.62 391 GLY A C 1
ATOM 2807 O O . GLY A 1 391 ? 16.732 -10.588 -21.637 1.00 85.62 391 GLY A O 1
ATOM 2808 N N . LYS A 1 392 ? 15.096 -9.483 -20.574 1.00 84.62 392 LYS A N 1
ATOM 2809 C CA . LYS A 1 392 ? 15.899 -9.084 -19.411 1.00 84.62 392 LYS A CA 1
ATOM 2810 C C . LYS A 1 392 ? 15.176 -9.458 -18.126 1.00 84.62 392 LYS A C 1
ATOM 2812 O O . LYS A 1 392 ? 14.025 -9.095 -17.906 1.00 84.62 392 LYS A O 1
ATOM 2817 N N . SER A 1 393 ? 15.859 -10.217 -17.280 1.00 78.69 393 SER A N 1
ATOM 2818 C CA . SER A 1 393 ? 15.359 -10.585 -15.959 1.00 78.69 393 SER A CA 1
ATOM 2819 C C . SER A 1 393 ? 15.622 -9.509 -14.917 1.00 78.69 393 SER A C 1
ATOM 2821 O O . SER A 1 393 ? 16.468 -8.634 -15.092 1.00 78.69 393 SER A O 1
ATOM 2823 N N . ARG A 1 394 ? 14.914 -9.632 -13.792 1.00 74.12 394 ARG A N 1
ATOM 2824 C CA . ARG A 1 394 ? 15.036 -8.755 -12.625 1.00 74.12 394 ARG A CA 1
ATOM 2825 C C . ARG A 1 394 ? 16.477 -8.603 -12.129 1.00 74.12 394 ARG A C 1
ATOM 2827 O O . ARG A 1 394 ? 16.853 -7.518 -11.701 1.00 74.12 394 ARG A O 1
ATOM 2834 N N . ASP A 1 395 ? 17.273 -9.667 -12.197 1.00 76.06 395 ASP A N 1
ATOM 2835 C CA . ASP A 1 395 ? 18.666 -9.664 -11.730 1.00 76.06 395 ASP A CA 1
ATOM 2836 C C . ASP A 1 395 ? 19.633 -9.077 -12.776 1.00 76.06 395 ASP A C 1
ATOM 2838 O O . ASP A 1 395 ? 20.850 -9.156 -12.628 1.00 76.06 395 ASP A O 1
ATOM 2842 N N . GLY A 1 396 ? 19.099 -8.516 -13.866 1.00 75.50 396 GLY A N 1
ATOM 2843 C CA . GLY A 1 396 ? 19.866 -7.969 -14.981 1.00 75.50 396 GLY A CA 1
ATOM 2844 C C . GLY A 1 396 ? 20.367 -9.021 -15.971 1.00 75.50 396 GLY A C 1
ATOM 2845 O O . GLY A 1 396 ? 21.004 -8.657 -16.954 1.00 75.50 396 GLY A O 1
ATOM 2846 N N . MET A 1 397 ? 20.069 -10.309 -15.756 1.00 76.25 397 MET A N 1
ATOM 2847 C CA . MET A 1 397 ? 20.467 -11.379 -16.676 1.00 76.25 397 MET A CA 1
ATOM 2848 C C . MET A 1 397 ? 19.598 -11.363 -17.932 1.00 76.25 397 MET A C 1
ATOM 2850 O O . MET A 1 397 ? 18.367 -11.386 -17.829 1.00 76.25 397 MET A O 1
ATOM 2854 N N . PHE A 1 398 ? 20.234 -11.384 -19.100 1.00 76.38 398 PHE A N 1
ATOM 2855 C CA . PHE A 1 398 ? 19.553 -11.436 -20.391 1.00 76.38 398 PHE A CA 1
ATOM 2856 C C . PHE A 1 398 ? 19.168 -12.868 -20.777 1.00 76.38 398 PHE A C 1
ATOM 2858 O O . PHE A 1 398 ? 19.850 -13.832 -20.427 1.00 76.38 398 PHE A O 1
ATOM 2865 N N . GLN A 1 399 ? 18.059 -13.002 -21.499 1.00 77.69 399 GLN A N 1
ATOM 2866 C CA . GLN A 1 399 ? 17.510 -14.262 -21.987 1.00 77.69 399 GLN A CA 1
ATOM 2867 C C . GLN A 1 399 ? 17.183 -14.179 -23.481 1.00 77.69 399 GLN A C 1
ATOM 2869 O O . GLN A 1 399 ? 16.861 -13.115 -24.014 1.00 77.69 399 GLN A O 1
ATOM 2874 N N . ALA A 1 400 ? 17.286 -15.323 -24.154 1.00 73.06 400 ALA A N 1
ATOM 2875 C CA . ALA A 1 400 ? 16.911 -15.492 -25.554 1.00 73.06 400 ALA A CA 1
ATOM 2876 C C . ALA A 1 400 ? 15.388 -15.364 -25.753 1.00 73.06 400 ALA A C 1
ATOM 2878 O O . ALA A 1 400 ? 14.617 -15.548 -24.812 1.00 73.06 400 ALA A O 1
ATOM 2879 N N . ASN A 1 401 ? 14.962 -15.143 -26.998 1.00 78.94 401 ASN A N 1
ATOM 2880 C CA . ASN A 1 401 ? 13.555 -15.078 -27.423 1.00 78.94 401 ASN A CA 1
ATOM 2881 C C . ASN A 1 401 ? 12.718 -13.944 -26.799 1.00 78.94 401 ASN A C 1
ATOM 2883 O O . ASN A 1 401 ? 11.498 -14.054 -26.682 1.00 78.94 401 ASN A O 1
ATOM 2887 N N . GLY A 1 402 ? 13.368 -12.852 -26.416 1.00 85.94 402 GLY A N 1
ATOM 2888 C CA . GLY A 1 402 ? 12.756 -11.599 -26.009 1.00 85.94 402 GLY A CA 1
ATOM 2889 C C . GLY A 1 402 ? 11.983 -10.974 -27.168 1.00 85.94 402 GLY A C 1
ATOM 2890 O O . GLY A 1 402 ? 12.471 -10.933 -28.298 1.00 85.94 402 GLY A O 1
ATOM 2891 N N . GLN A 1 403 ? 10.778 -10.478 -26.909 1.00 86.75 403 GLN A N 1
ATOM 2892 C CA . GLN A 1 403 ? 9.923 -9.878 -27.933 1.00 86.75 403 GLN A CA 1
ATOM 2893 C C . GLN A 1 403 ? 9.389 -8.514 -27.494 1.00 86.75 403 GLN A C 1
ATOM 2895 O O . GLN A 1 403 ? 8.705 -8.417 -26.477 1.00 86.75 403 GLN A O 1
ATOM 2900 N N . LEU A 1 404 ? 9.656 -7.476 -28.286 1.00 88.94 404 LEU A N 1
ATOM 2901 C CA . LEU A 1 404 ? 8.962 -6.190 -28.217 1.00 88.94 404 LEU A CA 1
ATOM 2902 C C . LEU A 1 404 ? 7.997 -6.097 -29.395 1.00 88.94 404 LEU A C 1
ATOM 2904 O O . LEU A 1 404 ? 8.416 -5.891 -30.530 1.00 88.94 404 LEU A O 1
ATOM 2908 N N . ASN A 1 405 ? 6.705 -6.244 -29.139 1.00 90.19 405 ASN A N 1
ATOM 2909 C CA . ASN A 1 405 ? 5.695 -6.288 -30.190 1.00 90.19 405 ASN A CA 1
ATOM 2910 C C . ASN A 1 405 ? 4.786 -5.057 -30.117 1.00 90.19 405 ASN A C 1
ATOM 2912 O O . ASN A 1 405 ? 4.318 -4.688 -29.041 1.00 90.19 405 ASN A O 1
ATOM 2916 N N . ASN A 1 406 ? 4.499 -4.456 -31.274 1.00 89.62 406 ASN A N 1
ATOM 2917 C CA . ASN A 1 406 ? 3.571 -3.330 -31.405 1.00 89.62 406 ASN A CA 1
ATOM 2918 C C . ASN A 1 406 ? 3.893 -2.166 -30.443 1.00 89.62 406 ASN A C 1
ATOM 2920 O O . ASN A 1 406 ? 3.045 -1.731 -29.663 1.00 89.62 406 ASN A O 1
ATOM 2924 N N . VAL A 1 407 ? 5.143 -1.699 -30.465 1.00 91.75 407 VAL A N 1
ATOM 2925 C CA . VAL A 1 407 ? 5.552 -0.478 -29.759 1.00 91.75 407 VAL A CA 1
ATOM 2926 C C . VAL A 1 407 ? 5.237 0.731 -30.639 1.00 91.75 407 VAL A C 1
ATOM 2928 O O . VAL A 1 407 ? 5.641 0.787 -31.792 1.00 91.75 407 VAL A O 1
ATOM 2931 N N . GLN A 1 408 ? 4.529 1.717 -30.116 1.00 92.31 408 GLN A N 1
ATOM 2932 C CA . GLN A 1 408 ? 4.149 2.940 -30.810 1.00 92.31 408 GLN A CA 1
ATOM 2933 C C . GLN A 1 408 ? 4.609 4.130 -29.976 1.00 92.31 408 GLN A C 1
ATOM 2935 O O . GLN A 1 408 ? 4.183 4.295 -28.835 1.00 92.31 408 GLN A O 1
ATOM 2940 N N . ILE A 1 409 ? 5.490 4.951 -30.537 1.00 92.00 409 ILE A N 1
ATOM 2941 C CA . ILE A 1 409 ? 5.950 6.198 -29.930 1.00 92.00 409 ILE A CA 1
ATOM 2942 C C . ILE A 1 409 ? 5.407 7.339 -30.788 1.00 92.00 409 ILE A C 1
ATOM 2944 O O . ILE A 1 409 ? 5.890 7.576 -31.896 1.00 92.00 409 ILE A O 1
ATOM 2948 N N . ASN A 1 410 ? 4.400 8.048 -30.278 1.00 93.06 410 ASN A N 1
ATOM 2949 C CA . ASN A 1 410 ? 3.785 9.213 -30.921 1.00 93.06 410 ASN A CA 1
ATOM 2950 C C . ASN A 1 410 ? 4.575 10.496 -30.606 1.00 93.06 410 ASN A C 1
ATOM 2952 O O . ASN A 1 410 ? 4.019 11.528 -30.237 1.00 93.06 410 ASN A O 1
ATOM 2956 N N . GLY A 1 411 ? 5.892 10.395 -30.707 1.00 90.69 411 GLY A N 1
ATOM 2957 C CA . GLY A 1 411 ? 6.874 11.410 -30.365 1.00 90.69 411 GLY A CA 1
ATOM 2958 C C . GLY A 1 411 ? 8.235 10.970 -30.884 1.00 90.69 411 GLY A C 1
ATOM 2959 O O . GLY A 1 411 ? 8.322 10.141 -31.793 1.00 90.69 411 GLY A O 1
ATOM 2960 N N . SER A 1 412 ? 9.296 11.515 -30.313 1.00 84.56 412 SER A N 1
ATOM 2961 C CA . SER A 1 412 ? 10.672 11.185 -30.674 1.00 84.56 412 SER A CA 1
ATOM 2962 C C . SER A 1 412 ? 11.263 10.138 -29.731 1.00 84.56 412 SER A C 1
ATOM 2964 O O . SER A 1 412 ? 10.937 10.085 -28.546 1.00 84.56 412 SER A O 1
ATOM 2966 N N . LEU A 1 413 ? 12.175 9.320 -30.252 1.00 82.19 413 LEU A N 1
ATOM 2967 C CA . LEU A 1 413 ? 13.054 8.474 -29.449 1.00 82.19 413 LEU A CA 1
ATOM 2968 C C . LEU A 1 413 ? 14.390 9.209 -29.302 1.00 82.19 413 LEU A C 1
ATOM 2970 O O . LEU A 1 413 ? 15.114 9.358 -30.283 1.00 82.19 413 LEU A O 1
ATOM 2974 N N . ILE A 1 414 ? 14.699 9.696 -28.104 1.00 82.06 414 ILE A N 1
ATOM 2975 C CA . ILE A 1 414 ? 15.831 10.594 -27.847 1.00 82.06 414 ILE A CA 1
ATOM 2976 C C . ILE A 1 414 ? 16.730 9.969 -26.792 1.00 82.06 414 ILE A C 1
ATOM 2978 O O . ILE A 1 414 ? 16.289 9.740 -25.667 1.00 82.06 414 ILE A O 1
ATOM 2982 N N . ASP A 1 415 ? 17.990 9.700 -27.113 1.00 79.88 415 ASP A N 1
ATOM 2983 C CA . ASP A 1 415 ? 18.981 9.219 -26.135 1.00 79.88 415 ASP A CA 1
ATOM 2984 C C . ASP A 1 415 ? 18.556 7.921 -25.410 1.00 79.88 415 ASP A C 1
ATOM 2986 O O . ASP A 1 415 ? 19.048 7.585 -24.337 1.00 79.88 415 ASP A O 1
ATOM 2990 N N . SER A 1 416 ? 17.635 7.170 -26.019 1.00 80.69 416 SER A N 1
ATOM 2991 C CA . SER A 1 416 ? 16.879 6.072 -25.406 1.00 80.69 416 SER A CA 1
ATOM 2992 C C . SER A 1 416 ? 16.942 4.789 -26.227 1.00 80.69 416 SER A C 1
ATOM 2994 O O . SER A 1 416 ? 17.174 4.809 -27.439 1.00 80.69 416 SER A O 1
ATOM 2996 N N . VAL A 1 417 ? 16.683 3.659 -25.570 1.00 82.19 417 VAL A N 1
ATOM 2997 C CA . VAL A 1 417 ? 16.878 2.333 -26.164 1.00 82.19 417 VAL A CA 1
ATOM 2998 C C . VAL A 1 417 ? 15.604 1.497 -26.189 1.00 82.19 417 VAL A C 1
ATOM 3000 O O . VAL A 1 417 ? 14.913 1.366 -25.181 1.00 82.19 417 VAL A O 1
ATOM 3003 N N . LEU A 1 418 ? 15.360 0.833 -27.319 1.00 81.00 418 LEU A N 1
ATOM 3004 C CA . LEU A 1 418 ? 14.476 -0.331 -27.412 1.00 81.00 418 LEU A CA 1
ATOM 3005 C C . LEU A 1 418 ? 15.337 -1.580 -27.652 1.00 81.00 418 LEU A C 1
ATOM 3007 O O . LEU A 1 418 ? 16.099 -1.605 -28.618 1.00 81.00 418 LEU A O 1
ATOM 3011 N N . ALA A 1 419 ? 15.234 -2.617 -26.819 1.00 77.44 419 ALA A N 1
ATOM 3012 C CA . ALA A 1 419 ? 16.052 -3.826 -26.964 1.00 77.44 419 ALA A CA 1
ATOM 3013 C C . ALA A 1 419 ? 15.267 -5.129 -26.753 1.00 77.44 419 ALA A C 1
ATOM 3015 O O . ALA A 1 419 ? 14.359 -5.206 -25.929 1.00 77.44 419 ALA A O 1
ATOM 3016 N N . ALA A 1 420 ? 15.639 -6.182 -27.481 1.00 76.75 420 ALA A N 1
ATOM 3017 C CA . ALA A 1 420 ? 15.070 -7.514 -27.304 1.00 76.75 420 ALA A CA 1
ATOM 3018 C C . ALA A 1 420 ? 16.160 -8.592 -27.355 1.00 76.75 420 ALA A C 1
ATOM 3020 O O . ALA A 1 420 ? 16.816 -8.752 -28.383 1.00 76.75 420 ALA A O 1
ATOM 3021 N N . SER A 1 421 ? 16.340 -9.340 -26.257 1.00 68.00 421 SER A N 1
ATOM 3022 C CA . SER A 1 421 ? 17.372 -10.390 -26.098 1.00 68.00 421 SER A CA 1
ATOM 3023 C C . SER A 1 421 ? 18.817 -9.931 -26.272 1.00 68.00 421 SER A C 1
ATOM 3025 O O . SER A 1 421 ? 19.709 -10.729 -26.564 1.00 68.00 421 SER A O 1
ATOM 3027 N N . VAL A 1 422 ? 19.066 -8.642 -26.080 1.00 63.91 422 VAL A N 1
ATOM 3028 C CA . VAL A 1 422 ? 20.382 -8.040 -26.262 1.00 63.91 422 VAL A CA 1
ATOM 3029 C C . VAL A 1 422 ? 20.644 -7.082 -25.118 1.00 63.91 422 VAL A C 1
ATOM 3031 O O . VAL A 1 422 ? 19.789 -6.258 -24.796 1.00 63.91 422 VAL A O 1
ATOM 3034 N N . ALA A 1 423 ? 21.834 -7.182 -24.528 1.00 58.38 423 ALA A N 1
ATOM 3035 C CA . ALA A 1 423 ? 22.305 -6.191 -23.576 1.00 58.38 423 ALA A CA 1
ATOM 3036 C C . ALA A 1 423 ? 22.628 -4.873 -24.300 1.00 58.38 423 ALA A C 1
ATOM 3038 O O . ALA A 1 423 ? 23.487 -4.872 -25.190 1.00 58.38 423 ALA A O 1
ATOM 3039 N N . PRO A 1 424 ? 21.980 -3.746 -23.949 1.00 52.53 424 PRO A N 1
ATOM 3040 C CA . PRO A 1 424 ? 22.459 -2.448 -24.384 1.00 52.53 424 PRO A CA 1
ATOM 3041 C C . PRO A 1 424 ? 23.793 -2.152 -23.674 1.00 52.53 424 PRO A C 1
ATOM 3043 O O . PRO A 1 424 ? 23.862 -2.091 -22.449 1.00 52.53 424 PRO A O 1
ATOM 3046 N N . PHE A 1 425 ? 24.833 -2.026 -24.503 1.00 50.56 425 PHE A N 1
ATOM 3047 C CA . PHE A 1 425 ? 26.274 -1.854 -24.254 1.00 50.56 425 PHE A CA 1
ATOM 3048 C C . PHE A 1 425 ? 27.173 -3.092 -24.050 1.00 50.56 425 PHE A C 1
ATOM 3050 O O . PHE A 1 425 ? 26.918 -3.988 -23.251 1.00 50.56 425 PHE A O 1
ATOM 3057 N N . GLY A 1 426 ? 28.254 -3.115 -24.849 1.00 44.53 426 GLY A N 1
ATOM 3058 C CA . GLY A 1 426 ? 29.183 -4.223 -25.070 1.00 44.53 426 GLY A CA 1
ATOM 3059 C C . GLY A 1 426 ? 30.345 -4.290 -24.078 1.00 44.53 426 GLY A C 1
ATOM 3060 O O . GLY A 1 426 ? 31.131 -3.356 -23.938 1.00 44.53 426 GLY A O 1
ATOM 3061 N N . GLY A 1 427 ? 30.464 -5.458 -23.454 1.00 34.97 427 GLY A N 1
ATOM 3062 C CA . GLY A 1 427 ? 31.496 -5.841 -22.498 1.00 34.97 427 GLY A CA 1
ATOM 3063 C C . GLY A 1 427 ? 30.862 -6.774 -21.472 1.00 34.97 427 GLY A C 1
ATOM 3064 O O . GLY A 1 427 ? 30.064 -6.316 -20.679 1.00 34.97 427 GLY A O 1
ATOM 3065 N N . ASP A 1 428 ? 31.136 -8.077 -21.580 1.00 33.16 428 ASP A N 1
ATOM 3066 C CA . ASP A 1 428 ? 30.740 -9.191 -20.688 1.00 33.16 428 ASP A CA 1
ATOM 3067 C C . ASP A 1 428 ? 29.251 -9.462 -20.365 1.00 33.16 428 ASP A C 1
ATOM 3069 O O . ASP A 1 428 ? 28.949 -10.519 -19.810 1.00 33.16 428 ASP A O 1
ATOM 3073 N N . GLY A 1 429 ? 28.314 -8.604 -20.775 1.00 32.84 429 GLY A N 1
ATOM 3074 C CA . GLY A 1 429 ? 26.879 -8.831 -20.562 1.00 32.84 429 GLY A CA 1
ATOM 3075 C C . GLY A 1 429 ? 26.391 -8.431 -19.170 1.00 32.84 429 GLY A C 1
ATOM 3076 O O . GLY A 1 429 ? 25.243 -8.717 -18.827 1.00 32.84 429 GLY A O 1
ATOM 3077 N N . THR A 1 430 ? 27.227 -7.755 -18.378 1.00 32.94 430 THR A N 1
ATOM 3078 C CA . THR A 1 430 ? 26.795 -7.101 -17.145 1.00 32.94 430 THR A CA 1
ATOM 3079 C C . THR A 1 430 ? 26.386 -5.655 -17.420 1.00 32.94 430 THR A C 1
ATOM 3081 O O . THR A 1 430 ? 27.044 -4.913 -18.147 1.00 32.94 430 THR A O 1
ATOM 3084 N N . LEU A 1 431 ? 25.253 -5.239 -16.848 1.00 37.06 431 LEU A N 1
ATOM 3085 C CA . LEU A 1 431 ? 24.863 -3.831 -16.847 1.00 37.06 431 LEU A CA 1
ATOM 3086 C C . LEU A 1 431 ? 25.925 -3.020 -16.087 1.00 37.06 431 LEU A C 1
ATOM 3088 O O . LEU A 1 431 ? 26.469 -3.525 -15.095 1.00 37.06 431 LEU A O 1
ATOM 3092 N N . PRO A 1 432 ? 26.140 -1.732 -16.418 1.00 37.19 432 PRO A N 1
ATOM 3093 C CA . PRO A 1 432 ? 26.647 -0.826 -15.405 1.00 37.19 432 PRO A CA 1
ATOM 3094 C C . PRO A 1 432 ? 25.730 -0.968 -14.178 1.00 37.19 432 PRO A C 1
ATOM 3096 O O . PRO A 1 432 ? 24.507 -0.880 -14.331 1.00 37.19 432 PRO A O 1
ATOM 3099 N N . PRO A 1 433 ? 26.272 -1.256 -12.977 1.00 38.47 433 PRO A N 1
ATOM 3100 C CA . PRO A 1 433 ? 25.446 -1.375 -11.786 1.00 38.47 433 PRO A CA 1
ATOM 3101 C C . PRO A 1 433 ? 24.613 -0.095 -11.652 1.00 38.47 433 PRO A C 1
ATOM 3103 O O . PRO A 1 433 ? 25.160 0.977 -11.942 1.00 38.47 433 PRO A O 1
ATOM 3106 N N . PRO A 1 434 ? 23.331 -0.190 -11.241 1.00 41.78 434 PRO A N 1
ATOM 3107 C CA . PRO A 1 434 ? 22.436 0.958 -11.165 1.00 41.78 434 PRO A CA 1
ATOM 3108 C C . PRO A 1 434 ? 23.163 2.137 -10.528 1.00 41.78 434 PRO A C 1
ATOM 3110 O O . PRO A 1 434 ? 23.758 1.978 -9.455 1.00 41.78 434 PRO A O 1
ATOM 3113 N N . VAL A 1 435 ? 23.178 3.298 -11.189 1.00 38.19 435 VAL A N 1
ATOM 3114 C CA . VAL A 1 435 ? 23.707 4.499 -10.541 1.00 38.19 435 VAL A CA 1
ATOM 3115 C C . VAL A 1 435 ? 22.744 4.786 -9.389 1.00 38.19 435 VAL A C 1
ATOM 3117 O O . VAL A 1 435 ? 21.551 4.965 -9.641 1.00 38.19 435 VAL A O 1
ATOM 3120 N N . PRO A 1 436 ? 23.198 4.764 -8.121 1.00 38.88 436 PRO A N 1
ATOM 3121 C CA . PRO A 1 436 ? 22.328 5.112 -7.010 1.00 38.88 436 PRO A CA 1
ATOM 3122 C C . PRO A 1 436 ? 21.754 6.500 -7.264 1.00 38.88 436 PRO A C 1
ATOM 3124 O O . PRO A 1 436 ? 22.447 7.370 -7.792 1.00 38.88 436 PRO A O 1
ATOM 3127 N N . TYR A 1 437 ? 20.501 6.717 -6.892 1.00 35.50 437 TYR A N 1
ATOM 3128 C CA . TYR A 1 437 ? 19.872 8.022 -7.028 1.00 35.50 437 TYR A CA 1
ATOM 3129 C C . TYR A 1 437 ? 20.728 9.090 -6.314 1.00 35.50 437 TYR A C 1
ATOM 3131 O O . TYR A 1 437 ? 21.029 8.949 -5.129 1.00 35.50 437 TYR A O 1
ATOM 3139 N N . GLY A 1 438 ? 21.193 10.111 -7.047 1.00 34.12 438 GLY A N 1
ATOM 3140 C CA . GLY A 1 438 ? 22.117 11.139 -6.534 1.00 34.12 438 GLY A CA 1
ATOM 3141 C C . GLY A 1 438 ? 23.601 10.732 -6.449 1.00 34.12 438 GLY A C 1
ATOM 3142 O O . GLY A 1 438 ? 24.407 11.474 -5.889 1.00 34.12 438 GLY A O 1
ATOM 3143 N N . GLY A 1 439 ? 23.982 9.569 -6.980 1.00 30.00 439 GLY A N 1
ATOM 3144 C CA . GLY A 1 439 ? 25.371 9.134 -7.100 1.00 30.00 439 GLY A CA 1
ATOM 3145 C C . GLY A 1 439 ? 26.096 9.803 -8.270 1.00 30.00 439 GLY A C 1
ATOM 3146 O O . GLY A 1 439 ? 25.500 10.124 -9.294 1.00 30.00 439 GLY A O 1
ATOM 3147 N N . VAL A 1 440 ? 27.411 9.982 -8.133 1.00 29.28 440 VAL A N 1
ATOM 3148 C CA . VAL A 1 440 ? 28.268 10.447 -9.235 1.00 29.28 440 VAL A CA 1
ATOM 3149 C C . VAL A 1 440 ? 28.213 9.407 -10.369 1.00 29.28 440 VAL A C 1
ATOM 3151 O O . VAL A 1 440 ? 28.377 8.216 -10.073 1.00 29.28 440 VAL A O 1
ATOM 3154 N N . PRO A 1 441 ? 28.021 9.805 -11.644 1.00 36.50 441 PRO A N 1
ATOM 3155 C CA . PRO A 1 441 ? 28.089 8.880 -12.768 1.00 36.50 441 PRO A CA 1
ATOM 3156 C C . PRO A 1 441 ? 29.404 8.123 -12.729 1.00 36.50 441 PRO A C 1
ATOM 3158 O O . PRO A 1 441 ? 30.478 8.714 -12.570 1.00 36.50 441 PRO A O 1
ATOM 3161 N N . ARG A 1 442 ? 29.333 6.801 -12.866 1.00 38.38 442 ARG A N 1
ATOM 3162 C CA . ARG A 1 442 ? 30.549 6.001 -12.926 1.00 38.38 442 ARG A CA 1
ATOM 3163 C C . ARG A 1 442 ? 31.239 6.255 -14.259 1.00 38.38 442 ARG A C 1
ATOM 3165 O O . ARG A 1 442 ? 30.638 6.156 -15.322 1.00 38.38 442 ARG A O 1
ATOM 3172 N N . THR A 1 443 ? 32.530 6.540 -14.192 1.00 30.50 443 THR A N 1
ATOM 3173 C CA . THR A 1 443 ? 33.440 6.414 -15.326 1.00 30.50 443 THR A CA 1
ATOM 3174 C C . THR A 1 443 ? 33.584 4.931 -15.651 1.00 30.50 443 THR A C 1
ATOM 3176 O O . THR A 1 443 ? 34.187 4.194 -14.867 1.00 30.50 443 THR A O 1
ATOM 3179 N N . ALA A 1 444 ? 33.029 4.482 -16.777 1.00 35.06 444 ALA A N 1
ATOM 3180 C CA . ALA A 1 444 ? 33.427 3.206 -17.357 1.00 35.06 444 ALA A CA 1
ATOM 3181 C C . ALA A 1 444 ? 34.943 3.239 -17.627 1.00 35.06 444 ALA A C 1
ATOM 3183 O O . ALA A 1 444 ? 35.494 4.280 -18.002 1.00 35.06 444 ALA A O 1
ATOM 3184 N N . GLY A 1 445 ? 35.632 2.124 -17.375 1.00 35.22 445 GLY A N 1
ATOM 3185 C CA . GLY A 1 445 ? 37.024 1.975 -17.794 1.00 35.22 445 GLY A CA 1
ATOM 3186 C C . GLY A 1 445 ? 37.148 2.134 -19.316 1.00 35.22 445 GLY A C 1
ATOM 3187 O O . GLY A 1 445 ? 36.156 1.962 -20.024 1.00 35.22 445 GLY A O 1
ATOM 3188 N N . PRO A 1 446 ? 38.343 2.473 -19.834 1.00 34.56 446 PRO A N 1
ATOM 3189 C CA . PRO A 1 446 ? 38.563 2.520 -21.273 1.00 34.56 446 PRO A CA 1
ATOM 3190 C C . PRO A 1 446 ? 38.161 1.174 -21.895 1.00 34.56 446 PRO A C 1
ATOM 3192 O O . PRO A 1 446 ? 38.434 0.127 -21.297 1.00 34.56 446 PRO A O 1
ATOM 3195 N N . PRO A 1 447 ? 37.507 1.190 -23.065 1.00 35.25 447 PRO A N 1
ATOM 3196 C CA . PRO A 1 447 ? 37.065 -0.034 -23.716 1.00 35.25 447 PRO A CA 1
ATOM 3197 C C . PRO A 1 447 ? 38.253 -0.964 -24.001 1.00 35.25 447 PRO A C 1
ATOM 3199 O O . PRO A 1 447 ? 39.389 -0.492 -24.155 1.00 35.25 447 PRO A O 1
ATOM 3202 N N . PRO A 1 448 ? 38.031 -2.284 -24.107 1.00 35.88 448 PRO A N 1
ATOM 3203 C CA . PRO A 1 448 ? 39.085 -3.197 -24.521 1.00 35.88 448 PRO A CA 1
ATOM 3204 C C . PRO A 1 448 ? 39.653 -2.788 -25.890 1.00 35.88 448 PRO A C 1
ATOM 3206 O O . PRO A 1 448 ? 38.931 -2.333 -26.777 1.00 35.88 448 PRO A O 1
ATOM 3209 N N . ALA A 1 449 ? 40.964 -2.947 -26.079 1.00 31.09 449 ALA A N 1
ATOM 3210 C CA . ALA A 1 449 ? 41.618 -2.597 -27.338 1.00 31.09 449 ALA A CA 1
ATOM 3211 C C . ALA A 1 449 ? 40.987 -3.366 -28.519 1.00 31.09 449 ALA A C 1
ATOM 3213 O O . ALA A 1 449 ? 40.950 -4.594 -28.503 1.00 31.09 449 ALA A O 1
ATOM 3214 N N . GLY A 1 450 ? 40.499 -2.638 -29.531 1.00 33.97 450 GLY A N 1
ATOM 3215 C CA . GLY A 1 450 ? 39.772 -3.189 -30.687 1.00 33.97 450 GLY A CA 1
ATOM 3216 C C . GLY A 1 450 ? 38.279 -2.847 -30.709 1.00 33.97 450 GLY A C 1
ATOM 3217 O O . GLY A 1 450 ? 37.667 -2.882 -31.771 1.00 33.97 450 GLY A O 1
ATOM 3218 N N . PHE A 1 451 ? 37.714 -2.419 -29.580 1.00 32.38 451 PHE A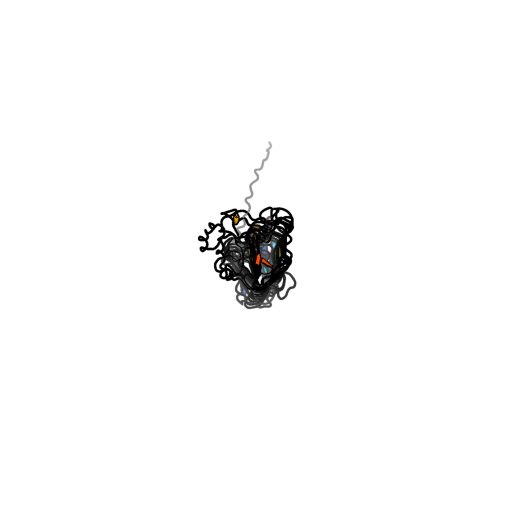 N 1
ATOM 3219 C CA . PHE A 1 451 ? 36.366 -1.867 -29.528 1.00 32.38 451 PHE A CA 1
ATOM 3220 C C . PHE A 1 451 ? 36.408 -0.392 -29.944 1.00 32.38 451 PHE A C 1
ATOM 3222 O O . PHE A 1 451 ? 36.978 0.446 -29.244 1.00 32.38 451 PHE A O 1
ATOM 3229 N N . SER A 1 452 ? 35.811 -0.059 -31.092 1.00 31.58 452 SER A N 1
ATOM 3230 C CA . SER A 1 452 ? 35.310 1.297 -31.301 1.00 31.58 452 SER A CA 1
ATOM 3231 C C . SER A 1 452 ? 33.912 1.347 -30.696 1.00 31.58 452 SER A C 1
ATOM 3233 O O . SER A 1 452 ? 32.989 0.647 -31.113 1.00 31.58 452 SER A O 1
ATOM 3235 N N . ASN A 1 453 ? 33.773 2.162 -29.662 1.00 36.47 453 ASN A N 1
ATOM 3236 C CA . ASN A 1 453 ? 32.580 2.222 -28.821 1.00 36.47 453 ASN A CA 1
ATOM 3237 C C . ASN A 1 453 ? 31.315 2.629 -29.567 1.00 36.47 453 ASN A C 1
ATOM 3239 O O . ASN A 1 453 ? 30.221 2.383 -29.096 1.00 36.47 453 ASN A O 1
ATOM 3243 N N . TYR A 1 454 ? 31.465 3.112 -30.794 1.00 31.17 454 TYR A N 1
ATOM 3244 C CA . TYR A 1 454 ? 30.399 3.370 -31.740 1.00 31.17 454 TYR A CA 1
ATOM 3245 C C . TYR A 1 454 ? 29.525 2.151 -32.059 1.00 31.17 454 TYR A C 1
ATOM 3247 O O . TYR A 1 454 ? 28.458 2.342 -32.625 1.00 31.17 454 TYR A O 1
ATOM 3255 N N . ASN A 1 455 ? 29.925 0.913 -31.786 1.00 36.19 455 ASN A N 1
ATOM 3256 C CA . ASN A 1 455 ? 29.259 -0.265 -32.339 1.00 36.19 455 ASN A CA 1
ATOM 3257 C C . ASN A 1 455 ? 28.292 -0.932 -31.355 1.00 36.19 455 ASN A C 1
ATOM 3259 O O . ASN A 1 455 ? 28.595 -1.972 -30.779 1.00 36.19 455 ASN A O 1
ATOM 3263 N N . ALA A 1 456 ? 27.087 -0.378 -31.213 1.00 36.66 456 ALA A N 1
ATOM 3264 C CA . ALA A 1 456 ? 25.989 -1.153 -30.646 1.00 36.66 456 ALA A CA 1
ATOM 3265 C C . ALA A 1 456 ? 25.709 -2.392 -31.534 1.00 36.66 456 ALA A C 1
ATOM 3267 O O . ALA A 1 456 ? 25.797 -2.270 -32.765 1.00 36.66 456 ALA A O 1
ATOM 3268 N N . PRO A 1 457 ? 25.400 -3.573 -30.960 1.00 39.16 457 PRO A N 1
ATOM 3269 C CA . PRO A 1 457 ? 25.134 -4.776 -31.739 1.00 39.16 457 PRO A CA 1
ATOM 3270 C C . PRO A 1 457 ? 23.957 -4.505 -32.671 1.00 39.16 457 PRO A C 1
ATOM 3272 O O . PRO A 1 457 ? 22.831 -4.285 -32.232 1.00 39.16 457 PRO A O 1
ATOM 3275 N N . GLY A 1 458 ? 24.248 -4.414 -33.967 1.00 34.31 458 GLY A N 1
ATOM 3276 C CA . GLY A 1 458 ? 23.258 -4.008 -34.947 1.00 34.31 458 GLY A CA 1
ATOM 3277 C C . GLY A 1 458 ? 22.077 -4.980 -34.992 1.00 34.31 458 GLY A C 1
ATOM 3278 O O . GLY A 1 458 ? 22.256 -6.190 -34.916 1.00 34.31 458 GLY A O 1
ATOM 3279 N N . GLY A 1 459 ? 20.873 -4.448 -35.134 1.00 34.16 459 GLY A N 1
ATOM 3280 C CA . GLY A 1 459 ? 19.669 -5.204 -35.410 1.00 34.16 459 GLY A CA 1
ATOM 3281 C C . GLY A 1 459 ? 19.072 -4.825 -36.752 1.00 34.16 459 GLY A C 1
ATOM 3282 O O . GLY A 1 459 ? 18.293 -3.888 -36.813 1.00 34.16 459 GLY A O 1
ATOM 3283 N N . ILE A 1 460 ? 19.454 -5.566 -37.791 1.00 34.62 460 ILE A N 1
ATOM 3284 C CA . ILE A 1 460 ? 18.710 -5.947 -39.012 1.00 34.62 460 ILE A CA 1
ATOM 3285 C C . ILE A 1 460 ? 19.536 -7.139 -39.518 1.00 34.62 460 ILE A C 1
ATOM 3287 O O . ILE A 1 460 ? 20.744 -6.981 -39.627 1.00 34.62 460 ILE A O 1
ATOM 3291 N N . THR A 1 461 ? 18.937 -8.291 -39.826 1.00 36.75 461 THR A N 1
ATOM 3292 C CA . THR A 1 461 ? 19.637 -9.417 -40.471 1.00 36.75 461 THR A CA 1
ATOM 3293 C C . THR A 1 461 ? 19.293 -9.435 -41.959 1.00 36.75 461 THR A C 1
ATOM 3295 O O . THR A 1 461 ? 18.169 -9.773 -42.321 1.00 36.75 461 THR A O 1
ATOM 3298 N N . GLU A 1 462 ? 20.240 -9.109 -42.844 1.00 38.62 462 GLU A N 1
ATOM 3299 C CA . GLU A 1 462 ? 20.062 -9.322 -44.290 1.00 38.62 462 GLU A CA 1
ATOM 3300 C C . GLU A 1 462 ? 20.794 -10.600 -44.717 1.00 38.62 462 GLU A C 1
ATOM 3302 O O . GLU A 1 462 ? 22.025 -10.655 -44.777 1.00 38.62 462 GLU A O 1
ATOM 3307 N N . GLY A 1 463 ? 20.030 -11.659 -44.983 1.00 37.28 463 GLY A N 1
ATOM 3308 C CA . GLY A 1 463 ? 20.557 -12.940 -45.440 1.00 37.28 463 GLY A CA 1
ATOM 3309 C C . GLY A 1 463 ? 20.897 -12.918 -46.927 1.00 37.28 463 GLY A C 1
ATOM 3310 O O . GLY A 1 463 ? 20.095 -13.349 -47.749 1.00 37.28 463 GLY A O 1
ATOM 3311 N N . ALA A 1 464 ? 22.110 -12.490 -47.275 1.00 35.28 464 ALA A N 1
ATOM 3312 C CA . ALA A 1 464 ? 22.705 -12.773 -48.580 1.00 35.28 464 ALA A CA 1
ATOM 3313 C C . ALA A 1 464 ? 23.995 -13.590 -48.393 1.00 35.28 464 ALA A C 1
ATOM 3315 O O . ALA A 1 464 ? 24.955 -13.139 -47.771 1.00 35.28 464 ALA A O 1
ATOM 3316 N N . ASN A 1 465 ? 24.025 -14.805 -48.955 1.00 40.19 465 ASN A N 1
ATOM 3317 C CA . ASN A 1 465 ? 25.194 -15.700 -49.025 1.00 40.19 465 ASN A CA 1
ATOM 3318 C C . ASN A 1 465 ? 25.729 -16.267 -47.691 1.00 40.19 465 ASN A C 1
ATOM 3320 O O . ASN A 1 465 ? 26.928 -16.510 -47.566 1.00 40.19 465 ASN A O 1
ATOM 3324 N N . GLY A 1 466 ? 24.866 -16.508 -46.697 1.00 39.03 466 GLY A N 1
ATOM 3325 C CA . GLY A 1 466 ? 25.268 -17.170 -45.444 1.00 39.03 466 GLY A CA 1
ATOM 3326 C C . GLY A 1 466 ? 26.076 -16.292 -44.480 1.00 39.03 466 GLY A C 1
ATOM 3327 O O . GLY A 1 466 ? 26.637 -16.808 -43.518 1.00 39.03 466 GLY A O 1
ATOM 3328 N N . LYS A 1 467 ? 26.126 -14.976 -44.722 1.00 38.47 467 LYS A N 1
ATOM 3329 C CA . LYS A 1 467 ? 26.673 -13.977 -43.799 1.00 38.47 467 LYS A CA 1
ATOM 3330 C C . LYS A 1 467 ? 25.529 -13.189 -43.169 1.00 38.47 467 LYS A C 1
ATOM 3332 O O . LYS A 1 467 ? 24.686 -12.664 -43.889 1.00 38.47 467 LYS A O 1
ATOM 3337 N N . ILE A 1 468 ? 25.520 -13.102 -41.842 1.00 42.78 468 ILE A N 1
ATOM 3338 C CA . ILE A 1 468 ? 24.569 -12.297 -41.070 1.00 42.78 468 ILE A CA 1
ATOM 3339 C C . ILE A 1 468 ? 25.239 -10.946 -40.822 1.00 42.78 468 ILE A C 1
ATOM 3341 O O . ILE A 1 468 ? 26.213 -10.856 -40.074 1.00 42.78 468 ILE A O 1
ATOM 3345 N N . LYS A 1 469 ? 24.769 -9.902 -41.507 1.00 38.31 469 LYS A N 1
ATOM 3346 C CA . LYS A 1 469 ? 25.122 -8.517 -41.176 1.00 38.31 469 LYS A CA 1
ATOM 3347 C C . LYS A 1 469 ? 24.090 -7.988 -40.205 1.00 38.31 469 LYS A C 1
ATOM 3349 O O . LYS A 1 469 ? 22.919 -8.236 -40.434 1.00 38.31 469 LYS A O 1
ATOM 3354 N N . ASN A 1 470 ? 24.557 -7.262 -39.196 1.00 42.25 470 ASN A N 1
ATOM 3355 C CA . ASN A 1 470 ? 23.783 -6.658 -38.118 1.00 42.25 470 ASN A CA 1
ATOM 3356 C C . ASN A 1 470 ? 23.885 -5.126 -38.254 1.00 42.25 470 ASN A C 1
ATOM 3358 O O . ASN A 1 470 ? 24.995 -4.580 -38.239 1.00 42.25 470 ASN A O 1
ATOM 3362 N N . TYR A 1 471 ? 22.760 -4.417 -38.408 1.00 41.53 471 TYR A N 1
ATOM 3363 C CA . TYR A 1 471 ? 22.755 -2.960 -38.629 1.00 41.53 471 TYR A CA 1
ATOM 3364 C C . TYR A 1 471 ? 22.244 -2.180 -37.414 1.00 41.53 471 TYR A C 1
ATOM 3366 O O . TYR A 1 471 ? 21.164 -2.445 -36.911 1.00 41.53 471 TYR A O 1
ATOM 3374 N N . SER A 1 472 ? 22.990 -1.178 -36.952 1.00 43.56 472 SER A N 1
ATOM 3375 C CA . SER A 1 472 ? 22.436 -0.146 -36.066 1.00 43.56 472 SER A CA 1
ATOM 3376 C C . SER A 1 472 ? 21.762 0.892 -36.960 1.00 43.56 472 SER A C 1
ATOM 3378 O O . SER A 1 472 ? 22.374 1.359 -37.928 1.00 43.56 472 SER A O 1
ATOM 3380 N N . ILE A 1 473 ? 20.508 1.242 -36.667 1.00 45.53 473 ILE A N 1
ATOM 3381 C CA . ILE A 1 473 ? 19.835 2.352 -37.348 1.00 45.53 473 ILE A CA 1
ATOM 3382 C C . ILE A 1 473 ? 20.410 3.642 -36.757 1.00 45.53 473 ILE A C 1
ATOM 3384 O O . ILE A 1 473 ? 19.968 4.105 -35.712 1.00 45.53 473 ILE A O 1
ATOM 3388 N N . ARG A 1 474 ? 21.453 4.181 -37.398 1.00 43.94 474 ARG A N 1
ATOM 3389 C CA . ARG A 1 474 ? 22.141 5.405 -36.948 1.00 43.94 474 ARG A CA 1
ATOM 3390 C C . ARG A 1 474 ? 21.600 6.679 -37.589 1.00 43.94 474 ARG A C 1
ATOM 3392 O O . ARG A 1 474 ? 21.890 7.764 -37.101 1.00 43.94 474 ARG A O 1
ATOM 3399 N N . SER A 1 475 ? 20.873 6.567 -38.699 1.00 38.12 475 SER A N 1
ATOM 3400 C CA . SER A 1 475 ? 20.267 7.708 -39.386 1.00 38.12 475 SER A CA 1
ATOM 3401 C C . SER A 1 475 ? 19.273 7.256 -40.459 1.00 38.12 475 SER A C 1
ATOM 3403 O O . SER A 1 475 ? 19.328 6.132 -40.965 1.00 38.12 475 SER A O 1
ATOM 3405 N N . PHE A 1 476 ? 18.369 8.163 -40.832 1.00 41.44 476 PHE A N 1
ATOM 3406 C CA . PHE A 1 476 ? 17.498 8.027 -41.996 1.00 41.44 476 PHE A CA 1
ATOM 3407 C C . PHE A 1 476 ? 18.019 8.935 -43.111 1.00 41.44 476 PHE A C 1
ATOM 3409 O O . PHE A 1 476 ? 18.160 10.143 -42.932 1.00 41.44 476 PHE A O 1
ATOM 3416 N N . GLY A 1 477 ? 18.304 8.357 -44.276 1.00 33.78 477 GLY A N 1
ATOM 3417 C CA . GLY A 1 477 ? 18.686 9.097 -45.477 1.00 33.78 477 GLY A CA 1
ATOM 3418 C C . GLY A 1 477 ? 17.593 8.954 -46.529 1.00 33.78 477 GLY A C 1
ATOM 3419 O O . GLY A 1 477 ? 17.257 7.836 -46.906 1.00 33.78 477 GLY A O 1
ATOM 3420 N N . ALA A 1 478 ? 17.025 10.073 -46.990 1.00 39.62 478 ALA A N 1
ATOM 3421 C CA . ALA A 1 478 ? 15.936 10.114 -47.980 1.00 39.62 478 ALA A CA 1
ATOM 3422 C C . ALA A 1 478 ? 14.673 9.295 -47.612 1.00 39.62 478 ALA A C 1
ATOM 3424 O O . ALA A 1 478 ? 13.983 8.790 -48.493 1.00 39.62 478 ALA A O 1
ATOM 3425 N N . GLY A 1 479 ? 14.357 9.160 -46.320 1.00 38.56 479 GLY A N 1
ATOM 3426 C CA . GLY A 1 479 ? 13.165 8.426 -45.871 1.00 38.56 479 GLY A CA 1
ATOM 3427 C C . GLY A 1 479 ? 13.282 6.918 -45.881 1.00 38.56 479 GLY A C 1
ATOM 3428 O O . GLY A 1 479 ? 12.267 6.233 -45.832 1.00 38.56 479 GLY A O 1
ATOM 3429 N N . GLN A 1 480 ? 14.503 6.401 -45.953 1.00 40.41 480 GLN A N 1
ATOM 3430 C CA . GLN A 1 480 ? 14.795 4.997 -45.718 1.00 40.41 480 GLN A CA 1
ATOM 3431 C C . GLN A 1 480 ? 15.759 4.896 -44.530 1.00 40.41 480 GLN A C 1
ATOM 3433 O O . GLN A 1 480 ? 16.677 5.724 -44.433 1.00 40.41 480 GLN A O 1
ATOM 3438 N N . PRO A 1 481 ? 15.572 3.921 -43.620 1.00 43.53 481 PRO A N 1
ATOM 3439 C CA . PRO A 1 481 ? 16.558 3.642 -42.586 1.00 43.53 481 PRO A CA 1
ATOM 3440 C C . PRO A 1 481 ? 17.883 3.318 -43.276 1.00 43.53 481 PRO A C 1
ATOM 3442 O O . PRO A 1 481 ? 17.988 2.341 -44.019 1.00 43.53 481 PRO A O 1
ATOM 3445 N N . GLN A 1 482 ? 18.902 4.155 -43.072 1.00 42.75 482 GLN A N 1
ATOM 3446 C CA . GLN A 1 482 ? 20.241 3.813 -43.522 1.00 42.75 482 GLN A CA 1
ATOM 3447 C C . GLN A 1 482 ? 20.836 2.882 -42.479 1.00 42.75 482 GLN A C 1
ATOM 3449 O O . GLN A 1 482 ? 21.370 3.305 -41.454 1.00 42.75 482 GLN A O 1
ATOM 3454 N N . GLY A 1 483 ? 20.722 1.583 -42.750 1.00 41.97 483 GLY A N 1
ATOM 3455 C CA . GLY A 1 483 ? 21.495 0.590 -42.034 1.00 41.97 483 GLY A CA 1
ATOM 3456 C C . GLY A 1 483 ? 22.976 0.884 -42.250 1.00 41.97 483 GLY A C 1
ATOM 3457 O O . GLY A 1 483 ? 23.532 0.582 -43.305 1.00 41.97 483 GLY A O 1
ATOM 3458 N N . VAL A 1 484 ? 23.644 1.440 -41.243 1.00 42.00 484 VAL A N 1
ATOM 3459 C CA . VAL A 1 484 ? 25.104 1.388 -41.197 1.00 42.00 484 VAL A CA 1
ATOM 3460 C C . VAL A 1 484 ? 25.431 -0.023 -40.738 1.00 42.00 484 VAL A C 1
ATOM 3462 O O . VAL A 1 484 ? 25.107 -0.392 -39.609 1.00 42.00 484 VAL A O 1
ATOM 3465 N N . ALA A 1 485 ? 25.996 -0.846 -41.627 1.00 37.16 485 ALA A N 1
ATOM 3466 C CA . ALA A 1 485 ? 26.477 -2.167 -41.242 1.00 37.16 485 ALA A CA 1
ATOM 3467 C C . ALA A 1 485 ? 27.540 -1.951 -40.170 1.00 37.16 485 ALA A C 1
ATOM 3469 O O . ALA A 1 485 ? 28.605 -1.400 -40.442 1.00 37.16 485 ALA A O 1
ATOM 3470 N N . VAL A 1 486 ? 27.219 -2.329 -38.940 1.00 44.38 486 VAL A N 1
ATOM 3471 C CA . VAL A 1 486 ? 28.128 -2.147 -37.812 1.00 44.38 486 VAL A CA 1
ATOM 3472 C C . VAL A 1 486 ? 29.125 -3.305 -37.744 1.00 44.38 486 VAL A C 1
ATOM 3474 O O . VAL A 1 486 ? 30.176 -3.181 -37.124 1.00 44.38 486 VAL A O 1
ATOM 3477 N N . TYR A 1 487 ? 28.820 -4.422 -38.416 1.00 49.78 487 TYR A N 1
ATOM 3478 C CA . TYR A 1 487 ? 29.498 -5.688 -38.184 1.00 49.78 487 TYR A CA 1
ATOM 3479 C C . TYR A 1 487 ? 29.522 -6.644 -39.396 1.00 49.78 487 TYR A C 1
ATOM 3481 O O . TYR A 1 487 ? 28.516 -6.801 -40.095 1.00 49.78 487 TYR A O 1
ATOM 3489 N N . ASP A 1 488 ? 30.661 -7.328 -39.590 1.00 44.50 488 ASP A N 1
ATOM 3490 C CA . ASP A 1 488 ? 30.836 -8.516 -40.442 1.00 44.50 488 ASP A CA 1
ATOM 3491 C C . ASP A 1 488 ? 31.401 -9.674 -39.595 1.00 44.50 488 ASP A C 1
ATOM 3493 O O . ASP A 1 488 ? 32.509 -9.592 -39.059 1.00 44.50 488 ASP A O 1
ATOM 3497 N N . THR A 1 489 ? 30.659 -10.786 -39.523 1.00 42.84 489 THR A N 1
ATOM 3498 C CA . THR A 1 489 ? 31.083 -12.057 -38.894 1.00 42.84 489 THR A CA 1
ATOM 3499 C C . THR A 1 489 ? 32.450 -12.572 -39.345 1.00 42.84 489 THR A C 1
ATOM 3501 O O . THR A 1 489 ? 33.084 -13.339 -38.626 1.00 42.84 489 THR A O 1
ATOM 3504 N N . ALA A 1 490 ? 32.918 -12.166 -40.527 1.00 45.62 490 ALA A N 1
ATOM 3505 C CA . ALA A 1 490 ? 34.206 -12.582 -41.061 1.00 45.62 490 ALA A CA 1
ATOM 3506 C C . ALA A 1 490 ? 35.406 -11.863 -40.421 1.00 45.62 490 ALA A C 1
ATOM 3508 O O . ALA A 1 490 ? 36.518 -12.383 -40.503 1.00 45.62 490 ALA A O 1
ATOM 3509 N N . THR A 1 491 ? 35.213 -10.685 -39.819 1.00 45.97 491 THR A N 1
ATOM 3510 C CA . THR A 1 491 ? 36.317 -9.853 -39.308 1.00 45.97 491 THR A CA 1
ATOM 3511 C C . THR A 1 491 ? 36.406 -9.795 -37.788 1.00 45.97 491 THR A C 1
ATOM 3513 O O . THR A 1 491 ? 37.476 -9.461 -37.291 1.00 45.97 491 THR A O 1
ATOM 3516 N N . ASP A 1 492 ? 35.338 -10.125 -37.050 1.00 43.38 492 ASP A N 1
ATOM 3517 C CA . ASP A 1 492 ? 35.346 -9.992 -35.585 1.00 43.38 492 ASP A CA 1
ATOM 3518 C C . ASP A 1 492 ? 34.470 -11.043 -34.850 1.00 43.38 492 ASP A C 1
ATOM 3520 O O . ASP A 1 492 ? 33.344 -10.775 -34.427 1.00 43.38 492 ASP A O 1
ATOM 3524 N N . PRO A 1 493 ? 34.930 -12.302 -34.733 1.00 44.91 493 PRO A N 1
ATOM 3525 C CA . PRO A 1 493 ? 34.108 -13.429 -34.274 1.00 44.91 493 PRO A CA 1
ATOM 3526 C C . PRO A 1 493 ? 33.803 -13.448 -32.762 1.00 44.91 493 PRO A C 1
ATOM 3528 O O . PRO A 1 493 ? 32.949 -14.219 -32.334 1.00 44.91 493 PRO A O 1
ATOM 3531 N N . ASN A 1 494 ? 34.464 -12.615 -31.949 1.00 41.62 494 ASN A N 1
ATOM 3532 C CA . ASN A 1 494 ? 34.388 -12.680 -30.480 1.00 41.62 494 ASN A CA 1
ATOM 3533 C C . ASN A 1 494 ? 33.389 -11.687 -29.848 1.00 41.62 494 ASN A C 1
ATOM 3535 O O . ASN A 1 494 ? 33.228 -11.683 -28.630 1.00 41.62 494 ASN A O 1
ATOM 3539 N N . ILE A 1 495 ? 32.701 -10.864 -30.648 1.00 43.69 495 ILE A N 1
ATOM 3540 C CA . ILE A 1 495 ? 31.755 -9.830 -30.171 1.00 43.69 495 ILE A CA 1
ATOM 3541 C C . ILE A 1 495 ? 30.368 -10.409 -29.793 1.00 43.69 495 ILE A C 1
ATOM 3543 O O . ILE A 1 495 ? 29.552 -9.734 -29.173 1.00 43.69 495 ILE A O 1
ATOM 3547 N N . HIS A 1 496 ? 30.105 -11.687 -30.089 1.00 35.94 496 HIS A N 1
ATOM 3548 C CA . HIS A 1 496 ? 28.791 -12.344 -29.943 1.00 35.94 496 HIS A CA 1
ATOM 3549 C C . HIS A 1 496 ? 28.381 -12.784 -28.534 1.00 35.94 496 HIS A C 1
ATOM 3551 O O . HIS A 1 496 ? 27.310 -13.362 -28.384 1.00 35.94 496 HIS A O 1
ATOM 3557 N N . VAL A 1 497 ? 29.174 -12.564 -27.484 1.00 44.09 497 VAL A N 1
ATOM 3558 C CA . VAL A 1 497 ? 28.863 -13.190 -26.178 1.00 44.09 497 VAL A CA 1
ATOM 3559 C C . VAL A 1 497 ? 27.576 -12.627 -25.533 1.00 44.09 497 VAL A C 1
ATOM 3561 O O . VAL A 1 497 ? 27.043 -13.238 -24.613 1.00 44.09 497 VAL A O 1
ATOM 3564 N N . THR A 1 498 ? 27.037 -11.501 -26.021 1.00 48.59 498 THR A N 1
ATOM 3565 C CA . THR A 1 498 ? 25.924 -10.774 -25.374 1.00 48.59 498 THR A CA 1
ATOM 3566 C C . THR A 1 498 ? 24.652 -10.598 -26.219 1.00 48.59 498 THR A C 1
ATOM 3568 O O . THR A 1 498 ? 23.678 -10.030 -25.720 1.00 48.59 498 THR A O 1
ATOM 3571 N N . VAL A 1 499 ? 24.621 -11.082 -27.468 1.00 52.12 499 VAL A N 1
ATOM 3572 C CA . VAL A 1 499 ? 23.416 -11.095 -28.325 1.00 52.12 499 VAL A CA 1
ATOM 3573 C C . VAL A 1 499 ? 22.834 -12.501 -28.300 1.00 52.12 499 VAL A C 1
ATOM 3575 O O . VAL A 1 499 ? 23.462 -13.436 -28.788 1.00 52.12 499 VAL A O 1
ATOM 3578 N N . LEU A 1 500 ? 21.650 -12.659 -27.713 1.00 55.56 500 LEU A N 1
ATOM 3579 C CA . LEU A 1 500 ? 20.996 -13.959 -27.596 1.00 55.56 500 LEU A CA 1
ATOM 3580 C C . LEU A 1 500 ? 20.020 -14.182 -28.756 1.00 55.56 500 LEU A C 1
ATOM 3582 O O . LEU A 1 500 ? 19.401 -13.247 -29.269 1.00 55.56 500 LEU A O 1
ATOM 3586 N N . ASP A 1 501 ? 19.878 -15.443 -29.160 1.00 58.97 501 ASP A N 1
ATOM 3587 C CA . ASP A 1 501 ? 19.041 -15.826 -30.295 1.00 58.97 501 ASP A CA 1
ATOM 3588 C C . ASP A 1 501 ? 17.562 -15.436 -30.110 1.00 58.97 501 ASP A C 1
ATOM 3590 O O . ASP A 1 501 ? 17.028 -15.388 -29.000 1.00 58.97 501 ASP A O 1
ATOM 3594 N N . GLY A 1 502 ? 16.873 -15.203 -31.231 1.00 63.28 502 GLY A N 1
ATOM 3595 C CA . GLY A 1 502 ? 15.409 -15.108 -31.281 1.00 63.28 502 GLY A CA 1
ATOM 3596 C C . GLY A 1 502 ? 14.791 -13.780 -30.831 1.00 63.28 502 GLY A C 1
ATOM 3597 O O . GLY A 1 502 ? 13.568 -13.705 -30.735 1.00 63.28 502 GLY A O 1
ATOM 3598 N N . GLY A 1 503 ? 15.593 -12.742 -30.573 1.00 65.94 503 GLY A N 1
ATOM 3599 C CA . GLY A 1 503 ? 15.092 -11.401 -30.252 1.00 65.94 503 GLY A CA 1
ATOM 3600 C C . GLY A 1 503 ? 14.301 -10.767 -31.404 1.00 65.94 503 GLY A C 1
ATOM 3601 O O . GLY A 1 503 ? 14.813 -10.698 -32.525 1.00 65.94 503 GLY A O 1
ATOM 3602 N N . VAL A 1 504 ? 13.083 -10.278 -31.139 1.00 70.69 504 VAL A N 1
ATOM 3603 C CA . VAL A 1 504 ? 12.215 -9.619 -32.139 1.00 70.69 504 VAL A CA 1
ATOM 3604 C C . VAL A 1 504 ? 11.752 -8.247 -31.654 1.00 70.69 504 VAL A C 1
ATOM 3606 O O . VAL A 1 504 ? 11.300 -8.122 -30.517 1.00 70.69 504 VAL A O 1
ATOM 3609 N N . ILE A 1 505 ? 11.815 -7.232 -32.525 1.00 75.62 505 ILE A N 1
ATOM 3610 C CA . ILE A 1 505 ? 11.207 -5.914 -32.283 1.00 75.62 505 ILE A CA 1
ATOM 3611 C C . ILE A 1 505 ? 10.300 -5.509 -33.448 1.00 75.62 505 ILE A C 1
ATOM 3613 O O . ILE A 1 505 ? 10.707 -5.538 -34.611 1.00 75.62 505 ILE A O 1
ATOM 3617 N N . THR A 1 506 ? 9.091 -5.060 -33.112 1.00 76.12 506 THR A N 1
ATOM 3618 C CA . THR A 1 506 ? 8.177 -4.313 -33.982 1.00 76.12 506 THR A CA 1
ATOM 3619 C C . THR A 1 506 ? 7.790 -3.013 -33.289 1.00 76.12 506 THR A C 1
ATOM 3621 O O . THR A 1 506 ? 7.093 -3.033 -32.271 1.00 76.12 506 THR A O 1
ATOM 3624 N N . ALA A 1 507 ? 8.252 -1.888 -33.834 1.00 77.88 507 ALA A N 1
ATOM 3625 C CA . ALA A 1 507 ? 8.064 -0.567 -33.248 1.00 77.88 507 ALA A CA 1
ATOM 3626 C C . ALA A 1 507 ? 7.848 0.502 -34.327 1.00 77.88 507 ALA A C 1
ATOM 3628 O O . ALA A 1 507 ? 8.505 0.434 -35.351 1.00 77.88 507 ALA A O 1
ATOM 3629 N N . SER A 1 508 ? 7.018 1.514 -34.086 1.00 79.75 508 SER A N 1
ATOM 3630 C CA . SER A 1 508 ? 6.864 2.700 -34.942 1.00 79.75 508 SER A CA 1
ATOM 3631 C C . SER A 1 508 ? 7.136 3.972 -34.142 1.00 79.75 508 SER A C 1
ATOM 3633 O O . SER A 1 508 ? 6.622 4.107 -33.029 1.00 79.75 508 SER A O 1
ATOM 3635 N N . VAL A 1 509 ? 7.888 4.917 -34.710 1.00 78.50 509 VAL A N 1
ATOM 3636 C CA . VAL A 1 509 ? 8.211 6.206 -34.075 1.00 78.50 509 VAL A CA 1
ATOM 3637 C C . VAL A 1 509 ? 7.762 7.327 -35.005 1.00 78.50 509 VAL A C 1
ATOM 3639 O O . VAL A 1 509 ? 8.319 7.493 -36.086 1.00 78.50 509 VAL A O 1
ATOM 3642 N N . SER A 1 510 ? 6.740 8.094 -34.616 1.00 80.31 510 SER A N 1
ATOM 3643 C CA . SER A 1 510 ? 6.186 9.138 -35.490 1.00 80.31 510 SER A CA 1
ATOM 3644 C C . SER A 1 510 ? 7.078 10.376 -35.592 1.00 80.31 510 SER A C 1
ATOM 3646 O O . SER A 1 510 ? 7.016 11.088 -36.593 1.00 80.31 510 SER A O 1
ATOM 3648 N N . GLY A 1 511 ? 7.855 10.662 -34.545 1.00 76.88 511 GLY A N 1
ATOM 3649 C CA . GLY A 1 511 ? 8.855 11.727 -34.503 1.00 76.88 511 GLY A CA 1
ATOM 3650 C C . GLY A 1 511 ? 10.238 11.252 -34.950 1.00 76.88 511 GLY A C 1
ATOM 3651 O O . GLY A 1 511 ? 10.370 10.285 -35.702 1.00 76.88 511 GLY A O 1
ATOM 3652 N N . SER A 1 512 ? 11.276 11.943 -34.479 1.00 77.00 512 SER A N 1
ATOM 3653 C CA . SER A 1 512 ? 12.665 11.667 -34.857 1.00 77.00 512 SER A CA 1
ATOM 3654 C C . SER A 1 512 ? 13.310 10.628 -33.936 1.00 77.00 512 SER A C 1
ATOM 3656 O O . SER A 1 512 ? 12.937 10.474 -32.773 1.00 77.00 512 SER A O 1
ATOM 3658 N N . VAL A 1 513 ? 14.326 9.932 -34.446 1.00 72.88 513 VAL A N 1
ATOM 3659 C CA . VAL A 1 513 ? 15.247 9.128 -33.629 1.00 72.88 513 VAL A CA 1
ATOM 3660 C C . VAL A 1 513 ? 16.538 9.928 -33.480 1.00 72.88 513 VAL A C 1
ATOM 3662 O O . VAL A 1 513 ? 17.268 10.098 -34.455 1.00 72.88 513 VAL A O 1
ATOM 3665 N N . ILE A 1 514 ? 16.788 10.462 -32.285 1.00 71.06 514 ILE A N 1
ATOM 3666 C CA . ILE A 1 514 ? 17.839 11.451 -32.017 1.00 71.06 514 ILE A CA 1
ATOM 3667 C C . ILE A 1 514 ? 18.847 10.866 -31.037 1.00 71.06 514 ILE A C 1
ATOM 3669 O O . ILE A 1 514 ? 18.478 10.530 -29.919 1.00 71.06 514 ILE A O 1
ATOM 3673 N N . SER A 1 515 ? 20.121 10.820 -31.431 1.00 69.19 515 SER A N 1
ATOM 3674 C CA . SER A 1 515 ? 21.230 10.530 -30.519 1.00 69.19 515 SER A CA 1
ATOM 3675 C C . SER A 1 515 ? 22.118 11.753 -30.370 1.00 69.19 515 SER A C 1
ATOM 3677 O O . SER A 1 515 ? 22.710 12.222 -31.345 1.00 69.19 515 SER A O 1
ATOM 3679 N N . SER A 1 516 ? 22.238 12.245 -29.145 1.00 67.56 516 SER A N 1
ATOM 3680 C CA . SER A 1 516 ? 23.170 13.307 -28.799 1.00 67.56 516 SER A CA 1
ATOM 3681 C C . SER A 1 516 ? 24.609 12.782 -28.871 1.00 67.56 516 SER A C 1
ATOM 3683 O O . SER A 1 516 ? 24.867 11.647 -28.462 1.00 67.56 516 SER A O 1
ATOM 3685 N N . PRO A 1 517 ? 25.575 13.576 -29.367 1.00 62.16 517 PRO A N 1
ATOM 3686 C CA . PRO A 1 517 ? 26.984 13.226 -29.260 1.00 62.16 517 PRO A CA 1
ATOM 3687 C C . PRO A 1 517 ? 27.399 13.171 -27.788 1.00 62.16 517 PRO A C 1
ATOM 3689 O O . PRO A 1 517 ? 27.320 14.174 -27.079 1.00 62.16 517 PRO A O 1
ATOM 3692 N N . HIS A 1 518 ? 27.877 12.017 -27.342 1.00 54.75 518 HIS A N 1
ATOM 3693 C CA . HIS A 1 518 ? 28.391 11.799 -25.994 1.00 54.75 518 HIS A CA 1
ATOM 3694 C C . HIS A 1 518 ? 29.699 11.011 -26.037 1.00 54.75 518 HIS A C 1
ATOM 3696 O O . HIS A 1 518 ? 30.115 10.518 -27.089 1.00 54.75 518 HIS A O 1
ATOM 3702 N N . ASP A 1 519 ? 30.402 10.974 -24.904 1.00 46.81 519 ASP A N 1
ATOM 3703 C CA . ASP A 1 519 ? 31.523 10.056 -24.764 1.00 46.81 519 ASP A CA 1
ATOM 3704 C C . ASP A 1 519 ? 31.015 8.626 -24.553 1.00 46.81 519 ASP A C 1
ATOM 3706 O O . ASP A 1 519 ? 29.847 8.375 -24.268 1.00 46.81 519 ASP A O 1
ATOM 3710 N N . ASP A 1 520 ? 31.916 7.668 -24.713 1.00 47.78 520 ASP A N 1
ATOM 3711 C CA . ASP A 1 520 ? 31.605 6.245 -24.843 1.00 47.78 520 ASP A CA 1
ATOM 3712 C C . ASP A 1 520 ? 31.074 5.555 -23.564 1.00 47.78 520 ASP A C 1
ATOM 3714 O O . ASP A 1 520 ? 31.154 4.336 -23.414 1.00 47.78 520 ASP A O 1
ATOM 3718 N N . ARG A 1 521 ? 30.600 6.333 -22.589 1.00 45.09 521 ARG A N 1
ATOM 3719 C CA . ARG A 1 521 ? 30.177 5.873 -21.261 1.00 45.09 521 ARG A CA 1
ATOM 3720 C C . ARG A 1 521 ? 28.679 5.589 -21.163 1.00 45.09 521 ARG A C 1
ATOM 3722 O O . ARG A 1 521 ? 28.243 5.104 -20.120 1.00 45.09 521 ARG A O 1
ATOM 3729 N N . PHE A 1 522 ? 27.899 5.906 -22.195 1.00 48.44 522 PHE A N 1
ATOM 3730 C CA . PHE A 1 522 ? 26.438 5.847 -22.164 1.00 48.44 522 PHE A CA 1
ATOM 3731 C C . PHE A 1 522 ? 25.870 5.118 -23.378 1.00 48.44 522 PHE A C 1
ATOM 3733 O O . PHE A 1 522 ? 26.481 5.109 -24.445 1.00 48.44 522 PHE A O 1
ATOM 3740 N N . ASP A 1 523 ? 24.665 4.560 -23.226 1.00 48.78 523 ASP A N 1
ATOM 3741 C CA . ASP A 1 523 ? 23.952 3.943 -24.343 1.00 48.78 523 ASP A CA 1
ATOM 3742 C C . ASP A 1 523 ? 23.741 4.937 -25.484 1.00 48.78 523 ASP A C 1
ATOM 3744 O O . ASP A 1 523 ? 23.411 6.104 -25.261 1.00 48.78 523 ASP A O 1
ATOM 3748 N N . TYR A 1 524 ? 23.908 4.470 -26.720 1.00 54.28 524 TYR A N 1
ATOM 3749 C CA . TYR A 1 524 ? 23.434 5.208 -27.887 1.00 54.28 524 TYR A CA 1
ATOM 3750 C C . TYR A 1 524 ? 21.927 5.038 -28.014 1.00 54.28 524 TYR A C 1
ATOM 3752 O O . TYR A 1 524 ? 21.389 3.966 -27.724 1.00 54.28 524 TYR A O 1
ATOM 3760 N N . THR A 1 525 ? 21.266 6.060 -28.551 1.00 52.75 525 THR A N 1
ATOM 3761 C CA . THR A 1 525 ? 19.874 5.919 -28.987 1.00 52.75 525 THR A CA 1
ATOM 3762 C C . THR A 1 525 ? 19.784 4.846 -30.051 1.00 52.75 525 THR A C 1
ATOM 3764 O O . THR A 1 525 ? 20.547 4.873 -31.021 1.00 52.75 525 THR A O 1
ATOM 3767 N N . GLY A 1 526 ? 18.843 3.920 -29.917 1.00 58.59 526 GLY A N 1
ATOM 3768 C CA . GLY A 1 526 ? 18.683 2.907 -30.946 1.00 58.59 526 GLY A CA 1
ATOM 3769 C C . GLY A 1 526 ? 17.693 1.806 -30.625 1.00 58.59 526 GLY A C 1
ATOM 3770 O O . GLY A 1 526 ? 17.170 1.680 -29.519 1.00 58.59 526 GLY A O 1
ATOM 3771 N N . VAL A 1 527 ? 17.450 1.001 -31.654 1.00 53.97 527 VAL A N 1
ATOM 3772 C CA . VAL A 1 527 ? 16.634 -0.210 -31.605 1.00 53.97 527 VAL A CA 1
ATOM 3773 C C . VAL A 1 527 ? 17.557 -1.412 -31.826 1.00 53.97 527 VAL A C 1
ATOM 3775 O O . VAL A 1 527 ? 18.267 -1.450 -32.833 1.00 53.97 527 VAL A O 1
ATOM 3778 N N . PHE A 1 528 ? 17.557 -2.382 -30.906 1.00 56.59 528 PHE A N 1
ATOM 3779 C CA . PHE A 1 528 ? 18.503 -3.509 -30.890 1.00 56.59 528 PHE A CA 1
ATOM 3780 C C . PHE A 1 528 ? 17.801 -4.867 -30.764 1.00 56.59 528 PHE A C 1
ATOM 3782 O O . PHE A 1 528 ? 17.313 -5.229 -29.695 1.00 56.59 528 PHE A O 1
ATOM 3789 N N . ALA A 1 529 ? 17.785 -5.653 -31.844 1.00 50.03 529 ALA A N 1
ATOM 3790 C CA . ALA A 1 529 ? 17.332 -7.047 -31.832 1.00 50.03 529 ALA A CA 1
ATOM 3791 C C . ALA A 1 529 ? 17.888 -7.848 -33.011 1.00 50.03 529 ALA A C 1
ATOM 3793 O O . ALA A 1 529 ? 18.190 -7.275 -34.051 1.00 50.03 529 ALA A O 1
ATOM 3794 N N . LEU A 1 530 ? 17.952 -9.179 -32.881 1.00 41.78 530 LEU A N 1
ATOM 3795 C CA . LEU A 1 530 ? 18.371 -10.076 -33.969 1.00 41.78 530 LEU A CA 1
ATOM 3796 C C . LEU A 1 530 ? 17.477 -9.927 -35.215 1.00 41.78 530 LEU A C 1
ATOM 3798 O O . LEU A 1 530 ? 17.960 -9.960 -36.350 1.00 41.78 530 LEU A O 1
ATOM 3802 N N . ASN A 1 531 ? 16.173 -9.736 -35.000 1.00 44.88 531 ASN A N 1
ATOM 3803 C CA . ASN A 1 531 ? 15.196 -9.474 -36.046 1.00 44.88 531 ASN A CA 1
ATOM 3804 C C . ASN A 1 531 ? 14.412 -8.189 -35.740 1.00 44.88 531 ASN A C 1
ATOM 3806 O O . ASN A 1 531 ? 13.638 -8.121 -34.784 1.00 44.88 531 ASN A O 1
ATOM 3810 N N . THR A 1 532 ? 14.609 -7.166 -36.563 1.00 42.59 532 THR A N 1
ATOM 3811 C CA . THR A 1 532 ? 13.877 -5.899 -36.507 1.00 42.59 532 THR A CA 1
ATOM 3812 C C . THR A 1 532 ? 12.970 -5.815 -37.731 1.00 42.59 532 THR A C 1
ATOM 3814 O O . THR A 1 532 ? 13.422 -5.935 -38.868 1.00 42.59 532 THR A O 1
ATOM 3817 N N . ALA A 1 533 ? 11.669 -5.634 -37.511 1.00 36.34 533 ALA A N 1
ATOM 3818 C CA . ALA A 1 533 ? 10.694 -5.490 -38.586 1.00 36.34 533 ALA A CA 1
ATOM 3819 C C . ALA A 1 533 ? 9.804 -4.270 -38.327 1.00 36.34 533 ALA A C 1
ATOM 3821 O O . ALA A 1 533 ? 9.285 -4.104 -37.226 1.00 36.34 533 ALA A O 1
ATOM 3822 N N . GLY A 1 534 ? 9.609 -3.430 -39.349 1.00 32.38 534 GLY A N 1
ATOM 3823 C CA . GLY A 1 534 ? 8.625 -2.341 -39.318 1.00 32.38 534 GLY A CA 1
ATOM 3824 C C . GLY A 1 534 ? 9.004 -1.098 -38.506 1.00 32.38 534 GLY A C 1
ATOM 3825 O O . GLY A 1 534 ? 8.100 -0.404 -38.058 1.00 32.38 534 GLY A O 1
ATOM 3826 N N . VAL A 1 535 ? 10.301 -0.808 -38.314 1.00 41.00 535 VAL A N 1
ATOM 3827 C CA . VAL A 1 535 ? 10.758 0.458 -37.706 1.00 41.00 535 VAL A CA 1
ATOM 3828 C C . VAL A 1 535 ? 10.675 1.599 -38.718 1.00 41.00 535 VAL A C 1
ATOM 3830 O O . VAL A 1 535 ? 11.653 1.923 -39.391 1.00 41.00 535 VAL A O 1
ATOM 3833 N N . ASP A 1 536 ? 9.499 2.213 -38.808 1.00 43.81 536 ASP A N 1
ATOM 3834 C CA . ASP A 1 536 ? 9.275 3.442 -39.568 1.00 43.81 536 ASP A CA 1
ATOM 3835 C C . ASP A 1 536 ? 9.553 4.640 -38.648 1.00 43.81 536 ASP A C 1
ATOM 3837 O O . ASP A 1 536 ? 8.750 4.963 -37.771 1.00 43.81 536 ASP A O 1
ATOM 3841 N N . GLY A 1 537 ? 10.731 5.252 -38.790 1.00 38.12 537 GLY A N 1
ATOM 3842 C CA . GLY A 1 537 ? 11.060 6.521 -38.140 1.00 38.12 537 GLY A CA 1
ATOM 3843 C C . GLY A 1 537 ? 10.556 7.687 -38.985 1.00 38.12 537 GLY A C 1
ATOM 3844 O O . GLY A 1 537 ? 10.802 7.731 -40.194 1.00 38.12 537 GLY A O 1
ATOM 3845 N N . GLY A 1 538 ? 9.846 8.625 -38.364 1.00 32.03 538 GLY A N 1
ATOM 3846 C CA . GLY A 1 538 ? 9.417 9.866 -38.996 1.00 32.03 538 GLY A CA 1
ATOM 3847 C C . GLY A 1 538 ? 10.576 10.600 -39.683 1.00 32.03 538 GLY A C 1
ATOM 3848 O O . GLY A 1 538 ? 11.697 10.691 -39.184 1.00 32.03 538 GLY A O 1
ATOM 3849 N N . LEU A 1 539 ? 10.298 11.115 -40.878 1.00 29.45 539 LEU A N 1
ATOM 3850 C CA . LEU A 1 539 ? 11.212 11.888 -41.715 1.00 29.45 539 LEU A CA 1
ATOM 3851 C C . LEU A 1 539 ? 11.610 13.224 -41.058 1.00 29.45 539 LEU A C 1
ATOM 3853 O O . LEU A 1 539 ? 10.923 14.217 -41.271 1.00 29.45 539 LEU A O 1
ATOM 3857 N N . SER A 1 540 ? 12.726 13.274 -40.327 1.00 26.80 540 SER A N 1
ATOM 3858 C CA . SER A 1 540 ? 13.736 14.354 -40.398 1.00 26.80 540 SER A CA 1
ATOM 3859 C C . SER A 1 540 ? 14.827 14.144 -39.335 1.00 26.80 540 SER A C 1
ATOM 3861 O O . SER A 1 540 ? 14.473 13.879 -38.182 1.00 26.80 540 SER A O 1
ATOM 3863 N N . PRO A 1 541 ? 16.125 14.275 -39.688 1.00 30.12 541 PRO A N 1
ATOM 3864 C CA . PRO A 1 541 ? 17.195 14.444 -38.704 1.00 30.12 541 PRO A CA 1
ATOM 3865 C C . PRO A 1 541 ? 17.010 15.709 -37.861 1.00 30.12 541 PRO A C 1
ATOM 3867 O O . PRO A 1 541 ? 16.313 16.642 -38.340 1.00 30.12 541 PRO A O 1
#

Organism: NCBI:txid1387353

pLDDT: mean 81.13, std 23.3, range [26.8, 98.81]

Foldseek 3Di:
DDDDDDDDDDPDDPPPDPPPPDPDPPDPQDWDQWDWQDAPFAIKIKGKDDFWTWGWDADPRQEIEIETGGAALRIEIAIGGPTTDPPHHQAAREYAEAHDPVLHYAEYHALSHEDEAEYDARAEEHAEYEYVAYEQHYYYHYCAEYLYYEHQYYAHALNREHEHLYEYNVNHQDEHHYQEHAFANYEYEANAEYAYEHEHLAEHHQHALREYEHNAEHNYEHEHLYEYHFYANGEYYHNEEYLEYHHNEEYHAAANGLAYAHQYEHQEYEHLAAYEHHLWPPHANAHHNAEYNYDYQNHDDAPQFRYHSHEHYHAAEYEAAYGQEAHELYEHEHAAEYYHHHFHYRVAHRYEQYEYEYQAEYEHAERLHEQEYCVQPDQLDGHHQREYEFQAHPVRAGHANGEYYNAEANYEHESHEYYYSFDQFFDQSHDPPPQTGRHGQDDDDDDPPPDPLPADFAPAFDDDPPWGFGFWQPDDDPQHRPGPRSDTCVPDVPRPPGRHYNTEHAYEHQEAQYFDDGPSSGGTGTYYHNHYPHHRGHDDD

Secondary structure (DSSP, 8-state):
-------------------TT---STT--S-BSEEEEE-SSEEEEEEEESS-EEEEEEPGGG-EEEEEES--TT-EEEEEEEEEPTTS----EEEEEEEETTS--SEEEEEEEEE-SBBPPBSS-BSEEEEEEE-TT-EEEESS-BS-EE-SEEEE-TT-EEEESS-BSTT-SSPEEESEEEESS-EEEESS-B-S-EEESS-EEE-TT-EEEESS-B-S-EEESS-EEE-TT-EEEESS-BS-EEESS-EEE-TT--EEEESS-B--EEESS-EE----TT--SEEESS-EEEEEE---BTTTBSEES-EEEESSEEEEEEETT-EES-EEEESSEEEEEEE--BTTEEEES-EEEESSEEEEEEESSEEE--TTT-TT--S---EEEESB-TTS-B-SS-EEEEEEESS-EES-EEEESB-SS-STTPPPP-PPTTPPPP-PPPPPTT--TT------EEEETTEEEEEEEEEEETTEEEEEEEEETTT-TTGGGGB-TT-EEEEEESS-EE-----TTSPPSEEE-SEE---EE-S--

Sequence (541 aa):
MDGDDRRRRGLRAPSVEALEGRTLLSGYSGLSRMRNVATNTGVYQLQLSGPGFLKVQQLPKGVIDLNLLGTTSGTTLTVALLRARPHKIASLLPIQDLNVVSRQLGAINASSALLSGAMSPLANSVSQLSFGALGPAAQIDVNGGVALMTVPEIDLGPTGHVVISGDLNSGSTTPMQIDDMTIDGGRFVIGRDSVTPITISGDLTLGQNGLLSIGRDQLAPITVGGTVRLEAGGEILVGRNLFGLNVGGDVLVNPGASGILVRGTLNGLAVDGVFQGQGSATAVDLGVGLDLNGFVVNGGTENLGGLQSANVNVGKNIINVDVAHGIFRSWITAGANIYGITIGPDVPTAIYNSEIDAVMTINNVTAQGDVKSDFPTNAQATGYPTRIIAGKSRDGMFQANGQLNNVQINGSLIDSVLAASVAPFGGDGTLPPPVPYGGVPRTAGPPPAGFSNYNAPGGITEGANGKIKNYSIRSFGAGQPQGVAVYDTATDPNIHVTVLDGGVITASVSGSVISSPHDDRFDYTGVFALNTAGVDGGLSP

Radius of gyration: 33.41 Å; chains: 1; bounding box: 84×84×112 Å